Protein AF-A0A9D1DNB3-F1 (afdb_monomer)

Structure (mmCIF, N/CA/C/O backbone):
data_AF-A0A9D1DNB3-F1
#
_entry.id   AF-A0A9D1DNB3-F1
#
loop_
_atom_site.group_PDB
_atom_site.id
_atom_site.type_symbol
_atom_site.label_atom_id
_atom_site.label_alt_id
_atom_site.label_comp_id
_atom_site.label_asym_id
_atom_site.label_entity_id
_atom_site.label_seq_id
_atom_site.pdbx_PDB_ins_code
_atom_site.Cartn_x
_atom_site.Cartn_y
_atom_site.Cartn_z
_atom_site.occupancy
_atom_site.B_iso_or_equiv
_atom_site.auth_seq_id
_atom_site.auth_comp_id
_atom_site.auth_asym_id
_atom_site.auth_atom_id
_atom_site.pdbx_PDB_model_num
ATOM 1 N N . MET A 1 1 ? -9.468 10.942 19.385 1.00 95.00 1 MET A N 1
ATOM 2 C CA . MET A 1 1 ? -10.928 11.042 19.143 1.00 95.00 1 MET A CA 1
ATOM 3 C C . MET A 1 1 ? -11.545 12.063 20.089 1.00 95.00 1 MET A C 1
ATOM 5 O O . MET A 1 1 ? -11.086 12.152 21.225 1.00 95.00 1 MET A O 1
ATOM 9 N N . SER A 1 2 ? -12.564 12.808 19.653 1.00 96.44 2 SER A N 1
ATOM 10 C CA . SER A 1 2 ? -13.329 13.742 20.493 1.00 96.44 2 SER A CA 1
ATOM 11 C C . SER A 1 2 ? -14.356 12.998 21.351 1.00 96.44 2 SER A C 1
ATOM 13 O O . SER A 1 2 ? -15.262 12.356 20.823 1.00 96.44 2 SER A O 1
ATOM 15 N N . THR A 1 3 ? -14.264 13.128 22.674 1.00 94.75 3 THR A N 1
ATOM 16 C CA . THR A 1 3 ? -15.229 12.537 23.628 1.00 94.75 3 THR A CA 1
ATOM 17 C C . THR A 1 3 ? -16.590 13.227 23.615 1.00 94.75 3 THR A C 1
ATOM 19 O O . THR A 1 3 ? -17.588 12.658 24.048 1.00 94.75 3 THR A O 1
ATOM 22 N N . GLU A 1 4 ? -16.646 14.464 23.121 1.00 93.06 4 GLU A N 1
ATOM 23 C CA . GLU A 1 4 ? -17.883 15.236 23.023 1.00 93.06 4 GLU A CA 1
ATOM 24 C C . GLU A 1 4 ? -18.692 14.848 21.786 1.00 93.06 4 GLU A C 1
ATOM 26 O O . GLU A 1 4 ? -19.918 14.933 21.817 1.00 93.06 4 GLU A O 1
ATOM 31 N N . ARG A 1 5 ? -18.027 14.397 20.717 1.00 94.88 5 ARG A N 1
ATOM 32 C CA . ARG A 1 5 ? -18.646 14.151 19.405 1.00 94.88 5 ARG A CA 1
ATOM 33 C C . ARG A 1 5 ? -18.812 12.674 19.070 1.00 94.88 5 ARG A C 1
ATOM 35 O O . ARG A 1 5 ? -19.731 12.333 18.334 1.00 94.88 5 ARG A O 1
ATOM 42 N N . VAL A 1 6 ? -17.986 11.807 19.651 1.00 96.31 6 VAL A N 1
ATOM 43 C CA . VAL A 1 6 ? -18.074 10.350 19.505 1.00 96.31 6 VAL A CA 1
ATOM 44 C C . VAL A 1 6 ? -18.616 9.739 20.791 1.00 96.31 6 VAL A C 1
ATOM 46 O O . VAL A 1 6 ? -18.197 10.108 21.892 1.00 96.31 6 VAL A O 1
ATOM 49 N N . ASN A 1 7 ? -19.530 8.783 20.666 1.00 95.75 7 ASN A N 1
ATOM 50 C CA . ASN A 1 7 ? -19.933 7.953 21.789 1.00 95.75 7 ASN A CA 1
ATOM 51 C C . ASN A 1 7 ? -18.817 6.936 22.076 1.00 95.75 7 ASN A C 1
ATOM 53 O O . ASN A 1 7 ? -18.747 5.876 21.455 1.00 95.75 7 ASN A O 1
ATOM 57 N N . ILE A 1 8 ? -17.924 7.272 23.010 1.00 94.56 8 ILE A N 1
ATOM 58 C CA . ILE A 1 8 ? -16.730 6.468 23.320 1.00 94.56 8 ILE A CA 1
ATOM 59 C C . ILE A 1 8 ? -17.078 5.043 23.772 1.00 94.56 8 ILE A C 1
ATOM 61 O O . ILE A 1 8 ? -16.304 4.127 23.516 1.00 94.56 8 ILE A O 1
ATOM 65 N N . ASP A 1 9 ? -18.265 4.822 24.344 1.00 94.31 9 ASP A N 1
ATOM 66 C CA . ASP A 1 9 ? -18.729 3.486 24.748 1.00 94.31 9 ASP A CA 1
ATOM 67 C C . ASP A 1 9 ? -19.012 2.557 23.549 1.00 94.31 9 ASP A C 1
ATOM 69 O O . ASP A 1 9 ? -19.192 1.353 23.728 1.00 94.31 9 ASP A O 1
ATOM 73 N N . THR A 1 10 ? -19.070 3.110 22.332 1.00 95.25 10 THR A N 1
ATOM 74 C CA . THR A 1 10 ? -19.277 2.372 21.072 1.00 95.25 10 THR A CA 1
ATOM 75 C C . THR A 1 10 ? -18.012 2.242 20.229 1.00 95.25 10 THR A C 1
ATOM 77 O O . THR A 1 10 ? -18.044 1.609 19.178 1.00 95.25 10 THR A O 1
ATOM 80 N N . VAL A 1 11 ? -16.898 2.832 20.675 1.00 94.19 11 VAL A N 1
ATOM 81 C CA . VAL A 1 11 ? -15.600 2.667 20.015 1.00 94.19 11 VAL A CA 1
ATOM 82 C C . VAL A 1 11 ? -15.113 1.237 20.216 1.00 94.19 11 VAL A C 1
ATOM 84 O O . VAL A 1 11 ? -15.306 0.656 21.287 1.00 94.19 11 VAL A O 1
ATOM 87 N N . THR A 1 12 ? -14.451 0.690 19.194 1.00 92.69 12 THR A N 1
ATOM 88 C CA . THR A 1 12 ? -13.779 -0.606 19.254 1.00 92.69 12 THR A CA 1
ATOM 89 C C . THR A 1 12 ? -12.979 -0.755 20.555 1.00 92.69 12 THR A C 1
ATOM 91 O O . THR A 1 12 ? -12.064 0.034 20.810 1.00 92.69 12 THR A O 1
ATOM 94 N N . PRO A 1 13 ? -13.289 -1.746 21.405 1.00 90.50 13 PRO A N 1
ATOM 95 C CA . PRO A 1 13 ? -12.498 -2.027 22.596 1.00 90.50 13 PRO A CA 1
ATOM 96 C C . PRO A 1 13 ? -11.200 -2.754 22.229 1.00 90.50 13 PRO A C 1
ATOM 98 O O . PRO A 1 13 ? -11.158 -3.509 21.253 1.00 90.50 13 PRO A O 1
ATOM 101 N N . ASP A 1 14 ? -10.161 -2.567 23.049 1.00 91.00 14 ASP A N 1
ATOM 102 C CA . ASP A 1 14 ? -8.842 -3.192 22.875 1.00 91.00 14 ASP A CA 1
ATOM 103 C C . ASP A 1 14 ? -8.332 -3.076 21.428 1.00 91.00 14 ASP A C 1
ATOM 105 O O . ASP A 1 14 ? -8.103 -4.082 20.753 1.00 91.00 14 ASP A O 1
ATOM 109 N N . ILE A 1 15 ? -8.222 -1.835 20.944 1.00 92.06 15 ILE A N 1
ATOM 110 C CA . ILE A 1 15 ? -7.659 -1.519 19.628 1.00 92.06 15 ILE A CA 1
ATOM 111 C C . ILE A 1 15 ? -6.204 -2.003 19.562 1.00 92.06 15 ILE A C 1
ATOM 113 O O . ILE A 1 15 ? -5.415 -1.791 20.485 1.00 92.06 15 ILE A O 1
ATOM 117 N N . THR A 1 16 ? -5.858 -2.643 18.450 1.00 91.00 16 THR A N 1
ATOM 118 C CA . THR A 1 16 ? -4.528 -3.196 18.169 1.00 91.00 16 THR A CA 1
ATOM 119 C C . THR A 1 16 ? -4.090 -2.825 16.759 1.00 91.00 16 THR A C 1
ATOM 121 O O . THR A 1 16 ? -4.871 -2.311 15.966 1.00 91.00 16 THR A O 1
ATOM 124 N N . THR A 1 17 ? -2.851 -3.161 16.419 1.00 88.56 17 THR A N 1
ATOM 125 C CA . THR A 1 17 ? -2.303 -3.030 15.067 1.00 88.56 17 THR A CA 1
ATOM 126 C C . THR A 1 17 ? -3.080 -3.808 13.995 1.00 88.56 17 THR A C 1
ATOM 128 O O . THR A 1 17 ? -3.006 -3.457 12.825 1.00 88.56 17 THR A O 1
ATOM 131 N N . PHE A 1 18 ? -3.795 -4.873 14.374 1.00 89.94 18 PHE A N 1
ATOM 132 C CA . PHE A 1 18 ? -4.524 -5.756 13.449 1.00 89.94 18 PHE A CA 1
ATOM 133 C C . PHE A 1 18 ? -6.050 -5.618 13.548 1.00 89.94 18 PHE A C 1
ATOM 135 O O . PHE A 1 18 ? -6.781 -6.225 12.767 1.00 89.94 18 PHE A O 1
ATOM 142 N N . TRP A 1 19 ? -6.529 -4.861 14.537 1.00 92.44 19 TRP A N 1
ATOM 143 C CA . TRP A 1 19 ? -7.944 -4.627 14.798 1.00 92.44 19 TRP A CA 1
ATOM 144 C C . TRP A 1 19 ? -8.115 -3.211 15.342 1.00 92.44 19 TRP A C 1
ATOM 146 O O . TRP A 1 19 ? -8.001 -2.979 16.551 1.00 92.44 19 TRP A O 1
ATOM 156 N N . ASP A 1 20 ? -8.314 -2.265 14.439 1.00 91.81 20 ASP A N 1
ATOM 157 C CA . ASP A 1 20 ? -8.399 -0.848 14.737 1.00 91.81 20 ASP A CA 1
ATOM 158 C C . ASP A 1 20 ? -9.851 -0.375 14.935 1.00 91.81 20 ASP A C 1
ATOM 160 O O . ASP A 1 20 ? -10.789 -1.154 15.133 1.00 91.81 20 ASP A O 1
ATOM 164 N N . TRP A 1 21 ? -10.040 0.942 14.960 1.00 91.69 21 TRP A N 1
ATOM 165 C CA . TRP A 1 21 ? -11.352 1.551 15.157 1.00 91.69 21 TRP A CA 1
ATOM 166 C C . TRP A 1 21 ? -12.299 1.371 13.956 1.00 91.69 21 TRP A C 1
ATOM 168 O O . TRP A 1 21 ? -13.511 1.494 14.134 1.00 91.69 21 TRP A O 1
ATOM 178 N N . MET A 1 22 ? -11.786 1.074 12.758 1.00 94.12 22 MET A N 1
ATOM 179 C CA . MET A 1 22 ? -12.588 0.824 11.559 1.00 94.12 22 MET A CA 1
ATOM 180 C C . MET A 1 22 ? -13.151 -0.601 11.524 1.00 94.12 22 MET A C 1
ATOM 182 O O . MET A 1 22 ? -14.204 -0.818 10.924 1.00 94.12 22 MET A O 1
ATOM 186 N N . ASN A 1 23 ? -12.522 -1.567 12.203 1.00 94.31 23 ASN A N 1
ATOM 187 C CA . ASN A 1 23 ? -12.987 -2.962 12.215 1.00 94.31 23 ASN A CA 1
ATOM 188 C C . ASN A 1 23 ? -14.418 -3.158 12.753 1.00 94.31 23 ASN A C 1
ATOM 190 O O . ASN A 1 23 ? -15.080 -4.117 12.351 1.00 94.31 23 ASN A O 1
ATOM 194 N N . ASP A 1 24 ? -14.880 -2.266 13.635 1.00 94.69 24 ASP A N 1
ATOM 195 C CA . ASP A 1 24 ? -16.233 -2.269 14.212 1.00 94.69 24 ASP A CA 1
ATOM 196 C C . ASP A 1 24 ? -16.998 -0.965 13.873 1.00 94.69 24 ASP A C 1
ATOM 198 O O . ASP A 1 24 ? -17.875 -0.515 14.619 1.00 94.69 24 ASP A O 1
ATOM 202 N N . ILE A 1 25 ? -16.669 -0.327 12.741 1.00 96.38 25 ILE A N 1
ATOM 203 C CA . ILE A 1 25 ? -17.227 0.973 12.325 1.00 96.38 25 ILE A CA 1
ATOM 204 C C . ILE A 1 25 ? -18.754 0.970 12.173 1.00 96.38 25 ILE A C 1
ATOM 206 O O . ILE A 1 25 ? -19.397 2.020 12.263 1.00 96.38 25 ILE A O 1
ATOM 210 N N . GLU A 1 26 ? -19.369 -0.195 11.955 1.00 96.25 26 GLU A N 1
ATOM 211 C CA . GLU A 1 26 ? -20.823 -0.332 11.908 1.00 96.25 26 GLU A CA 1
ATOM 212 C C . GLU A 1 26 ? -21.492 -0.091 13.266 1.00 96.25 26 GLU A C 1
ATOM 214 O O . GLU A 1 26 ? -22.675 0.255 13.313 1.00 96.25 26 GLU A O 1
ATOM 219 N N . LEU A 1 27 ? -20.755 -0.274 14.364 1.00 96.56 27 LEU A N 1
ATOM 220 C CA . LEU A 1 27 ? -21.249 -0.112 15.731 1.00 96.56 27 LEU A CA 1
ATOM 221 C C . LEU A 1 27 ? -21.037 1.304 16.267 1.00 96.56 27 LEU A C 1
ATOM 223 O O . LEU A 1 27 ? -21.730 1.694 17.206 1.00 96.56 27 LEU A O 1
ATOM 227 N N . LEU A 1 28 ? -20.112 2.061 15.674 1.00 96.06 28 LEU A N 1
ATOM 228 C CA . LEU A 1 28 ? -19.709 3.373 16.158 1.00 96.06 28 LEU A CA 1
ATOM 229 C C . LEU A 1 28 ? -20.850 4.393 16.047 1.00 96.06 28 LEU A C 1
ATOM 231 O O . LEU A 1 28 ? -21.438 4.587 14.978 1.00 96.06 28 LEU A O 1
ATOM 235 N N . GLU A 1 29 ? -21.128 5.082 17.152 1.00 95.81 29 GLU A N 1
ATOM 236 C CA . GLU A 1 29 ? -22.139 6.132 17.262 1.00 95.81 29 GLU A CA 1
ATOM 237 C C . GLU A 1 29 ? -21.505 7.508 17.510 1.00 95.81 29 GLU A C 1
ATOM 239 O O . GLU A 1 29 ? -20.518 7.666 18.235 1.00 95.81 29 GLU A O 1
ATOM 244 N N . THR A 1 30 ? -22.133 8.539 16.958 1.00 95.06 30 THR A N 1
ATOM 245 C CA . THR A 1 30 ? -21.818 9.950 17.199 1.00 95.06 30 THR A CA 1
ATOM 246 C C . THR A 1 30 ? -22.799 10.573 18.192 1.00 95.06 30 THR A C 1
ATOM 248 O O . THR A 1 30 ? -23.987 10.250 18.244 1.00 95.06 30 THR A O 1
ATOM 251 N N . ASN A 1 31 ? -22.324 11.527 18.989 1.00 90.19 31 ASN A N 1
ATOM 252 C CA . ASN A 1 31 ? -23.130 12.229 19.983 1.00 90.19 31 ASN A CA 1
ATOM 253 C C . ASN A 1 31 ? -23.975 13.325 19.314 1.00 90.19 31 ASN A C 1
ATOM 255 O O . ASN A 1 31 ? -23.594 14.493 19.261 1.00 90.19 31 ASN A O 1
ATOM 259 N N . GLY A 1 32 ? -25.160 12.959 18.823 1.00 76.75 32 GLY A N 1
ATOM 260 C CA . GLY A 1 32 ? -26.180 13.919 18.380 1.00 76.75 32 GLY A CA 1
ATOM 261 C C . GLY A 1 32 ? -26.047 14.443 16.945 1.00 76.75 32 GLY A C 1
ATOM 262 O O . GLY A 1 32 ? -26.831 15.315 16.569 1.00 76.75 32 GLY A O 1
ATOM 263 N N . ASN A 1 33 ? -25.123 13.896 16.152 1.00 78.25 33 ASN A N 1
ATOM 264 C CA . ASN A 1 33 ? -25.033 14.091 14.702 1.00 78.25 33 ASN A CA 1
ATOM 265 C C . ASN A 1 33 ? -25.254 12.756 13.986 1.00 78.25 33 ASN A C 1
ATOM 267 O O . ASN A 1 33 ? -24.924 11.720 14.544 1.00 78.25 33 ASN A O 1
ATOM 271 N N . ASP A 1 34 ? -25.729 12.786 12.740 1.00 89.50 34 ASP A N 1
ATOM 272 C CA . ASP A 1 34 ? -25.833 11.588 11.885 1.00 89.50 34 ASP A CA 1
ATOM 273 C C . ASP A 1 34 ? -24.551 11.346 11.059 1.00 89.50 34 ASP A C 1
ATOM 275 O O . ASP A 1 34 ? -24.550 10.548 10.120 1.00 89.50 34 ASP A O 1
ATOM 279 N N . GLN A 1 35 ? -23.483 12.095 11.351 1.00 95.44 35 GLN A N 1
ATOM 280 C CA . GLN A 1 35 ? -22.247 12.115 10.577 1.00 95.44 35 GLN A CA 1
ATOM 281 C C . GLN A 1 35 ? -21.032 11.985 11.490 1.00 95.44 35 GLN A C 1
ATOM 283 O O . GLN A 1 35 ? -20.950 12.721 12.475 1.00 95.44 35 GLN A O 1
ATOM 288 N N . LEU A 1 36 ? -20.098 11.115 11.107 1.00 97.75 36 LEU A N 1
ATOM 289 C CA . LEU A 1 36 ? -18.753 11.006 11.668 1.00 97.75 36 LEU A CA 1
ATOM 290 C C . LEU A 1 36 ? -17.745 11.619 10.692 1.00 97.75 36 LEU A C 1
ATOM 292 O O . LEU A 1 36 ? -17.689 11.211 9.532 1.00 97.75 36 LEU A O 1
ATOM 296 N N . VAL A 1 37 ? -16.936 12.569 11.148 1.00 97.81 37 VAL A N 1
ATOM 297 C CA . VAL A 1 37 ? -15.903 13.237 10.348 1.00 97.81 37 VAL A CA 1
ATOM 298 C C . VAL A 1 37 ? -14.518 12.800 10.812 1.00 97.81 37 VAL A C 1
ATOM 300 O O . VAL A 1 37 ? -14.155 12.973 11.975 1.00 97.81 37 VAL A O 1
ATOM 303 N N . VAL A 1 38 ? -13.717 12.270 9.894 1.00 98.25 38 VAL A N 1
ATOM 304 C CA . VAL A 1 38 ? -12.362 11.783 10.158 1.00 98.25 38 VAL A CA 1
ATOM 305 C C . VAL A 1 38 ? -11.360 12.630 9.385 1.00 98.25 38 VAL A C 1
ATOM 307 O O . VAL A 1 38 ? -11.465 12.757 8.168 1.00 98.25 38 VAL A O 1
ATOM 310 N N . GLY A 1 39 ? -10.412 13.241 10.093 1.00 97.69 39 GLY A N 1
ATOM 311 C CA . GLY A 1 39 ? -9.347 14.048 9.501 1.00 97.69 39 GLY A CA 1
ATOM 312 C C . GLY A 1 39 ? -8.197 13.169 9.013 1.00 97.69 39 GLY A C 1
ATOM 313 O O . GLY A 1 39 ? -7.520 12.567 9.844 1.00 97.69 39 GLY A O 1
ATOM 314 N N . TYR A 1 40 ? -7.978 13.151 7.701 1.00 96.88 40 TYR A N 1
ATOM 315 C CA . TYR A 1 40 ? -6.989 12.357 6.962 1.00 96.88 40 TYR A CA 1
ATOM 316 C C . TYR A 1 40 ? -5.958 13.270 6.276 1.00 96.88 40 TYR A C 1
ATOM 318 O O . TYR A 1 40 ? -6.244 14.447 6.062 1.00 96.88 40 TYR A O 1
ATOM 326 N N . ASP A 1 41 ? -4.775 12.771 5.897 1.00 95.19 41 ASP A N 1
ATOM 327 C CA . ASP A 1 41 ? -3.953 13.520 4.924 1.00 95.19 41 ASP A CA 1
ATOM 328 C C . ASP A 1 41 ? -4.532 13.383 3.499 1.00 95.19 41 ASP A C 1
ATOM 330 O O . ASP A 1 41 ? -5.581 12.777 3.282 1.00 95.19 41 ASP A O 1
ATOM 334 N N . TYR A 1 42 ? -3.859 13.986 2.518 1.00 94.50 42 TYR A N 1
ATOM 335 C CA . TYR A 1 42 ? -4.314 14.057 1.130 1.00 94.50 42 TYR A CA 1
ATOM 336 C C . TYR A 1 42 ? -4.433 12.683 0.453 1.00 94.50 42 TYR A C 1
ATOM 338 O O . TYR A 1 42 ? -3.523 11.855 0.537 1.00 94.50 42 TYR A O 1
ATOM 346 N N . PHE A 1 43 ? -5.527 12.478 -0.284 1.00 95.50 43 PHE A N 1
ATOM 347 C CA . PHE A 1 43 ? -5.774 11.266 -1.062 1.00 95.50 43 PHE A CA 1
ATOM 348 C C . PHE A 1 43 ? -5.107 11.332 -2.439 1.00 95.50 43 PHE A C 1
ATOM 350 O O . PHE A 1 43 ? -5.036 12.389 -3.069 1.00 95.50 43 PHE A O 1
ATOM 357 N N . SER A 1 44 ? -4.721 10.176 -2.986 1.00 92.69 44 SER A N 1
ATOM 358 C CA . SER A 1 44 ? -4.311 10.080 -4.398 1.00 92.69 44 SER A CA 1
ATOM 359 C C . SER A 1 44 ? -5.499 9.858 -5.346 1.00 92.69 44 SER A C 1
ATOM 361 O O . SER A 1 44 ? -5.332 9.797 -6.569 1.00 92.69 44 SER A O 1
ATOM 363 N N . SER A 1 45 ? -6.714 9.750 -4.788 1.00 93.50 45 SER A N 1
ATOM 364 C CA . SER A 1 45 ? -7.957 9.391 -5.487 1.00 93.50 45 SER A CA 1
ATOM 365 C C . SER A 1 45 ? -7.953 7.974 -6.067 1.00 93.50 45 SER A C 1
ATOM 367 O O . SER A 1 45 ? -8.703 7.686 -7.006 1.00 93.50 45 SER A O 1
ATOM 369 N N . LYS A 1 46 ? -7.102 7.081 -5.549 1.00 94.31 46 LYS A N 1
ATOM 370 C CA . LYS A 1 46 ? -6.978 5.700 -6.028 1.00 94.31 46 LYS A CA 1
ATOM 371 C C . LYS A 1 46 ? -7.658 4.724 -5.074 1.00 94.31 46 LYS A C 1
ATOM 373 O O . LYS A 1 46 ? -7.017 3.922 -4.428 1.00 94.31 46 LYS A O 1
ATOM 378 N N . PHE A 1 47 ? -8.978 4.782 -5.012 1.00 96.50 47 PHE A N 1
ATOM 379 C CA . PHE A 1 47 ? -9.811 4.088 -4.027 1.00 96.50 47 PHE A CA 1
ATOM 380 C C . PHE A 1 47 ? -10.199 2.640 -4.376 1.00 96.50 47 PHE A C 1
ATOM 382 O O . PHE A 1 47 ? -10.928 2.007 -3.619 1.00 96.50 47 PHE A O 1
ATOM 389 N N . SER A 1 48 ? -9.788 2.105 -5.531 1.00 93.56 48 SER A N 1
ATOM 390 C CA . SER A 1 48 ? -10.055 0.696 -5.862 1.00 93.56 48 SER A CA 1
ATOM 391 C C . SER A 1 48 ? -9.314 -0.240 -4.905 1.00 93.56 48 SER A C 1
ATOM 393 O O . SER A 1 48 ? -8.136 0.006 -4.633 1.00 93.56 48 SER A O 1
ATOM 395 N N . PRO A 1 49 ? -9.933 -1.369 -4.504 1.00 93.81 49 PRO A N 1
ATOM 396 C CA . PRO A 1 49 ? -9.281 -2.364 -3.650 1.00 93.81 49 PRO A CA 1
ATOM 397 C C . PRO A 1 49 ? -8.023 -2.989 -4.271 1.00 93.81 49 PRO A C 1
ATOM 399 O O . PRO A 1 49 ? -7.250 -3.643 -3.584 1.00 93.81 49 PRO A O 1
ATOM 402 N N . PHE A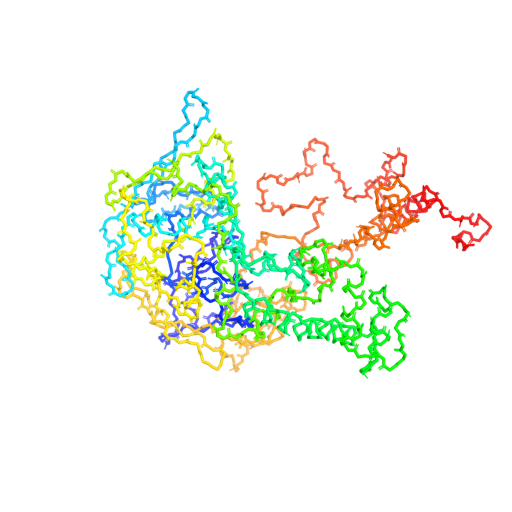 1 50 ? -7.805 -2.802 -5.574 1.00 96.19 50 PHE A N 1
ATOM 403 C CA . PHE A 1 50 ? -6.657 -3.359 -6.284 1.00 96.19 50 PHE A CA 1
ATOM 404 C C . PHE A 1 50 ? -5.476 -2.390 -6.410 1.00 96.19 50 PHE A C 1
ATOM 406 O O . PHE A 1 50 ? -4.352 -2.850 -6.609 1.00 96.19 50 PHE A O 1
ATOM 413 N N . PHE A 1 51 ? -5.718 -1.075 -6.340 1.00 94.88 51 PHE A N 1
ATOM 414 C CA . PHE A 1 51 ? -4.768 -0.047 -6.797 1.00 94.88 51 PHE A CA 1
ATOM 415 C C . PHE A 1 51 ? -4.602 1.138 -5.827 1.00 94.88 51 PHE A C 1
ATOM 417 O O . PHE A 1 51 ? -4.141 2.202 -6.248 1.00 94.88 51 PHE A O 1
ATOM 424 N N . GLY A 1 52 ? -4.968 0.970 -4.551 1.00 93.62 52 GLY A N 1
ATOM 425 C CA . GLY A 1 52 ? -4.649 1.926 -3.484 1.00 93.62 52 GLY A CA 1
ATOM 426 C C . GLY A 1 52 ? -3.166 2.295 -3.473 1.00 93.62 52 GLY A C 1
ATOM 427 O O . GLY A 1 52 ? -2.318 1.404 -3.465 1.00 93.62 52 GLY A O 1
ATOM 428 N N . LYS A 1 53 ? -2.848 3.600 -3.505 1.00 90.12 53 LYS A N 1
ATOM 429 C CA . LYS A 1 53 ? -1.455 4.095 -3.478 1.00 90.12 53 LYS A CA 1
ATOM 430 C C . LYS A 1 53 ? -1.008 4.522 -2.080 1.00 90.12 53 LYS A C 1
ATOM 432 O O . LYS A 1 53 ? 0.145 4.307 -1.721 1.00 90.12 53 LYS A O 1
ATOM 437 N N . THR A 1 54 ? -1.900 5.134 -1.304 1.00 91.62 54 THR A N 1
ATOM 438 C CA . THR A 1 54 ? -1.649 5.527 0.091 1.00 91.62 54 THR A CA 1
ATOM 439 C C . THR A 1 54 ? -2.477 4.669 1.040 1.00 91.62 54 THR A C 1
ATOM 441 O O . THR A 1 54 ? -3.512 4.141 0.635 1.00 91.62 54 THR A O 1
ATOM 444 N N . GLN A 1 55 ? -2.072 4.573 2.311 1.00 90.81 55 GLN A N 1
ATOM 445 C CA . GLN A 1 55 ? -2.898 3.919 3.334 1.00 90.81 55 GLN A CA 1
ATOM 446 C C . GLN A 1 55 ? -4.300 4.543 3.397 1.00 90.81 55 GLN A C 1
ATOM 448 O O . GLN A 1 55 ? -5.295 3.842 3.470 1.00 90.81 55 GLN A O 1
ATOM 453 N N . TYR A 1 56 ? -4.394 5.860 3.246 1.00 95.06 56 TYR A N 1
ATOM 454 C CA . TYR A 1 56 ? -5.657 6.588 3.273 1.00 95.06 56 TYR A CA 1
ATOM 455 C C . TYR A 1 56 ? -6.574 6.264 2.083 1.00 95.06 56 TYR A C 1
ATOM 457 O O . TYR A 1 56 ? -7.795 6.259 2.225 1.00 95.06 56 TYR A O 1
ATOM 465 N N . ASP A 1 57 ? -6.013 5.954 0.908 1.00 96.81 57 ASP A N 1
ATOM 466 C CA . ASP A 1 57 ? -6.806 5.433 -0.211 1.00 96.81 57 ASP A CA 1
ATOM 467 C C . ASP A 1 57 ? -7.306 4.004 0.062 1.00 96.81 57 ASP A C 1
ATOM 469 O O . ASP A 1 57 ? -8.417 3.659 -0.349 1.00 96.81 57 ASP A O 1
ATOM 473 N N . VAL A 1 58 ? -6.492 3.184 0.739 1.00 95.50 58 VAL A N 1
ATOM 474 C CA . VAL A 1 58 ? -6.860 1.818 1.145 1.00 95.50 58 VAL A CA 1
ATOM 475 C C . VAL A 1 58 ? -8.004 1.861 2.154 1.00 95.50 58 VAL A C 1
ATOM 477 O O . VAL A 1 58 ? -9.009 1.195 1.927 1.00 95.50 58 VAL A O 1
ATOM 480 N N . ASP A 1 59 ? -7.935 2.731 3.164 1.00 96.62 59 ASP A N 1
ATOM 481 C CA . ASP A 1 59 ? -9.007 2.923 4.149 1.00 96.62 59 ASP A CA 1
ATOM 482 C C . ASP A 1 59 ? -10.344 3.282 3.469 1.00 96.62 59 ASP A C 1
ATOM 484 O O . ASP A 1 59 ? -11.410 2.796 3.857 1.00 96.62 59 ASP A O 1
ATOM 488 N N . VAL A 1 60 ? -10.319 4.094 2.401 1.00 97.75 60 VAL A N 1
ATOM 489 C CA . VAL A 1 60 ? -11.524 4.390 1.602 1.00 97.75 60 VAL A CA 1
ATOM 490 C C . VAL A 1 60 ? -12.077 3.130 0.928 1.00 97.75 60 VAL A C 1
ATOM 492 O O . VAL A 1 60 ? -13.296 2.935 0.892 1.00 97.75 60 VAL A O 1
ATOM 495 N N . GLY A 1 61 ? -11.204 2.278 0.389 1.00 96.44 61 GLY A N 1
ATOM 496 C CA . GLY A 1 61 ? -11.579 0.980 -0.170 1.00 96.44 61 GLY A CA 1
ATOM 497 C C . GLY A 1 61 ? -12.170 0.043 0.889 1.00 96.44 61 GLY A C 1
ATOM 498 O O . GLY A 1 61 ? -13.232 -0.549 0.662 1.00 96.44 61 GLY A O 1
ATOM 499 N N . ASP A 1 62 ? -11.552 -0.035 2.064 1.00 96.25 62 ASP A N 1
ATOM 500 C CA . ASP A 1 62 ? -11.943 -0.912 3.176 1.00 96.25 62 ASP A CA 1
ATOM 501 C C . ASP A 1 62 ? -13.336 -0.591 3.716 1.00 96.25 62 ASP A C 1
ATOM 503 O O . ASP A 1 62 ? -14.125 -1.498 3.988 1.00 96.25 62 ASP A O 1
ATOM 507 N N . MET A 1 63 ? -13.713 0.689 3.737 1.00 97.94 63 MET A N 1
ATOM 508 C CA . MET A 1 63 ? -15.073 1.115 4.094 1.00 97.94 63 MET A CA 1
ATOM 509 C C . MET A 1 63 ? -16.158 0.508 3.194 1.00 97.94 63 MET A C 1
ATOM 511 O O . MET A 1 63 ? -17.312 0.382 3.612 1.00 97.94 63 MET A O 1
ATOM 515 N N . THR A 1 64 ? -15.806 0.140 1.960 1.00 97.75 64 THR A N 1
ATOM 516 C CA . THR A 1 64 ? -16.759 -0.311 0.936 1.00 97.75 64 THR A CA 1
ATOM 517 C C . THR A 1 64 ? -16.662 -1.782 0.588 1.00 97.75 64 THR A C 1
ATOM 519 O O . THR A 1 64 ? -17.545 -2.303 -0.097 1.00 97.75 64 THR A O 1
ATOM 522 N N . THR A 1 65 ? -15.635 -2.482 1.056 1.00 95.81 65 THR A N 1
ATOM 523 C CA . THR A 1 65 ? -15.324 -3.838 0.606 1.00 95.81 65 THR A CA 1
ATOM 524 C C . THR A 1 65 ? -15.382 -4.858 1.737 1.00 95.81 65 THR A C 1
ATOM 526 O O . THR A 1 65 ? -15.652 -4.534 2.892 1.00 95.81 65 THR A O 1
ATOM 529 N N . GLN A 1 66 ? -15.235 -6.135 1.384 1.00 96.06 66 GLN A N 1
ATOM 530 C CA . GLN A 1 66 ? -15.075 -7.229 2.334 1.00 96.06 66 GLN A CA 1
ATOM 531 C C . GLN A 1 66 ? -13.846 -8.036 1.950 1.00 96.06 66 GLN A C 1
ATOM 533 O O . GLN A 1 66 ? -13.619 -8.314 0.770 1.00 96.06 66 GLN A O 1
ATOM 538 N N . TYR A 1 67 ? -13.093 -8.445 2.959 1.00 96.06 67 TYR A N 1
ATOM 539 C CA . TYR A 1 67 ? -12.012 -9.403 2.809 1.00 96.06 67 TYR A CA 1
ATOM 540 C C . TYR A 1 67 ? -12.564 -10.819 2.889 1.00 96.06 67 TYR A C 1
ATOM 542 O O . TYR A 1 67 ? -13.455 -11.096 3.695 1.00 96.06 67 TYR A O 1
ATOM 550 N N . LEU A 1 68 ? -12.025 -11.722 2.068 1.00 96.94 68 LEU A N 1
ATOM 551 C CA . LEU A 1 68 ? -12.392 -13.136 2.095 1.00 96.94 68 LEU A CA 1
ATOM 552 C C . LEU A 1 68 ? -12.215 -13.715 3.503 1.00 96.94 68 LEU A C 1
ATOM 554 O O . LEU A 1 68 ? -13.061 -14.465 3.981 1.00 96.94 68 LEU A O 1
ATOM 558 N N . MET A 1 69 ? -11.136 -13.316 4.173 1.00 94.69 69 MET A N 1
ATOM 559 C CA . MET A 1 69 ? -10.753 -13.766 5.501 1.00 94.69 69 MET A CA 1
ATOM 560 C C . MET A 1 69 ? -10.165 -12.588 6.284 1.00 94.69 69 MET A C 1
ATOM 562 O O . MET A 1 69 ? -9.365 -11.829 5.743 1.00 94.69 69 MET A O 1
ATOM 566 N N . GLY A 1 70 ? -10.563 -12.447 7.549 1.00 92.81 70 GLY A N 1
ATOM 567 C CA . GLY A 1 70 ? -10.043 -11.425 8.460 1.00 92.81 70 GLY A CA 1
ATOM 568 C C . GLY A 1 70 ? -8.961 -11.956 9.402 1.00 92.81 70 GLY A C 1
ATOM 569 O O . GLY A 1 70 ? -8.694 -13.160 9.465 1.00 92.81 70 GLY A O 1
ATOM 570 N N . LEU A 1 71 ? -8.370 -11.044 10.170 1.00 93.81 71 LEU A N 1
ATOM 571 C CA . LEU A 1 71 ? -7.432 -11.344 11.251 1.00 93.81 71 LEU A CA 1
ATOM 572 C C . LEU A 1 71 ? -8.079 -11.058 12.611 1.00 93.81 71 LEU A C 1
ATOM 574 O O . LEU A 1 71 ? -9.027 -10.279 12.702 1.00 93.81 71 LEU A O 1
ATOM 578 N N . ASP A 1 72 ? -7.571 -11.689 13.667 1.00 94.44 72 ASP A N 1
ATOM 579 C CA . ASP A 1 72 ? -7.899 -11.310 15.042 1.00 94.44 72 ASP A CA 1
ATOM 580 C C . ASP A 1 72 ? -6.991 -10.179 15.571 1.00 94.44 72 ASP A C 1
ATOM 582 O O . ASP A 1 72 ? -6.128 -9.658 14.866 1.00 94.44 72 ASP A O 1
ATOM 586 N N . ARG A 1 73 ? -7.168 -9.816 16.850 1.00 92.75 73 ARG A N 1
ATOM 587 C CA . ARG A 1 73 ? -6.390 -8.761 17.536 1.00 92.75 73 ARG A CA 1
ATOM 588 C C . ARG A 1 73 ? -4.891 -9.066 17.659 1.00 92.75 73 ARG A C 1
ATOM 590 O O . ARG A 1 73 ? -4.104 -8.167 17.933 1.00 92.75 73 ARG A O 1
ATOM 597 N N . GLU A 1 74 ? -4.484 -10.317 17.473 1.00 89.69 74 GLU A N 1
ATOM 598 C CA . GLU A 1 74 ? -3.082 -10.741 17.497 1.00 89.69 74 GLU A CA 1
ATOM 599 C C . GLU A 1 74 ? -2.520 -10.953 16.081 1.00 89.69 74 GLU A C 1
ATOM 601 O O . GLU A 1 74 ? -1.370 -11.366 15.929 1.00 89.69 74 GLU A O 1
ATOM 606 N N . GLY A 1 75 ? -3.310 -10.670 15.039 1.00 90.25 75 GLY A N 1
ATOM 607 C CA . GLY A 1 75 ? -2.911 -10.874 13.651 1.00 90.25 75 GLY A CA 1
ATOM 608 C C . GLY A 1 75 ? -2.985 -12.337 13.210 1.00 90.25 75 GLY A C 1
ATOM 609 O O . GLY A 1 75 ? -2.333 -12.718 12.239 1.00 90.25 75 GLY A O 1
ATOM 610 N N . ASN A 1 76 ? -3.746 -13.190 13.898 1.00 91.81 76 ASN A N 1
ATOM 611 C CA . ASN A 1 76 ? -3.954 -14.574 13.477 1.00 91.81 76 ASN A CA 1
ATOM 612 C C . ASN A 1 76 ? -5.158 -14.671 12.524 1.00 91.81 76 ASN A C 1
ATOM 614 O O . ASN A 1 76 ? -6.229 -14.154 12.855 1.00 91.81 76 ASN A O 1
ATOM 618 N N . PRO A 1 77 ? -5.051 -15.403 11.400 1.00 94.25 77 PRO A N 1
ATOM 619 C CA . PRO A 1 77 ? -6.172 -15.651 10.495 1.00 94.25 77 PRO A CA 1
ATOM 620 C C . PRO A 1 77 ? -7.393 -16.243 11.203 1.00 94.25 77 PRO A C 1
ATOM 622 O O . PRO A 1 77 ? -7.254 -17.167 12.010 1.00 94.25 77 PRO A O 1
ATOM 625 N N . VAL A 1 78 ? -8.584 -15.730 10.902 1.00 96.12 78 VAL A N 1
ATOM 626 C CA . VAL A 1 78 ? -9.868 -16.271 11.375 1.00 96.12 78 VAL A CA 1
ATOM 627 C C . VAL A 1 78 ? -10.362 -17.284 10.345 1.00 96.12 78 VAL A C 1
ATOM 629 O O . VAL A 1 78 ? -10.774 -16.899 9.256 1.00 96.12 78 VAL A O 1
ATOM 632 N N . LEU A 1 79 ? -10.290 -18.575 10.671 1.00 97.00 79 LEU A N 1
ATOM 633 C CA . LEU A 1 79 ? -10.529 -19.669 9.723 1.00 97.00 79 LEU A CA 1
ATOM 634 C C . LEU A 1 79 ? -11.986 -20.141 9.700 1.00 97.00 79 LEU A C 1
ATOM 636 O O . LEU A 1 79 ? -12.401 -20.741 8.722 1.00 97.00 79 LEU A O 1
ATOM 640 N N . ASN A 1 80 ? -12.760 -19.897 10.753 1.00 97.38 80 ASN A N 1
ATOM 641 C CA . ASN A 1 80 ? -14.173 -20.268 10.859 1.00 97.38 80 ASN A CA 1
ATOM 642 C C . ASN A 1 80 ? -15.017 -18.993 10.991 1.00 97.38 80 ASN A C 1
ATOM 644 O O . ASN A 1 80 ? -15.638 -18.737 12.024 1.00 97.38 80 ASN A O 1
ATOM 648 N N . GLY A 1 81 ? -14.952 -18.125 9.981 1.00 96.75 81 GLY A N 1
ATOM 649 C CA . GLY A 1 81 ? -15.572 -16.806 10.018 1.00 96.75 81 GLY A CA 1
ATOM 650 C C . GLY A 1 81 ? -17.100 -16.836 9.981 1.00 96.75 81 GLY A C 1
ATOM 651 O O . GLY A 1 81 ? -17.715 -15.924 10.537 1.00 96.75 81 GLY A O 1
ATOM 652 N N . ILE A 1 82 ? -17.723 -17.849 9.372 1.00 97.31 82 ILE A N 1
ATOM 653 C CA . ILE A 1 82 ? -19.181 -17.880 9.166 1.00 97.31 82 ILE A CA 1
ATOM 654 C C . ILE A 1 82 ? -19.920 -18.048 10.497 1.00 97.31 82 ILE A C 1
ATOM 656 O O . ILE A 1 82 ? -20.783 -17.235 10.834 1.00 97.31 82 ILE A O 1
ATOM 660 N N . GLU A 1 83 ? -19.588 -19.090 11.265 1.00 95.62 83 GLU A N 1
ATOM 661 C CA . GLU A 1 83 ? -20.121 -19.267 12.628 1.00 95.62 83 GLU A CA 1
ATOM 662 C C . GLU A 1 83 ? -19.423 -18.339 13.635 1.00 95.62 83 GLU A C 1
ATOM 664 O O . GLU A 1 83 ? -20.017 -17.943 14.642 1.00 95.62 83 GLU A O 1
ATOM 669 N N . GLY A 1 84 ? -18.184 -17.959 13.322 1.00 96.75 84 GLY A N 1
ATOM 670 C CA . GLY A 1 84 ? -17.318 -17.121 14.126 1.00 96.75 84 GLY A CA 1
ATOM 671 C C . GLY A 1 84 ? -16.398 -17.913 15.052 1.00 96.75 84 GLY A C 1
ATOM 672 O O . GLY A 1 84 ? -16.694 -19.027 15.487 1.00 96.75 84 GLY A O 1
ATOM 673 N N . GLU A 1 85 ? -15.279 -17.294 15.413 1.00 97.06 85 GLU A N 1
ATOM 674 C CA . GLU A 1 85 ? -14.321 -17.835 16.371 1.00 97.06 85 GLU A CA 1
ATOM 675 C C . GLU A 1 85 ? -14.234 -16.957 17.611 1.00 97.06 85 GLU A C 1
ATOM 677 O O . GLU A 1 85 ? -13.988 -15.756 17.516 1.00 97.06 85 GLU A O 1
ATOM 682 N N . THR A 1 86 ? -14.385 -17.553 18.793 1.00 97.31 86 THR A N 1
ATOM 683 C CA . THR A 1 86 ? -14.150 -16.841 20.051 1.00 97.31 86 THR A CA 1
ATOM 684 C C . THR A 1 86 ? -12.708 -17.031 20.503 1.00 97.31 86 THR A C 1
ATOM 686 O O . THR A 1 86 ? -12.272 -18.160 20.741 1.00 97.31 86 THR A O 1
ATOM 689 N N . ARG A 1 87 ? -11.978 -15.925 20.657 1.00 95.50 87 ARG A N 1
ATOM 690 C CA . ARG A 1 87 ? -10.596 -15.902 21.151 1.00 95.50 87 ARG A CA 1
ATOM 691 C C . ARG A 1 87 ? -10.468 -14.853 22.256 1.00 95.50 87 ARG A C 1
ATOM 693 O O . ARG A 1 87 ? -11.100 -13.799 22.195 1.00 95.50 87 ARG A O 1
ATOM 700 N N . SER A 1 88 ? -9.677 -15.155 23.281 1.00 94.69 88 SER A N 1
ATOM 701 C CA . SER A 1 88 ? -9.450 -14.237 24.399 1.00 94.69 88 SER A CA 1
ATOM 702 C C . SER A 1 88 ? -8.291 -13.293 24.088 1.00 94.69 88 SER A C 1
ATOM 704 O O . SER A 1 88 ? -7.207 -13.754 23.747 1.00 94.69 88 SER A O 1
ATOM 706 N N . TYR A 1 89 ? -8.482 -11.994 24.299 1.00 92.62 89 TYR A N 1
ATOM 707 C CA . TYR A 1 89 ? -7.432 -10.978 24.238 1.00 92.62 89 TYR A CA 1
ATOM 708 C C . TYR A 1 89 ? -7.535 -10.072 25.468 1.00 92.62 89 TYR A C 1
ATOM 710 O O . TYR A 1 89 ? -8.632 -9.679 25.857 1.00 92.62 89 TYR A O 1
ATOM 718 N N . ASN A 1 90 ? -6.414 -9.797 26.143 1.00 90.12 90 ASN A N 1
ATOM 719 C CA . ASN A 1 90 ? -6.366 -9.000 27.383 1.00 90.12 90 ASN A CA 1
ATOM 720 C C . ASN A 1 90 ? -7.386 -9.404 28.475 1.00 90.12 90 ASN A C 1
ATOM 722 O O . ASN A 1 90 ? -7.814 -8.589 29.290 1.00 90.12 90 ASN A O 1
ATOM 726 N N . GLY A 1 91 ? -7.744 -10.692 28.539 1.00 92.31 91 GLY A N 1
ATOM 727 C CA . GLY A 1 91 ? -8.714 -11.214 29.509 1.00 92.31 91 GLY A CA 1
ATOM 728 C C . GLY A 1 91 ? -10.185 -10.986 29.136 1.00 92.31 91 GLY A C 1
ATOM 729 O O . GLY A 1 91 ? -11.056 -11.325 29.938 1.00 92.31 91 GLY A O 1
ATOM 730 N N . THR A 1 92 ? -10.452 -10.467 27.937 1.00 95.25 92 THR A N 1
ATOM 731 C CA . THR A 1 92 ? -11.782 -10.314 27.341 1.00 95.25 92 THR A CA 1
ATOM 732 C C . THR A 1 92 ? -11.945 -11.306 26.192 1.00 95.25 92 THR A C 1
ATOM 734 O O . THR A 1 92 ? -11.051 -11.461 25.365 1.00 95.25 92 THR A O 1
ATOM 737 N N . ASP A 1 93 ? -13.089 -11.983 26.130 1.00 96.50 93 ASP A N 1
ATOM 738 C CA . ASP A 1 93 ? -13.417 -12.864 25.010 1.00 96.50 93 ASP A CA 1
ATOM 739 C C . ASP A 1 93 ? -14.031 -12.052 23.867 1.00 96.50 93 ASP A C 1
ATOM 741 O O . ASP A 1 93 ? -15.058 -11.392 24.044 1.00 96.50 93 ASP A O 1
ATOM 745 N N . TYR A 1 94 ? -13.427 -12.144 22.685 1.00 96.31 94 TYR A N 1
ATOM 746 C CA . TYR A 1 94 ? -13.906 -11.526 21.454 1.00 96.31 94 TYR A CA 1
ATOM 747 C C . TYR A 1 94 ? -14.355 -12.601 20.476 1.00 96.31 94 TYR A C 1
ATOM 749 O O . TYR A 1 94 ? -13.698 -13.629 20.337 1.00 96.31 94 TYR A O 1
ATOM 757 N N . THR A 1 95 ? -15.481 -12.371 19.799 1.00 96.06 95 THR A N 1
ATOM 758 C CA . THR A 1 95 ? -15.958 -13.258 18.732 1.00 96.06 95 THR A CA 1
ATOM 759 C C . THR A 1 95 ? -15.709 -12.605 17.385 1.00 96.06 95 THR A C 1
ATOM 761 O O . THR A 1 95 ? -16.267 -11.551 17.088 1.00 96.06 95 THR A O 1
ATOM 764 N N . TYR A 1 96 ? -14.874 -13.249 16.582 1.00 96.44 96 TYR A N 1
ATOM 765 C CA . TYR A 1 96 ? -14.475 -12.803 15.259 1.00 96.44 96 TYR A CA 1
ATOM 766 C C . TYR A 1 96 ? -15.347 -13.492 14.222 1.00 96.44 96 TYR A C 1
ATOM 768 O O . TYR A 1 96 ? -15.390 -14.716 14.170 1.00 96.44 96 TYR A O 1
ATOM 776 N N . THR A 1 97 ? -16.052 -12.709 13.413 1.00 96.56 97 THR A N 1
ATOM 777 C CA . THR A 1 97 ? -16.935 -13.206 12.351 1.00 96.56 97 THR A CA 1
ATOM 778 C C . THR A 1 97 ? -16.494 -12.637 11.008 1.00 96.56 97 THR A C 1
ATOM 780 O O . THR A 1 97 ? -15.922 -11.547 10.944 1.00 96.56 97 THR A O 1
ATOM 783 N N . GLY A 1 98 ? -16.762 -13.371 9.936 1.00 96.38 98 GLY A N 1
ATOM 784 C CA . GLY A 1 98 ? -16.367 -13.044 8.573 1.00 96.38 98 GLY A CA 1
ATOM 785 C C . GLY A 1 98 ? -17.314 -13.658 7.546 1.00 96.38 98 GLY A C 1
ATOM 786 O O . GLY A 1 98 ? -18.383 -14.175 7.879 1.00 96.38 98 GLY A O 1
ATOM 787 N N . ILE A 1 99 ? -16.925 -13.578 6.274 1.00 97.69 99 ILE A N 1
ATOM 788 C CA . ILE A 1 99 ? -17.761 -14.044 5.160 1.00 97.69 99 ILE A CA 1
ATOM 789 C C . ILE A 1 99 ? -17.428 -15.463 4.686 1.00 97.69 99 ILE A C 1
ATOM 791 O O . ILE A 1 99 ? -18.190 -16.023 3.899 1.00 97.69 99 ILE A O 1
ATOM 795 N N . SER A 1 100 ? -16.325 -16.052 5.150 1.00 98.31 100 SER A N 1
ATOM 796 C CA . SER A 1 100 ? -15.906 -17.387 4.733 1.00 98.31 100 SER A CA 1
ATOM 797 C C . SER A 1 100 ? -15.321 -18.226 5.867 1.00 98.31 100 SER A C 1
ATOM 799 O O . SER A 1 100 ? -14.897 -17.698 6.898 1.00 98.31 100 SER A O 1
ATOM 801 N N . ASP A 1 101 ? -15.301 -19.534 5.627 1.00 98.50 101 ASP A N 1
ATOM 802 C CA . ASP A 1 101 ? -14.510 -20.514 6.357 1.00 98.50 101 ASP A CA 1
ATOM 803 C C . ASP A 1 101 ? -13.382 -21.034 5.454 1.00 98.50 101 ASP A C 1
ATOM 805 O O . ASP A 1 101 ? -13.569 -21.205 4.245 1.00 98.50 101 ASP A O 1
ATOM 809 N N . VAL A 1 102 ? -12.223 -21.322 6.043 1.00 98.06 102 VAL A N 1
ATOM 810 C CA . VAL A 1 102 ? -11.027 -21.831 5.369 1.00 98.06 102 VAL A CA 1
ATOM 811 C C . VAL A 1 102 ? -10.505 -23.060 6.110 1.00 98.06 102 VAL A C 1
ATOM 813 O O . VAL A 1 102 ? -9.954 -22.969 7.206 1.00 98.06 102 VAL A O 1
ATOM 816 N N . GLU A 1 103 ? -10.620 -24.226 5.484 1.00 97.94 103 GLU A N 1
ATOM 817 C CA . GLU A 1 103 ? -9.984 -25.458 5.951 1.00 97.94 103 GLU A CA 1
ATOM 818 C C . GLU A 1 103 ? -8.633 -25.642 5.246 1.00 97.94 103 GLU A C 1
ATOM 820 O O . GLU A 1 103 ? -8.549 -25.609 4.019 1.00 97.94 103 GLU A O 1
ATOM 825 N N . ILE A 1 104 ? -7.571 -25.860 6.027 1.00 97.50 104 ILE A N 1
ATOM 826 C CA . ILE A 1 104 ? -6.209 -26.055 5.516 1.00 97.50 104 ILE A CA 1
ATOM 827 C C . ILE A 1 104 ? -5.840 -27.536 5.610 1.00 97.50 104 ILE A C 1
ATOM 829 O O . ILE A 1 104 ? -5.790 -28.103 6.705 1.00 97.50 104 ILE A O 1
ATOM 833 N N . VAL A 1 105 ? -5.527 -28.155 4.473 1.00 98.06 105 VAL A N 1
ATOM 834 C CA . VAL A 1 105 ? -5.148 -29.570 4.376 1.00 98.06 105 VAL A CA 1
ATOM 835 C C . VAL A 1 105 ? -3.759 -29.688 3.760 1.00 98.06 105 VAL A C 1
ATOM 837 O O . VAL A 1 105 ? -3.558 -29.385 2.590 1.00 98.06 105 VAL A O 1
ATOM 840 N N . GLN A 1 106 ? -2.787 -30.161 4.541 1.00 97.12 106 GLN A N 1
ATOM 841 C CA . GLN A 1 106 ? -1.474 -30.528 4.013 1.00 97.12 106 GLN A CA 1
ATOM 842 C C . GLN A 1 106 ? -1.515 -31.960 3.467 1.00 97.12 106 GLN A C 1
ATOM 844 O O . GLN A 1 106 ? -1.804 -32.902 4.209 1.00 97.12 106 GLN A O 1
ATOM 849 N N . ASN A 1 107 ? -1.213 -32.120 2.181 1.00 97.12 107 ASN A N 1
ATOM 850 C CA . ASN A 1 107 ? -1.265 -33.399 1.480 1.00 97.12 107 ASN A CA 1
ATOM 851 C C . ASN A 1 107 ? 0.047 -34.193 1.630 1.00 97.12 107 ASN A C 1
ATOM 853 O O . ASN A 1 107 ? 1.115 -33.638 1.897 1.00 97.12 107 ASN A O 1
ATOM 857 N N . ASP A 1 108 ? -0.020 -35.508 1.394 1.00 97.00 108 ASP A N 1
ATOM 858 C CA . ASP A 1 108 ? 1.133 -36.423 1.489 1.00 97.00 108 ASP A CA 1
ATOM 859 C C . ASP A 1 108 ? 2.266 -36.097 0.492 1.00 97.00 108 ASP A C 1
ATOM 861 O O . ASP A 1 108 ? 3.418 -36.479 0.713 1.00 97.00 108 ASP A O 1
ATOM 865 N N . ASP A 1 109 ? 1.957 -35.412 -0.612 1.00 95.75 109 ASP A N 1
ATOM 866 C CA . ASP A 1 109 ? 2.926 -34.986 -1.631 1.00 95.75 109 ASP A CA 1
ATOM 867 C C . ASP A 1 109 ? 3.595 -33.634 -1.322 1.00 95.75 109 ASP A C 1
ATOM 869 O O . ASP A 1 109 ? 4.477 -33.199 -2.064 1.00 95.75 109 ASP A O 1
ATOM 873 N N . GLY A 1 110 ? 3.227 -33.003 -0.203 1.00 95.50 110 GLY A N 1
ATOM 874 C CA . GLY A 1 110 ? 3.760 -31.722 0.251 1.00 95.50 110 GLY A CA 1
ATOM 875 C C . GLY A 1 110 ? 2.976 -30.498 -0.222 1.00 95.50 110 GLY A C 1
ATOM 876 O O . GLY A 1 110 ? 3.263 -29.404 0.273 1.00 95.50 110 GLY A O 1
ATOM 877 N N . THR A 1 111 ? 1.993 -30.663 -1.112 1.00 98.12 111 THR A N 1
ATOM 878 C CA . THR A 1 111 ? 1.057 -29.589 -1.480 1.00 98.12 111 THR A CA 1
ATOM 879 C C . THR A 1 111 ? 0.142 -29.229 -0.307 1.00 98.12 111 THR A C 1
ATOM 881 O O . THR A 1 111 ? -0.005 -30.000 0.649 1.00 98.12 111 THR A O 1
ATOM 884 N N . VAL A 1 112 ? -0.458 -28.039 -0.353 1.00 98.56 112 VAL A N 1
ATOM 885 C CA . VAL A 1 112 ? -1.424 -27.590 0.659 1.00 98.56 112 VAL A CA 1
ATOM 886 C C . VAL A 1 112 ? -2.684 -27.086 -0.026 1.00 98.56 112 VAL A C 1
ATOM 888 O O . VAL A 1 112 ? -2.617 -26.223 -0.900 1.00 98.56 112 VAL A O 1
ATOM 891 N N . ASP A 1 113 ? -3.825 -27.616 0.398 1.00 98.56 113 ASP A N 1
ATOM 892 C CA . ASP A 1 113 ? -5.147 -27.197 -0.047 1.00 98.56 113 ASP A CA 1
ATOM 893 C C . ASP A 1 113 ? -5.745 -26.233 0.976 1.00 98.56 113 ASP A C 1
ATOM 895 O O . ASP A 1 113 ? -5.820 -26.538 2.166 1.00 98.56 113 ASP A O 1
ATOM 899 N N . TYR A 1 114 ? -6.202 -25.085 0.493 1.00 98.44 114 TYR A N 1
ATOM 900 C CA . TYR A 1 114 ? -7.000 -24.117 1.232 1.00 98.44 114 TYR A CA 1
ATOM 901 C C . TYR A 1 114 ? -8.429 -24.205 0.698 1.00 98.44 114 TYR A C 1
ATOM 903 O O . TYR A 1 114 ? -8.749 -23.636 -0.350 1.00 98.44 114 TYR A O 1
ATOM 911 N N . ASN A 1 115 ? -9.268 -24.984 1.375 1.00 98.62 115 ASN A N 1
ATOM 912 C CA . ASN A 1 115 ? -10.667 -25.187 1.016 1.00 98.62 115 ASN A CA 1
ATOM 913 C C . ASN A 1 115 ? -11.500 -24.053 1.602 1.00 98.62 115 ASN A C 1
ATOM 915 O O . ASN A 1 115 ? -11.640 -23.940 2.817 1.00 98.62 115 ASN A O 1
ATOM 919 N N . ILE A 1 116 ? -12.050 -23.224 0.729 1.00 98.69 116 ILE A N 1
ATOM 920 C CA . ILE A 1 116 ? -12.786 -22.017 1.083 1.00 98.69 116 ILE A CA 1
ATOM 921 C C . ILE A 1 116 ? -14.276 -22.282 0.892 1.00 98.69 116 ILE A C 1
ATOM 923 O O . ILE A 1 116 ? -14.705 -22.719 -0.181 1.00 98.69 116 ILE A O 1
ATOM 927 N N . THR A 1 117 ? -15.060 -21.974 1.920 1.00 98.69 117 THR A N 1
ATOM 928 C CA . THR A 1 117 ? -16.525 -21.939 1.867 1.00 98.69 117 THR A CA 1
ATOM 929 C C . THR A 1 117 ? -16.984 -20.520 2.141 1.00 98.69 117 THR A C 1
ATOM 931 O O . THR A 1 117 ? -16.702 -19.976 3.200 1.00 98.69 117 THR A O 1
ATOM 934 N N . LEU A 1 118 ? -17.686 -19.917 1.191 1.00 98.50 118 LEU A N 1
ATOM 935 C CA . LEU A 1 118 ? -18.307 -18.606 1.317 1.00 98.50 118 LEU A CA 1
ATOM 936 C C . LEU A 1 118 ? -19.751 -18.779 1.807 1.00 98.50 118 LEU A C 1
ATOM 938 O O . LEU A 1 118 ? -20.445 -19.715 1.412 1.00 98.50 118 LEU A O 1
ATOM 942 N N . ARG A 1 119 ? -20.230 -17.871 2.651 1.00 97.25 119 ARG A N 1
ATOM 943 C CA . ARG A 1 119 ? -21.659 -17.797 2.991 1.00 97.25 119 ARG A CA 1
ATOM 944 C C . ARG A 1 119 ? -22.495 -17.301 1.798 1.00 97.25 119 ARG A C 1
ATOM 946 O O . ARG A 1 119 ? -21.992 -16.571 0.947 1.00 97.25 119 ARG A O 1
ATOM 953 N N . ASP A 1 120 ? -23.773 -17.670 1.747 1.00 97.00 120 ASP A N 1
ATOM 954 C CA . ASP A 1 120 ? -24.635 -17.484 0.568 1.00 97.00 120 ASP A CA 1
ATOM 955 C C . ASP A 1 120 ? -25.639 -16.321 0.652 1.00 97.00 120 ASP A C 1
ATOM 957 O O . ASP A 1 120 ? -26.443 -16.114 -0.258 1.00 97.00 120 ASP A O 1
ATOM 961 N N . ASP A 1 121 ? -25.583 -15.532 1.722 1.00 97.12 121 ASP A N 1
ATOM 962 C CA . ASP A 1 121 ? -26.510 -14.435 2.017 1.00 97.12 121 ASP A CA 1
ATOM 963 C C . ASP A 1 121 ? -25.879 -13.036 1.890 1.00 97.12 121 ASP A C 1
ATOM 965 O O . ASP A 1 121 ? -26.538 -12.038 2.192 1.00 97.12 121 ASP A O 1
ATOM 969 N N . ILE A 1 122 ? -24.629 -12.937 1.421 1.00 98.19 122 ILE A N 1
ATOM 970 C CA . ILE A 1 122 ? -23.984 -11.645 1.156 1.00 98.19 122 ILE A CA 1
ATOM 971 C C . ILE A 1 122 ? -24.461 -11.083 -0.177 1.00 98.19 122 ILE A C 1
ATOM 973 O O . ILE A 1 122 ? -24.456 -11.751 -1.213 1.00 98.19 122 ILE A O 1
ATOM 977 N N . VAL A 1 123 ? -24.794 -9.800 -0.156 1.00 98.38 123 VAL A N 1
ATOM 978 C CA . VAL A 1 123 ? -25.019 -8.988 -1.347 1.00 98.38 123 VAL A CA 1
ATOM 979 C C . VAL A 1 123 ? -24.059 -7.804 -1.338 1.00 98.38 123 VAL A C 1
ATOM 981 O O . VAL A 1 123 ? -23.713 -7.258 -0.288 1.00 98.38 123 VAL A O 1
ATOM 984 N N . PHE A 1 124 ? -23.633 -7.383 -2.521 1.00 98.75 124 PHE A N 1
ATOM 985 C CA . PHE A 1 124 ? -22.967 -6.104 -2.702 1.00 98.75 124 PHE A CA 1
ATOM 986 C C . PHE A 1 124 ? -23.931 -4.950 -2.404 1.00 98.75 124 PHE A C 1
ATOM 988 O O . PHE A 1 124 ? -25.153 -5.110 -2.367 1.00 98.75 124 PHE A O 1
ATOM 995 N N . SER A 1 125 ? -23.381 -3.756 -2.207 1.00 98.25 125 SER A N 1
ATOM 996 C CA . SER A 1 125 ? -24.150 -2.535 -1.933 1.00 98.25 125 SER A CA 1
ATOM 997 C C . SER A 1 125 ? -25.207 -2.203 -2.996 1.00 98.25 125 SER A C 1
ATOM 999 O O . SER A 1 125 ? -26.202 -1.560 -2.672 1.00 98.25 125 SER A O 1
ATOM 1001 N N . ASP A 1 126 ? -25.050 -2.681 -4.233 1.00 98.06 126 ASP A N 1
ATOM 1002 C CA . ASP A 1 126 ? -26.046 -2.544 -5.305 1.00 98.06 126 ASP A CA 1
ATOM 1003 C C . ASP A 1 126 ? -27.125 -3.648 -5.327 1.00 98.06 126 ASP A C 1
ATOM 1005 O O . ASP A 1 126 ? -28.022 -3.632 -6.174 1.00 98.06 126 ASP A O 1
ATOM 1009 N N . GLY A 1 127 ? -27.064 -4.587 -4.380 1.00 98.06 127 GLY A N 1
ATOM 1010 C CA . GLY A 1 127 ? -27.996 -5.699 -4.215 1.00 98.06 127 GLY A CA 1
ATOM 1011 C C . GLY A 1 127 ? -27.642 -6.958 -5.009 1.00 98.06 127 GLY A C 1
ATOM 1012 O O . GLY A 1 127 ? -28.369 -7.948 -4.908 1.00 98.06 127 GLY A O 1
ATOM 1013 N N . THR A 1 128 ? -26.559 -6.958 -5.791 1.00 98.44 128 THR A N 1
ATOM 1014 C CA . THR A 1 128 ? -26.106 -8.158 -6.511 1.00 98.44 128 THR A CA 1
ATOM 1015 C C . THR A 1 128 ? -25.552 -9.186 -5.517 1.00 98.44 128 THR A C 1
ATOM 1017 O O . THR A 1 128 ? -24.745 -8.807 -4.668 1.00 98.44 128 THR A O 1
ATOM 1020 N N . PRO A 1 129 ? -25.950 -10.471 -5.575 1.00 98.44 129 PRO A N 1
ATOM 1021 C CA . PRO A 1 129 ? -25.375 -11.504 -4.715 1.00 98.44 129 PRO A CA 1
ATOM 1022 C C . PRO A 1 129 ? -23.872 -11.660 -4.935 1.00 98.44 129 PRO A C 1
ATOM 1024 O O . PRO A 1 129 ? -23.423 -11.724 -6.078 1.00 98.44 129 PRO A O 1
ATOM 1027 N N . MET A 1 130 ? -23.123 -11.759 -3.841 1.00 98.69 130 MET A N 1
ATOM 1028 C CA . MET A 1 130 ? -21.721 -12.166 -3.869 1.00 98.69 130 MET A CA 1
ATOM 1029 C C . MET A 1 130 ? -21.647 -13.686 -4.015 1.00 98.69 130 MET A C 1
ATOM 1031 O O . MET A 1 130 ? -22.419 -14.405 -3.384 1.00 98.69 130 MET A O 1
ATOM 1035 N N . THR A 1 131 ? -20.721 -14.181 -4.829 1.00 98.69 131 THR A N 1
ATOM 1036 C CA . THR A 1 131 ? -20.488 -15.618 -5.043 1.00 98.69 131 THR A CA 1
ATOM 1037 C C . THR A 1 131 ? -18.996 -15.932 -5.042 1.00 98.69 131 THR A C 1
ATOM 1039 O O . THR A 1 131 ? -18.154 -15.033 -4.980 1.00 98.69 131 THR A O 1
ATOM 1042 N N . ILE A 1 132 ? -18.636 -17.213 -5.156 1.00 98.75 132 ILE A N 1
ATOM 1043 C CA . ILE A 1 132 ? -17.222 -17.581 -5.284 1.00 98.75 132 ILE A CA 1
ATOM 1044 C C . ILE A 1 132 ? -16.585 -17.063 -6.583 1.00 98.75 132 ILE A C 1
ATOM 1046 O O . ILE A 1 132 ? -15.364 -16.943 -6.671 1.00 98.75 132 ILE A O 1
ATOM 1050 N N . ASP A 1 133 ? -17.397 -16.712 -7.580 1.00 98.81 133 ASP A N 1
ATOM 1051 C CA . ASP A 1 133 ? -16.913 -16.200 -8.860 1.00 98.81 133 ASP A CA 1
ATOM 1052 C C . ASP A 1 133 ? -16.274 -14.814 -8.710 1.00 98.81 133 ASP A C 1
ATOM 1054 O O . ASP A 1 133 ? -15.296 -14.524 -9.398 1.00 98.81 133 ASP A O 1
ATOM 1058 N N . ASP A 1 134 ? -16.749 -14.013 -7.751 1.00 98.88 134 ASP A N 1
ATOM 1059 C CA . ASP A 1 134 ? -16.161 -12.722 -7.375 1.00 98.88 134 ASP A CA 1
ATOM 1060 C C . ASP A 1 134 ? -14.796 -12.900 -6.688 1.00 98.88 134 ASP A C 1
ATOM 1062 O O . ASP A 1 134 ? -13.856 -12.148 -6.944 1.00 98.88 134 ASP A O 1
ATOM 1066 N N . VAL A 1 135 ? -14.649 -13.945 -5.864 1.00 98.75 135 VAL A N 1
ATOM 1067 C CA . VAL A 1 135 ? -13.368 -14.297 -5.224 1.00 98.75 135 VAL A CA 1
ATOM 1068 C C . VAL A 1 135 ? -12.349 -14.727 -6.278 1.00 98.75 135 VAL A C 1
ATOM 1070 O O . VAL A 1 135 ? -11.217 -14.243 -6.294 1.00 98.75 135 VAL A O 1
ATOM 1073 N N . ILE A 1 136 ? -12.763 -15.608 -7.194 1.00 98.88 136 ILE A N 1
ATOM 1074 C CA . ILE A 1 136 ? -11.930 -16.066 -8.309 1.00 98.88 136 ILE A CA 1
ATOM 1075 C C . ILE A 1 136 ? -11.545 -14.877 -9.193 1.00 98.88 136 ILE A C 1
ATOM 1077 O O . ILE A 1 136 ? -10.367 -14.723 -9.505 1.00 98.88 136 ILE A O 1
ATOM 1081 N N . PHE A 1 137 ? -12.496 -14.012 -9.554 1.00 98.88 137 PHE A N 1
ATOM 1082 C CA . PHE A 1 137 ? -12.226 -12.784 -10.304 1.00 98.88 137 PHE A CA 1
ATOM 1083 C C . PHE A 1 137 ? -11.137 -11.940 -9.627 1.00 98.88 137 PHE A C 1
ATOM 1085 O O . PHE A 1 137 ? -10.124 -11.651 -10.266 1.00 98.88 137 PHE A O 1
ATOM 1092 N N . SER A 1 138 ? -11.282 -11.623 -8.333 1.00 98.62 138 SER A N 1
ATOM 1093 C CA . SER A 1 138 ? -10.268 -10.882 -7.571 1.00 98.62 138 SER A CA 1
ATOM 1094 C C . SER A 1 138 ? -8.893 -11.548 -7.617 1.00 98.62 138 SER A C 1
ATOM 1096 O O . SER A 1 138 ? -7.898 -10.882 -7.898 1.00 98.62 138 SER A O 1
ATOM 1098 N N . MET A 1 139 ? -8.818 -12.864 -7.386 1.00 98.75 139 MET A N 1
ATOM 1099 C CA . MET A 1 139 ? -7.548 -13.597 -7.447 1.00 98.75 139 MET A CA 1
ATOM 1100 C C . MET A 1 139 ? -6.914 -13.520 -8.838 1.00 98.75 139 MET A C 1
ATOM 1102 O O . MET A 1 139 ? -5.702 -13.341 -8.940 1.00 98.75 139 MET A O 1
ATOM 1106 N N . TYR A 1 140 ? -7.704 -13.610 -9.912 1.00 98.62 140 TYR A N 1
ATOM 1107 C CA . TYR A 1 140 ? -7.192 -13.487 -11.278 1.00 98.62 140 TYR A CA 1
ATOM 1108 C C . TYR A 1 140 ? -6.735 -12.066 -11.611 1.00 98.62 140 TYR A C 1
ATOM 1110 O O . TYR A 1 140 ? -5.705 -11.931 -12.268 1.00 98.62 140 TYR A O 1
ATOM 1118 N N . VAL A 1 141 ? -7.418 -11.023 -11.125 1.00 98.44 141 VAL A N 1
ATOM 1119 C CA . VAL A 1 141 ? -6.951 -9.628 -11.249 1.00 98.44 141 VAL A CA 1
ATOM 1120 C C . VAL A 1 141 ? -5.579 -9.468 -10.593 1.00 98.44 141 VAL A C 1
ATOM 1122 O O . VAL A 1 141 ? -4.646 -8.997 -11.238 1.00 98.44 141 VAL A O 1
ATOM 1125 N N . LEU A 1 142 ? -5.428 -9.927 -9.347 1.00 98.25 142 LEU A N 1
ATOM 1126 C CA . LEU A 1 142 ? -4.164 -9.862 -8.600 1.00 98.25 142 LEU A CA 1
ATOM 1127 C C . LEU A 1 142 ? -3.057 -10.750 -9.197 1.00 98.25 142 LEU A C 1
ATOM 1129 O O . LEU A 1 142 ? -1.870 -10.526 -8.965 1.00 98.25 142 LEU A O 1
ATOM 1133 N N . SER A 1 143 ? -3.443 -11.768 -9.966 1.00 98.00 143 SER A N 1
ATOM 1134 C CA . SER A 1 143 ? -2.521 -12.688 -10.636 1.00 98.00 143 SER A CA 1
ATOM 1135 C C . SER A 1 143 ? -2.172 -12.269 -12.061 1.00 98.00 143 SER A C 1
ATOM 1137 O O . SER A 1 143 ? -1.262 -12.860 -12.644 1.00 98.00 143 SER A O 1
ATOM 1139 N N . ASP A 1 144 ? -2.850 -11.279 -12.644 1.00 97.56 144 ASP A N 1
ATOM 1140 C CA . ASP A 1 144 ? -2.658 -10.900 -14.044 1.00 97.56 144 ASP A CA 1
ATOM 1141 C C . ASP A 1 144 ? -1.238 -10.361 -14.304 1.00 97.56 144 ASP A C 1
ATOM 1143 O O . ASP A 1 144 ? -0.760 -9.543 -13.512 1.00 97.56 144 ASP A O 1
ATOM 1147 N N . PRO A 1 145 ? -0.550 -10.768 -15.395 1.00 94.31 145 PRO A N 1
ATOM 1148 C CA . PRO A 1 145 ? 0.798 -10.292 -15.722 1.00 94.31 145 PRO A CA 1
ATOM 1149 C C . PRO A 1 145 ? 0.962 -8.766 -15.701 1.00 94.31 145 PRO A C 1
ATOM 1151 O O . PRO A 1 145 ? 2.068 -8.287 -15.471 1.00 94.31 145 PRO A O 1
ATOM 1154 N N . THR A 1 146 ? -0.124 -8.020 -15.927 1.00 94.62 146 THR A N 1
ATOM 1155 C CA . THR A 1 146 ? -0.143 -6.550 -16.005 1.00 94.62 146 THR A CA 1
ATOM 1156 C C . THR A 1 146 ? -0.589 -5.860 -14.716 1.00 94.62 146 THR A C 1
ATOM 1158 O O . THR A 1 146 ? -0.718 -4.635 -14.683 1.00 94.62 146 THR A O 1
ATOM 1161 N N . TYR A 1 147 ? -0.834 -6.627 -13.650 1.00 95.12 147 TYR A N 1
ATOM 1162 C CA . TYR A 1 147 ? -1.087 -6.084 -12.321 1.00 95.12 147 TYR A CA 1
ATOM 1163 C C . TYR A 1 147 ? 0.164 -5.377 -11.780 1.00 95.12 147 TYR A C 1
ATOM 1165 O O . TYR A 1 147 ? 1.238 -5.974 -11.712 1.00 95.12 147 TYR A O 1
ATOM 1173 N N . ASP A 1 148 ? -0.008 -4.116 -11.388 1.00 90.56 148 ASP A N 1
ATOM 1174 C CA . ASP A 1 148 ? 1.021 -3.193 -10.884 1.00 90.56 148 ASP A CA 1
ATOM 1175 C C . ASP A 1 148 ? 0.603 -2.523 -9.557 1.00 90.56 148 ASP A C 1
ATOM 1177 O O . ASP A 1 148 ? 1.151 -1.493 -9.170 1.00 90.56 148 ASP A O 1
ATOM 1181 N N . GLY A 1 149 ? -0.409 -3.075 -8.879 1.00 92.44 149 GLY A N 1
ATOM 1182 C CA . GLY A 1 149 ? -0.809 -2.619 -7.551 1.00 92.44 149 GLY A CA 1
ATOM 1183 C C . GLY A 1 149 ? 0.101 -3.169 -6.448 1.00 92.44 149 GLY A C 1
ATOM 1184 O O . GLY A 1 149 ? 1.049 -3.909 -6.699 1.00 92.44 149 GLY A O 1
ATOM 1185 N N . SER A 1 150 ? -0.199 -2.814 -5.200 1.0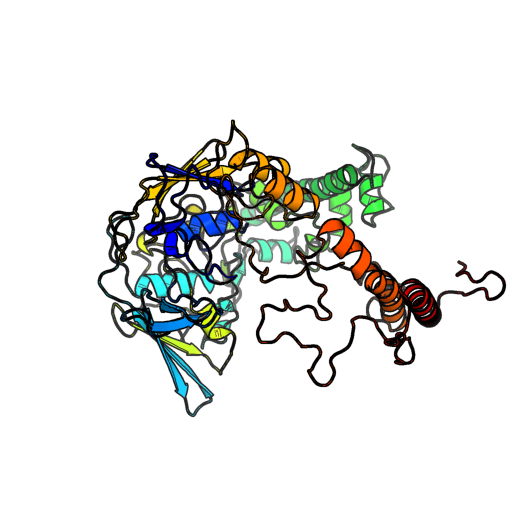0 90.94 150 SER A N 1
ATOM 1186 C CA . SER A 1 150 ? 0.646 -3.121 -4.036 1.00 90.94 150 SER A CA 1
ATOM 1187 C C . SER A 1 150 ? 0.582 -4.577 -3.556 1.00 90.94 150 SER A C 1
ATOM 1189 O O . SER A 1 150 ? 1.439 -5.003 -2.779 1.00 90.94 150 SER A O 1
ATOM 1191 N N . SER A 1 151 ? -0.418 -5.354 -3.985 1.00 93.50 151 SER A N 1
ATOM 1192 C CA . SER A 1 151 ? -0.550 -6.753 -3.575 1.00 93.50 151 SER A CA 1
ATOM 1193 C C . SER A 1 151 ? 0.566 -7.618 -4.159 1.00 93.50 151 SER A C 1
ATOM 1195 O O . SER A 1 151 ? 0.981 -7.452 -5.301 1.00 93.50 151 SER A O 1
ATOM 1197 N N . THR A 1 152 ? 1.000 -8.618 -3.395 1.00 93.81 152 THR A N 1
ATOM 1198 C CA . THR A 1 152 ? 1.994 -9.609 -3.835 1.00 93.81 152 THR A CA 1
ATOM 1199 C C . THR A 1 152 ? 1.393 -11.006 -3.979 1.00 93.81 152 THR A C 1
ATOM 1201 O O . THR A 1 152 ? 2.121 -11.997 -3.995 1.00 93.81 152 THR A O 1
ATOM 1204 N N . PHE A 1 153 ? 0.067 -11.111 -4.129 1.00 96.75 153 PHE A N 1
ATOM 1205 C CA . PHE A 1 153 ? -0.647 -12.386 -4.275 1.00 96.75 153 PHE A CA 1
ATOM 1206 C C . PHE A 1 153 ? -0.048 -13.300 -5.357 1.00 96.75 153 PHE A C 1
ATOM 1208 O O . PHE A 1 153 ? 0.041 -14.514 -5.181 1.00 96.75 153 PHE A O 1
ATOM 1215 N N . TYR A 1 154 ? 0.438 -12.718 -6.454 1.00 95.00 154 TYR A N 1
ATOM 1216 C CA . TYR A 1 154 ? 1.098 -13.447 -7.537 1.00 95.00 154 TYR A CA 1
ATOM 1217 C C . TYR A 1 154 ? 2.376 -14.202 -7.123 1.00 95.00 154 TYR A C 1
ATOM 1219 O O . TYR A 1 154 ? 2.851 -15.050 -7.877 1.00 95.00 154 TYR A O 1
ATOM 1227 N N . ALA A 1 155 ? 2.960 -13.893 -5.962 1.00 95.31 155 ALA A N 1
ATOM 1228 C CA . ALA A 1 155 ? 4.133 -14.575 -5.420 1.00 95.31 155 ALA A CA 1
ATOM 1229 C C . ALA A 1 155 ? 3.773 -15.811 -4.576 1.00 95.31 155 ALA A C 1
ATOM 1231 O O . ALA A 1 155 ? 4.661 -16.598 -4.233 1.00 95.31 155 ALA A O 1
ATOM 1232 N N . VAL A 1 156 ? 2.491 -16.005 -4.241 1.00 97.12 156 VAL A N 1
ATOM 1233 C CA . VAL A 1 156 ? 2.027 -17.201 -3.528 1.00 97.12 156 VAL A CA 1
ATOM 1234 C C . VAL A 1 156 ? 2.299 -18.424 -4.412 1.00 97.12 156 VAL A C 1
ATOM 1236 O O . VAL A 1 156 ? 1.989 -18.393 -5.605 1.00 97.12 156 VAL A O 1
ATOM 1239 N N . PRO A 1 157 ? 2.852 -19.527 -3.870 1.00 97.19 157 PRO A N 1
ATOM 1240 C CA . PRO A 1 157 ? 3.273 -20.679 -4.666 1.00 97.19 157 PRO A CA 1
ATOM 1241 C C . PRO A 1 157 ? 2.095 -21.573 -5.104 1.00 97.19 157 PRO A C 1
ATOM 1243 O O . PRO A 1 157 ? 2.144 -22.791 -4.920 1.00 97.19 157 PRO A O 1
ATOM 1246 N N . ILE A 1 158 ? 1.037 -20.976 -5.659 1.00 98.56 158 ILE A N 1
ATOM 1247 C CA . ILE A 1 158 ? -0.153 -21.641 -6.206 1.00 98.56 158 ILE A CA 1
ATOM 1248 C C . ILE A 1 158 ? 0.240 -22.408 -7.472 1.00 98.56 158 ILE A C 1
ATOM 1250 O O . ILE A 1 158 ? 0.980 -21.900 -8.315 1.00 98.56 158 ILE A O 1
ATOM 1254 N N . GLU A 1 159 ? -0.254 -23.637 -7.620 1.00 98.50 159 GLU A N 1
ATOM 1255 C CA . GLU A 1 159 ? -0.012 -24.428 -8.830 1.00 98.50 159 GLU A CA 1
ATOM 1256 C C . GLU A 1 159 ? -0.467 -23.671 -10.091 1.00 98.50 159 GLU A C 1
ATOM 1258 O O . GLU A 1 159 ? -1.608 -23.216 -10.175 1.00 98.50 159 GLU A O 1
ATOM 1263 N N . GLY A 1 160 ? 0.415 -23.538 -11.086 1.00 97.50 160 GLY A N 1
ATOM 1264 C CA . GLY A 1 160 ? 0.114 -22.857 -12.348 1.00 97.50 160 GLY A CA 1
ATOM 1265 C C . GLY A 1 160 ? 0.250 -21.329 -12.324 1.00 97.50 160 GLY A C 1
ATOM 1266 O O . GLY A 1 160 ? 0.044 -20.703 -13.362 1.00 97.50 160 GLY A O 1
ATOM 1267 N N . MET A 1 161 ? 0.573 -20.708 -11.180 1.00 97.56 161 MET A N 1
ATOM 1268 C CA . MET A 1 161 ? 0.708 -19.245 -11.067 1.00 97.56 161 MET A CA 1
ATOM 1269 C C . MET A 1 161 ? 1.862 -18.705 -11.919 1.00 97.56 161 MET A C 1
ATOM 1271 O O . MET A 1 161 ? 1.688 -17.757 -12.686 1.00 97.56 161 MET A O 1
ATOM 1275 N N . GLU A 1 162 ? 3.040 -19.322 -11.805 1.00 95.19 162 GLU A N 1
ATOM 1276 C CA . GLU A 1 162 ? 4.234 -18.911 -12.548 1.00 95.19 162 GLU A CA 1
ATOM 1277 C C . GLU A 1 162 ? 4.002 -19.048 -14.057 1.00 95.19 162 GLU A C 1
ATOM 1279 O O . GLU A 1 162 ? 4.241 -18.110 -14.822 1.00 95.19 162 GLU A O 1
ATOM 1284 N N . GLU A 1 163 ? 3.442 -20.178 -14.493 1.00 95.25 163 GLU A N 1
ATOM 1285 C CA . GLU A 1 163 ? 3.107 -20.419 -15.892 1.00 95.25 163 GLU A CA 1
ATOM 1286 C C . GLU A 1 163 ? 2.061 -19.424 -16.402 1.00 95.25 163 GLU A C 1
ATOM 1288 O O . GLU A 1 163 ? 2.185 -18.931 -17.529 1.00 95.25 163 GLU A O 1
ATOM 1293 N N . TYR A 1 164 ? 1.045 -19.103 -15.590 1.00 96.06 164 TYR A N 1
ATOM 1294 C CA . TYR A 1 164 ? 0.023 -18.118 -15.942 1.00 96.06 164 TYR A CA 1
ATOM 1295 C C . TYR A 1 164 ? 0.639 -16.739 -16.151 1.00 96.06 164 TYR A C 1
ATOM 1297 O O . TYR A 1 164 ? 0.271 -16.054 -17.105 1.00 96.06 164 TYR A O 1
ATOM 1305 N N . ARG A 1 165 ? 1.611 -16.338 -15.335 1.00 93.69 165 ARG A N 1
ATOM 1306 C CA . ARG A 1 165 ? 2.256 -15.029 -15.487 1.00 93.69 165 ARG A CA 1
ATOM 1307 C C . ARG A 1 165 ? 3.314 -14.972 -16.582 1.00 93.69 165 ARG A C 1
ATOM 1309 O O . ARG A 1 165 ? 3.591 -13.897 -17.105 1.00 93.69 165 ARG A O 1
ATOM 1316 N N . SER A 1 166 ? 3.888 -16.113 -16.944 1.00 92.31 166 SER A N 1
ATOM 1317 C CA . SER A 1 166 ? 4.931 -16.196 -17.964 1.00 92.31 166 SER A CA 1
ATOM 1318 C C . SER A 1 166 ? 4.427 -15.899 -19.387 1.00 92.31 166 SER A C 1
ATOM 1320 O O . SER A 1 166 ? 3.245 -16.041 -19.708 1.00 92.31 166 SER A O 1
ATOM 1322 N N . GLY A 1 167 ? 5.357 -15.526 -20.273 1.00 89.69 167 GLY A N 1
ATOM 1323 C CA . GLY A 1 167 ? 5.102 -15.414 -21.714 1.00 89.69 167 GLY A CA 1
ATOM 1324 C C . GLY A 1 167 ? 4.295 -14.185 -22.143 1.00 89.69 167 GLY A C 1
ATOM 1325 O O . GLY A 1 167 ? 3.747 -14.183 -23.248 1.00 89.69 167 GLY A O 1
ATOM 1326 N N . MET A 1 168 ? 4.215 -13.158 -21.296 1.00 93.19 168 MET A N 1
ATOM 1327 C CA . MET A 1 168 ? 3.564 -11.879 -21.575 1.00 93.19 168 MET A CA 1
ATOM 1328 C C . MET A 1 168 ? 4.369 -10.737 -20.948 1.00 93.19 168 MET A C 1
ATOM 1330 O O . MET A 1 168 ? 4.986 -10.929 -19.904 1.00 93.19 168 MET A O 1
ATOM 1334 N N . ASP A 1 169 ? 4.362 -9.573 -21.590 1.00 92.75 169 ASP A N 1
ATOM 1335 C CA . ASP A 1 169 ? 4.947 -8.338 -21.058 1.00 92.75 169 ASP A CA 1
ATOM 1336 C C . ASP A 1 169 ? 4.111 -7.136 -21.519 1.00 92.75 169 ASP A C 1
ATOM 1338 O O . ASP A 1 169 ? 3.341 -7.254 -22.476 1.00 92.75 169 ASP A O 1
ATOM 1342 N N . LEU A 1 170 ? 4.232 -5.991 -20.853 1.00 95.06 170 LEU A N 1
ATOM 1343 C CA . LEU A 1 170 ? 3.517 -4.772 -21.230 1.00 95.06 170 LEU A CA 1
ATOM 1344 C C . LEU A 1 170 ? 3.968 -4.286 -22.609 1.00 95.06 170 LEU A C 1
ATOM 1346 O O . LEU A 1 170 ? 5.160 -4.299 -22.926 1.00 95.06 170 LEU A O 1
ATOM 1350 N N . LEU A 1 171 ? 3.031 -3.773 -23.408 1.00 96.94 171 LEU A N 1
ATOM 1351 C CA . LEU A 1 171 ? 3.348 -3.131 -24.684 1.00 96.94 171 LEU A CA 1
ATOM 1352 C C . LEU A 1 171 ? 4.395 -2.019 -24.506 1.00 96.94 171 LEU A C 1
ATOM 1354 O O . LEU A 1 171 ? 5.327 -1.917 -25.306 1.00 96.94 171 LEU A O 1
ATOM 1358 N N . LEU A 1 172 ? 4.266 -1.225 -23.437 1.00 97.06 172 LEU A N 1
ATOM 1359 C CA . LEU A 1 172 ? 5.242 -0.207 -23.050 1.00 97.06 172 LEU A CA 1
ATOM 1360 C C . LEU A 1 172 ? 6.652 -0.797 -22.919 1.00 97.06 172 LEU A C 1
ATOM 1362 O O . LEU A 1 172 ? 7.575 -0.329 -23.587 1.00 97.06 172 LEU A O 1
ATOM 1366 N N . ASN A 1 173 ? 6.804 -1.850 -22.111 1.00 95.06 173 ASN A N 1
ATOM 1367 C CA . ASN A 1 173 ? 8.094 -2.487 -21.842 1.00 95.06 173 ASN A CA 1
ATOM 1368 C C . ASN A 1 173 ? 8.722 -3.045 -23.120 1.00 95.06 173 ASN A C 1
ATOM 1370 O O . ASN A 1 173 ? 9.915 -2.864 -23.355 1.00 95.06 173 ASN A O 1
ATOM 1374 N N . LEU A 1 174 ? 7.917 -3.672 -23.980 1.00 96.12 174 LEU A N 1
ATOM 1375 C CA . LEU A 1 174 ? 8.402 -4.254 -25.229 1.00 96.12 174 LEU A CA 1
ATOM 1376 C C . LEU A 1 174 ? 8.926 -3.205 -26.209 1.00 96.12 174 LEU A C 1
ATOM 1378 O O . LEU A 1 174 ? 9.989 -3.403 -26.800 1.00 96.12 174 LEU A O 1
ATOM 1382 N N . ILE A 1 175 ? 8.207 -2.093 -26.376 1.00 98.00 175 ILE A N 1
ATOM 1383 C CA . ILE A 1 175 ? 8.644 -1.013 -27.267 1.00 98.00 175 ILE A CA 1
ATOM 1384 C C . ILE A 1 175 ? 9.909 -0.350 -26.711 1.00 98.00 175 ILE A C 1
ATOM 1386 O O . ILE A 1 175 ? 10.852 -0.104 -27.466 1.00 98.00 175 ILE A O 1
ATOM 1390 N N . VAL A 1 176 ? 9.948 -0.083 -25.403 1.00 97.06 176 VAL A N 1
ATOM 1391 C CA . VAL A 1 176 ? 11.108 0.525 -24.739 1.00 97.06 176 VAL A CA 1
ATOM 1392 C C . VAL A 1 176 ? 1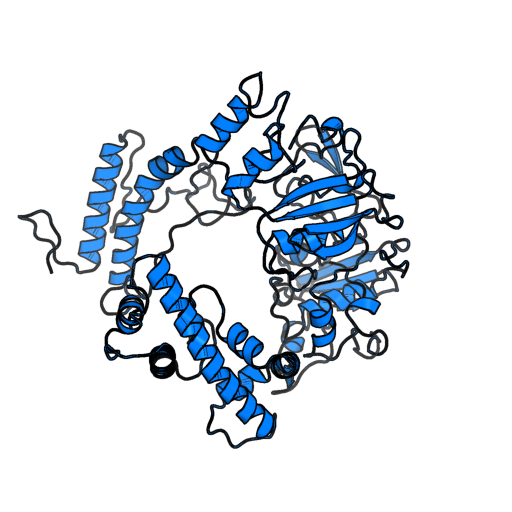2.344 -0.370 -24.868 1.00 97.06 176 VAL A C 1
ATOM 1394 O O . VAL A 1 176 ? 13.396 0.100 -25.302 1.00 97.06 176 VAL A O 1
ATOM 1397 N N . ALA A 1 177 ? 12.209 -1.673 -24.602 1.00 95.25 177 ALA A N 1
ATOM 1398 C CA . ALA A 1 177 ? 13.295 -2.643 -24.732 1.00 95.25 177 ALA A CA 1
ATOM 1399 C C . ALA A 1 177 ? 13.796 -2.801 -26.179 1.00 95.25 177 ALA A C 1
ATOM 1401 O O . ALA A 1 177 ? 14.980 -3.061 -26.400 1.00 95.25 177 ALA A O 1
ATOM 1402 N N . ALA A 1 178 ? 12.918 -2.639 -27.175 1.00 96.50 178 ALA A N 1
ATOM 1403 C CA . ALA A 1 178 ? 13.293 -2.696 -28.587 1.00 96.50 178 ALA A CA 1
ATOM 1404 C C . ALA A 1 178 ? 14.039 -1.435 -29.070 1.00 96.50 178 ALA A C 1
ATOM 1406 O O . ALA A 1 178 ? 14.784 -1.500 -30.051 1.00 96.50 178 ALA A O 1
ATOM 1407 N N . GLY A 1 179 ? 13.868 -0.306 -28.377 1.00 96.81 179 GLY A N 1
ATOM 1408 C CA . GLY A 1 179 ? 14.490 0.972 -28.713 1.00 96.81 179 GLY A CA 1
ATOM 1409 C C . GLY A 1 179 ? 13.785 1.737 -29.850 1.00 96.81 179 GLY A C 1
ATOM 1410 O O . GLY A 1 179 ? 12.950 1.188 -30.575 1.00 96.81 179 GLY A O 1
ATOM 1411 N N . PRO A 1 180 ? 14.124 3.027 -30.043 1.00 95.69 180 PRO A N 1
ATOM 1412 C CA . PRO A 1 180 ? 13.449 3.906 -31.003 1.00 95.69 180 PRO A CA 1
ATOM 1413 C C . PRO A 1 180 ? 13.683 3.527 -32.462 1.00 95.69 180 PRO A C 1
ATOM 1415 O O . PRO A 1 180 ? 12.806 3.746 -33.298 1.00 95.69 180 PRO A O 1
ATOM 1418 N N . ASP A 1 181 ? 14.822 2.901 -32.758 1.00 95.88 181 ASP A N 1
ATOM 1419 C CA . ASP A 1 181 ? 15.213 2.491 -34.108 1.00 95.88 181 ASP A CA 1
ATOM 1420 C C . ASP A 1 181 ? 14.646 1.117 -34.517 1.00 95.88 181 ASP A C 1
ATOM 1422 O O . ASP A 1 181 ? 14.983 0.596 -35.587 1.00 95.88 181 ASP A O 1
ATOM 1426 N N . ASN A 1 182 ? 13.805 0.497 -33.679 1.00 96.94 182 ASN A N 1
ATOM 1427 C CA . ASN A 1 182 ? 13.206 -0.794 -33.988 1.00 96.94 182 ASN A CA 1
ATOM 1428 C C . ASN A 1 182 ? 12.370 -0.743 -35.280 1.00 96.94 182 ASN A C 1
ATOM 1430 O O . ASN A 1 182 ? 11.623 0.202 -35.527 1.00 96.94 182 ASN A O 1
ATOM 1434 N N . THR A 1 183 ? 12.469 -1.807 -36.080 1.00 96.31 183 THR A N 1
ATOM 1435 C CA . THR A 1 183 ? 11.706 -1.988 -37.329 1.00 96.31 183 THR A CA 1
ATOM 1436 C C . THR A 1 183 ? 10.923 -3.304 -37.369 1.00 96.31 183 THR A C 1
ATOM 1438 O O . THR A 1 183 ? 10.294 -3.614 -38.384 1.00 96.31 183 THR A O 1
ATOM 1441 N N . ASP A 1 184 ? 10.952 -4.087 -36.283 1.00 96.06 184 ASP A N 1
ATOM 1442 C CA . ASP A 1 184 ? 10.127 -5.283 -36.124 1.00 96.06 184 ASP A CA 1
ATOM 1443 C C . ASP A 1 184 ? 8.782 -4.912 -35.487 1.00 96.06 184 ASP A C 1
ATOM 1445 O O . ASP A 1 184 ? 8.696 -4.603 -34.301 1.00 96.06 184 ASP A O 1
ATOM 1449 N N . PHE A 1 185 ? 7.728 -4.947 -36.299 1.00 95.88 185 PHE A N 1
ATOM 1450 C CA . PHE A 1 185 ? 6.354 -4.607 -35.919 1.00 95.88 185 PHE A CA 1
ATOM 1451 C C . PHE A 1 185 ? 5.480 -5.855 -35.748 1.00 95.88 185 PHE A C 1
ATOM 1453 O O . PHE A 1 185 ? 4.275 -5.832 -36.000 1.00 95.88 185 PHE A O 1
ATOM 1460 N N . THR A 1 186 ? 6.087 -6.986 -35.377 1.00 93.81 186 THR A N 1
ATOM 1461 C CA . THR A 1 186 ? 5.352 -8.240 -35.149 1.00 93.81 186 THR A CA 1
ATOM 1462 C C . THR A 1 186 ? 4.334 -8.102 -34.013 1.00 93.81 186 THR A C 1
ATOM 1464 O O . THR A 1 186 ? 3.234 -8.642 -34.109 1.00 93.81 186 THR A O 1
ATOM 1467 N N . ASN A 1 187 ? 4.692 -7.356 -32.965 1.00 93.38 187 ASN A N 1
ATOM 1468 C CA . ASN A 1 187 ? 3.940 -7.275 -31.710 1.00 93.38 187 ASN A CA 1
ATOM 1469 C C . ASN A 1 187 ? 3.241 -5.922 -31.487 1.00 93.38 187 ASN A C 1
ATOM 1471 O O . ASN A 1 187 ? 2.386 -5.815 -30.613 1.00 93.38 187 ASN A O 1
ATOM 1475 N N . TRP A 1 188 ? 3.587 -4.899 -32.270 1.00 96.81 188 TRP A N 1
ATOM 1476 C CA . TRP A 1 188 ? 3.018 -3.553 -32.195 1.00 96.81 188 TRP A CA 1
ATOM 1477 C C . TRP A 1 188 ? 3.154 -2.832 -33.531 1.00 96.81 188 TRP A C 1
ATOM 1479 O O . TRP A 1 188 ? 3.859 -3.274 -34.431 1.00 96.81 188 TRP A O 1
ATOM 1489 N N . THR A 1 189 ? 2.478 -1.702 -33.668 1.00 97.44 189 THR A N 1
ATOM 1490 C CA . THR A 1 189 ? 2.463 -0.873 -34.872 1.00 97.44 189 THR A CA 1
ATOM 1491 C C . THR A 1 189 ? 3.511 0.239 -34.817 1.00 97.44 189 THR A C 1
ATOM 1493 O O . THR A 1 189 ? 3.896 0.713 -33.749 1.00 97.44 189 THR A O 1
ATOM 1496 N N . GLU A 1 190 ? 3.929 0.727 -35.985 1.00 97.56 190 GLU A N 1
ATOM 1497 C CA . GLU A 1 190 ? 4.822 1.891 -36.098 1.00 97.56 190 GLU A CA 1
ATOM 1498 C C . GLU A 1 190 ? 4.226 3.154 -35.443 1.00 97.56 190 GLU A C 1
ATOM 1500 O O . GLU A 1 190 ? 4.948 3.953 -34.844 1.00 97.56 190 GLU A O 1
ATOM 1505 N N . GLU A 1 191 ? 2.897 3.310 -35.492 1.00 97.50 191 GLU A N 1
ATOM 1506 C CA . GLU A 1 191 ? 2.184 4.398 -34.813 1.00 97.50 191 GLU A CA 1
ATOM 1507 C C . GLU A 1 191 ? 2.297 4.285 -33.287 1.00 97.50 191 GLU A C 1
ATOM 1509 O O . GLU A 1 191 ? 2.579 5.286 -32.623 1.00 97.50 191 GLU A O 1
ATOM 1514 N N . GLN A 1 192 ? 2.120 3.078 -32.736 1.00 98.06 192 GLN A N 1
ATOM 1515 C CA . GLN A 1 192 ? 2.274 2.827 -31.302 1.00 98.06 192 GLN A CA 1
ATOM 1516 C C . GLN A 1 192 ? 3.703 3.127 -30.840 1.00 98.06 192 GLN A C 1
ATOM 1518 O O . GLN A 1 192 ? 3.884 3.801 -29.826 1.00 98.06 192 GLN A O 1
ATOM 1523 N N . GLN A 1 193 ? 4.711 2.692 -31.602 1.00 98.31 193 GLN A N 1
ATOM 1524 C CA . GLN A 1 193 ? 6.114 2.981 -31.296 1.00 98.31 193 GLN A CA 1
ATOM 1525 C C . GLN A 1 193 ? 6.388 4.489 -31.322 1.00 98.31 193 GLN A C 1
ATOM 1527 O O . GLN A 1 193 ? 6.924 5.032 -30.361 1.00 98.31 193 GLN A O 1
ATOM 1532 N N . THR A 1 194 ? 5.966 5.186 -32.380 1.00 97.81 194 THR A N 1
ATOM 1533 C CA . THR A 1 194 ? 6.165 6.641 -32.513 1.00 97.81 194 THR A CA 1
ATOM 1534 C C . THR A 1 194 ? 5.494 7.414 -31.377 1.00 97.81 194 THR A C 1
ATOM 1536 O O . THR A 1 194 ? 6.094 8.320 -30.802 1.00 97.81 194 THR A O 1
ATOM 1539 N N . THR A 1 195 ? 4.258 7.043 -31.038 1.00 98.38 195 THR A N 1
ATOM 1540 C CA . THR A 1 195 ? 3.494 7.671 -29.954 1.00 98.38 195 THR A CA 1
ATOM 1541 C C . THR A 1 195 ? 4.171 7.446 -28.600 1.00 98.38 195 THR A C 1
ATOM 1543 O O . THR A 1 195 ? 4.267 8.388 -27.816 1.00 98.38 195 THR A O 1
ATOM 1546 N N . LEU A 1 196 ? 4.692 6.239 -28.335 1.00 98.50 196 LEU A N 1
ATOM 1547 C CA . LEU A 1 196 ? 5.389 5.972 -27.079 1.00 98.50 196 LEU A CA 1
ATOM 1548 C C . LEU A 1 196 ? 6.681 6.771 -26.967 1.00 98.50 196 LEU A C 1
ATOM 1550 O O . LEU A 1 196 ? 6.938 7.318 -25.908 1.00 98.50 196 LEU A O 1
ATOM 1554 N N . TRP A 1 197 ? 7.484 6.870 -28.029 1.00 98.44 197 TRP A N 1
ATOM 1555 C CA . TRP A 1 197 ? 8.742 7.619 -27.964 1.00 98.44 197 TRP A CA 1
ATOM 1556 C C . TRP A 1 197 ? 8.531 9.128 -27.801 1.00 98.44 197 TRP A C 1
ATOM 1558 O O . TRP A 1 197 ? 9.311 9.772 -27.106 1.00 98.44 197 TRP A O 1
ATOM 1568 N N . ASP A 1 198 ? 7.462 9.695 -28.366 1.00 98.38 198 ASP A N 1
ATOM 1569 C CA . ASP A 1 198 ? 7.067 11.083 -28.081 1.00 98.38 198 ASP A CA 1
ATOM 1570 C C . ASP A 1 198 ? 6.689 11.271 -26.600 1.00 98.38 198 ASP A C 1
ATOM 1572 O O . ASP A 1 198 ? 7.151 12.215 -25.957 1.00 98.38 198 ASP A O 1
ATOM 1576 N N . ALA A 1 199 ? 5.913 10.340 -26.036 1.00 98.56 199 ALA A N 1
ATOM 1577 C CA . ALA A 1 199 ? 5.569 10.336 -24.615 1.00 98.56 199 ALA A CA 1
ATOM 1578 C C . ALA A 1 199 ? 6.785 10.077 -23.705 1.00 98.56 199 ALA A C 1
ATOM 1580 O O . ALA A 1 199 ? 6.901 10.708 -22.660 1.00 98.56 199 ALA A O 1
ATOM 1581 N N . PHE A 1 200 ? 7.714 9.208 -24.114 1.00 98.62 200 PHE A N 1
ATOM 1582 C CA . PHE A 1 200 ? 8.944 8.876 -23.393 1.00 98.62 200 PHE A CA 1
ATOM 1583 C C . PHE A 1 200 ? 9.787 10.119 -23.135 1.00 98.62 200 PHE A C 1
ATOM 1585 O O . PHE A 1 200 ? 10.142 10.399 -21.995 1.00 98.62 200 PHE A O 1
ATOM 1592 N N . TRP A 1 201 ? 10.058 10.904 -24.178 1.00 98.44 201 TRP A N 1
ATOM 1593 C CA . TRP A 1 201 ? 10.898 12.093 -24.046 1.00 98.44 201 TRP A CA 1
ATOM 1594 C C . TRP A 1 201 ? 10.217 13.220 -23.263 1.00 98.44 201 TRP A C 1
ATOM 1596 O O . TRP A 1 201 ? 10.862 13.858 -22.434 1.00 98.44 201 TRP A O 1
ATOM 1606 N N . LYS A 1 202 ? 8.911 13.440 -23.464 1.00 98.56 202 LYS A N 1
ATOM 1607 C CA . LYS A 1 202 ? 8.145 14.443 -22.700 1.00 98.56 202 LYS A CA 1
ATOM 1608 C C . LYS A 1 202 ? 7.988 14.061 -21.230 1.00 98.56 202 LYS A C 1
ATOM 1610 O O . LYS A 1 202 ? 8.128 14.909 -20.351 1.00 98.56 202 LYS A O 1
ATOM 1615 N N . GLY A 1 203 ? 7.700 12.789 -20.965 1.00 98.50 203 GLY A N 1
ATOM 1616 C CA . GLY A 1 203 ? 7.606 12.245 -19.616 1.00 98.50 203 GLY A CA 1
ATOM 1617 C C . GLY A 1 203 ? 8.960 12.289 -18.913 1.00 98.50 203 GLY A C 1
ATOM 1618 O O . GLY A 1 203 ? 9.038 12.698 -17.761 1.00 98.50 203 GLY A O 1
ATOM 1619 N N . GLY A 1 204 ? 10.032 11.976 -19.637 1.00 98.50 204 GLY A N 1
ATOM 1620 C CA . GLY A 1 204 ? 11.404 12.075 -19.159 1.00 98.50 204 GLY A CA 1
ATOM 1621 C C . GLY A 1 204 ? 11.838 13.479 -18.755 1.00 98.50 204 GLY A C 1
ATOM 1622 O O . GLY A 1 204 ? 12.437 13.656 -17.698 1.00 98.50 204 GLY A O 1
ATOM 1623 N N . GLU A 1 205 ? 11.479 14.501 -19.535 1.00 98.50 205 GLU A N 1
ATOM 1624 C CA . GLU A 1 205 ? 11.719 15.899 -19.150 1.00 98.50 205 GLU A CA 1
ATOM 1625 C C . GLU A 1 205 ? 11.020 16.247 -17.823 1.00 98.50 205 GLU A C 1
ATOM 1627 O O . GLU A 1 205 ? 11.619 16.890 -16.963 1.00 98.50 205 GLU A O 1
ATOM 1632 N N . LYS A 1 206 ? 9.781 15.779 -17.614 1.00 98.56 206 LYS A N 1
ATOM 1633 C CA . LYS A 1 206 ? 9.051 15.976 -16.348 1.00 98.56 206 LYS A CA 1
ATOM 1634 C C . LYS A 1 206 ? 9.655 15.191 -15.185 1.00 98.56 206 LYS A C 1
ATOM 1636 O O . LYS A 1 206 ? 9.723 15.723 -14.084 1.00 98.56 206 LYS A O 1
ATOM 1641 N N . PHE A 1 207 ? 10.118 13.972 -15.437 1.00 98.56 207 PHE A N 1
ATOM 1642 C CA . PHE A 1 207 ? 10.834 13.154 -14.460 1.00 98.56 207 PHE A CA 1
ATOM 1643 C C . PHE A 1 207 ? 12.123 13.845 -13.991 1.00 98.56 207 PHE A C 1
ATOM 1645 O O . PHE A 1 207 ? 12.347 14.004 -12.795 1.00 98.56 207 PHE A O 1
ATOM 1652 N N . ALA A 1 208 ? 12.930 14.360 -14.922 1.00 98.44 208 ALA A N 1
ATOM 1653 C CA . ALA A 1 208 ? 14.113 15.149 -14.584 1.00 98.44 208 ALA A CA 1
ATOM 1654 C C . ALA A 1 208 ? 13.755 16.459 -13.863 1.00 98.44 208 ALA A C 1
ATOM 1656 O O . ALA A 1 208 ? 14.480 16.881 -12.963 1.00 98.44 208 ALA A O 1
ATOM 1657 N N . GLN A 1 209 ? 12.631 17.091 -14.213 1.00 98.31 209 GLN A N 1
ATOM 1658 C CA . GLN A 1 209 ? 12.149 18.279 -13.510 1.00 98.31 209 GLN A CA 1
ATOM 1659 C C . GLN A 1 209 ? 11.731 17.973 -12.064 1.00 98.31 209 GLN A C 1
ATOM 1661 O O . GLN A 1 209 ? 12.047 18.770 -11.189 1.00 98.31 209 GLN A O 1
ATOM 1666 N N . GLU A 1 210 ? 11.100 16.827 -11.785 1.00 97.94 210 GLU A N 1
ATOM 1667 C CA . GLU A 1 210 ? 10.771 16.408 -10.410 1.00 97.94 210 GLU A CA 1
ATOM 1668 C C . GLU A 1 210 ? 12.037 16.297 -9.545 1.00 97.94 210 GLU A C 1
ATOM 1670 O O . GLU A 1 210 ? 12.058 16.748 -8.401 1.00 97.94 210 GLU A O 1
ATOM 1675 N N . ILE A 1 211 ? 13.130 15.783 -10.114 1.00 97.56 211 ILE A N 1
ATOM 1676 C CA . ILE A 1 211 ? 14.434 15.717 -9.439 1.00 97.56 211 ILE A CA 1
ATOM 1677 C C . ILE A 1 211 ? 15.004 17.122 -9.195 1.00 97.56 211 ILE A C 1
ATOM 1679 O O . ILE A 1 211 ? 15.523 17.405 -8.113 1.00 97.56 211 ILE A O 1
ATOM 1683 N N . VAL A 1 212 ? 14.891 18.029 -10.172 1.00 97.81 212 VAL A N 1
ATOM 1684 C CA . VAL A 1 212 ? 15.299 19.435 -10.002 1.00 97.81 212 VAL A CA 1
ATOM 1685 C C . VAL A 1 212 ? 14.507 20.095 -8.873 1.00 97.81 212 VAL A C 1
ATOM 1687 O O . VAL A 1 212 ? 15.108 20.736 -8.010 1.00 97.81 212 VAL A O 1
ATOM 1690 N N . ASP A 1 213 ? 13.190 19.906 -8.846 1.00 97.44 213 ASP A N 1
ATOM 1691 C CA . ASP A 1 213 ? 12.303 20.473 -7.829 1.00 97.44 213 ASP A CA 1
ATOM 1692 C C . ASP A 1 213 ? 12.644 19.918 -6.438 1.00 97.44 213 ASP A C 1
ATOM 1694 O O . ASP A 1 213 ? 12.830 20.690 -5.495 1.00 97.44 213 ASP A O 1
ATOM 1698 N N . TYR A 1 214 ? 12.875 18.606 -6.323 1.00 95.94 214 TYR A N 1
ATOM 1699 C CA . TYR A 1 214 ? 13.345 17.977 -5.087 1.00 95.94 214 TYR A CA 1
ATOM 1700 C C . TYR A 1 214 ? 14.675 18.572 -4.598 1.00 95.94 214 TYR A C 1
ATOM 1702 O O . TYR A 1 214 ? 14.835 18.867 -3.408 1.00 95.94 214 TYR A O 1
ATOM 1710 N N . CYS A 1 215 ? 15.640 18.777 -5.499 1.00 95.88 215 CYS A N 1
ATOM 1711 C CA . CYS A 1 215 ? 16.917 19.407 -5.168 1.00 95.88 215 CYS A CA 1
ATOM 1712 C C . CYS A 1 215 ? 16.744 20.848 -4.676 1.00 95.88 215 CYS A C 1
ATOM 1714 O O . CYS A 1 215 ? 17.450 21.264 -3.757 1.00 95.88 215 CYS A O 1
ATOM 1716 N N . VAL A 1 216 ? 15.811 21.610 -5.244 1.00 96.38 216 VAL A N 1
ATOM 1717 C CA . VAL A 1 216 ? 15.514 22.978 -4.800 1.00 96.38 216 VAL A CA 1
ATOM 1718 C C . VAL A 1 216 ? 14.856 22.975 -3.420 1.00 96.38 216 VAL A C 1
ATOM 1720 O O . VAL A 1 216 ? 15.312 23.696 -2.529 1.00 96.38 216 VAL A O 1
ATOM 1723 N N . ASP A 1 217 ? 13.850 22.129 -3.208 1.00 94.06 217 ASP A N 1
ATOM 1724 C CA . ASP A 1 217 ? 13.103 22.046 -1.947 1.00 94.06 217 ASP A CA 1
ATOM 1725 C C . ASP A 1 217 ? 13.986 21.613 -0.767 1.00 94.06 217 ASP A C 1
ATOM 1727 O O . ASP A 1 217 ? 13.799 22.069 0.364 1.00 94.06 217 ASP A O 1
ATOM 1731 N N . ASN A 1 218 ? 15.010 20.798 -1.036 1.00 91.88 218 ASN A N 1
ATOM 1732 C CA . ASN A 1 218 ? 15.994 20.364 -0.043 1.00 91.88 218 ASN A CA 1
ATOM 1733 C C . ASN A 1 218 ? 17.242 21.266 0.034 1.00 91.88 218 ASN A C 1
ATOM 1735 O O . ASN A 1 218 ? 18.154 20.999 0.822 1.00 91.88 218 ASN A O 1
ATOM 1739 N N . GLY A 1 219 ? 17.300 22.346 -0.752 1.00 93.12 219 GLY A N 1
ATOM 1740 C CA . GLY A 1 219 ? 18.405 23.309 -0.742 1.00 93.12 219 GLY A CA 1
ATOM 1741 C C . GLY A 1 219 ? 19.716 22.790 -1.345 1.00 93.12 219 GLY A C 1
ATOM 1742 O O . GLY A 1 219 ? 20.783 23.320 -1.030 1.00 93.12 219 GLY A O 1
ATOM 1743 N N . TYR A 1 220 ? 19.654 21.763 -2.192 1.00 91.31 220 TYR A N 1
ATOM 1744 C CA . TYR A 1 220 ? 20.787 21.236 -2.958 1.00 91.31 220 TYR A CA 1
ATOM 1745 C C . TYR A 1 220 ? 21.096 22.064 -4.213 1.00 91.31 220 TYR A C 1
ATOM 1747 O O . TYR A 1 220 ? 22.239 22.057 -4.668 1.00 91.31 220 TYR A O 1
ATOM 1755 N N . ALA A 1 221 ? 20.115 22.802 -4.744 1.00 94.44 221 ALA A N 1
ATOM 1756 C CA . ALA A 1 221 ? 20.271 23.680 -5.904 1.00 94.44 221 ALA A CA 1
ATOM 1757 C C . ALA A 1 221 ? 19.439 24.968 -5.778 1.00 94.44 221 ALA A C 1
ATOM 1759 O O . ALA A 1 221 ? 18.476 25.034 -5.012 1.00 94.44 221 ALA A O 1
ATOM 1760 N N . GLU A 1 222 ? 19.807 26.006 -6.534 1.00 94.81 222 GLU A N 1
ATOM 1761 C CA . GLU A 1 222 ? 18.996 27.222 -6.655 1.00 94.81 222 GLU A CA 1
ATOM 1762 C C . GLU A 1 222 ? 17.857 27.023 -7.669 1.00 94.81 222 GLU A C 1
ATOM 1764 O O . GLU A 1 222 ? 17.982 26.280 -8.642 1.00 94.81 222 GLU A O 1
ATOM 1769 N N . ALA A 1 223 ? 16.733 27.718 -7.475 1.00 94.31 223 ALA A N 1
ATOM 1770 C CA . ALA A 1 223 ? 15.607 27.644 -8.402 1.00 94.31 223 ALA A CA 1
ATOM 1771 C C . ALA A 1 223 ? 16.025 28.053 -9.829 1.00 94.31 223 ALA A C 1
ATOM 1773 O O . ALA A 1 223 ? 16.487 29.174 -10.055 1.00 94.31 223 ALA A O 1
ATOM 1774 N N . GLY A 1 224 ? 15.816 27.153 -10.793 1.00 90.88 224 GLY A N 1
ATOM 1775 C CA . GLY A 1 224 ? 16.212 27.334 -12.193 1.00 90.88 224 GLY A CA 1
ATOM 1776 C C . GLY A 1 224 ? 17.648 26.907 -12.524 1.00 90.88 224 GLY A C 1
ATOM 1777 O O . GLY A 1 224 ? 18.033 27.003 -13.687 1.00 90.88 224 GLY A O 1
ATOM 1778 N N . ASP A 1 225 ? 18.425 26.422 -11.551 1.00 95.88 225 ASP A N 1
ATOM 1779 C CA . ASP A 1 225 ? 19.769 25.874 -11.761 1.00 95.88 225 ASP A CA 1
ATOM 1780 C C . ASP A 1 225 ? 19.723 24.353 -11.983 1.00 95.88 225 ASP A C 1
ATOM 1782 O O . ASP A 1 225 ? 20.017 23.553 -11.091 1.00 95.88 225 ASP A O 1
ATOM 1786 N N . VAL A 1 226 ? 19.334 23.942 -13.194 1.00 97.88 226 VAL A N 1
ATOM 1787 C CA . VAL A 1 226 ? 19.270 22.516 -13.563 1.00 97.88 226 VAL A CA 1
ATOM 1788 C C . VAL A 1 226 ? 20.651 21.865 -13.506 1.00 97.88 226 VAL A C 1
ATOM 1790 O O . VAL A 1 226 ? 20.766 20.735 -13.047 1.00 97.88 226 VAL A O 1
ATOM 1793 N N . ALA A 1 227 ? 21.708 22.563 -13.931 1.00 97.31 227 ALA A N 1
ATOM 1794 C CA . ALA A 1 227 ? 23.068 22.032 -13.886 1.00 97.31 227 ALA A CA 1
ATOM 1795 C C . ALA A 1 227 ? 23.533 21.791 -12.441 1.00 97.31 227 ALA A C 1
ATOM 1797 O O . ALA A 1 227 ? 24.142 20.761 -12.153 1.00 97.31 227 ALA A O 1
ATOM 1798 N N . GLY A 1 228 ? 23.205 22.706 -11.523 1.00 96.12 228 GLY A N 1
ATOM 1799 C CA . GLY A 1 228 ? 23.443 22.538 -10.092 1.00 96.12 228 GLY A CA 1
ATOM 1800 C C . GLY A 1 228 ? 22.677 21.353 -9.504 1.00 96.12 228 GLY A C 1
ATOM 1801 O O . GLY A 1 228 ? 23.272 20.529 -8.808 1.00 96.12 228 GLY A O 1
ATOM 1802 N N . ALA A 1 229 ? 21.389 21.215 -9.833 1.00 96.88 229 ALA A N 1
ATOM 1803 C CA . ALA A 1 229 ? 20.581 20.074 -9.399 1.00 96.88 229 ALA A CA 1
ATOM 1804 C C . ALA A 1 229 ? 21.113 18.742 -9.954 1.00 96.88 229 ALA A C 1
ATOM 1806 O O . ALA A 1 229 ? 21.279 17.787 -9.199 1.00 96.88 229 ALA A O 1
ATOM 1807 N N . ALA A 1 230 ? 21.457 18.694 -11.242 1.00 97.00 230 ALA A N 1
ATOM 1808 C CA . ALA A 1 230 ? 22.040 17.524 -11.888 1.00 97.00 230 ALA A CA 1
ATOM 1809 C C . ALA A 1 230 ? 23.386 17.139 -11.258 1.00 97.00 230 ALA A C 1
ATOM 1811 O O . ALA A 1 230 ? 23.617 15.970 -10.958 1.00 97.00 230 ALA A O 1
ATOM 1812 N N . ALA A 1 231 ? 24.251 18.113 -10.963 1.00 94.56 231 ALA A N 1
ATOM 1813 C CA . ALA A 1 231 ? 25.508 17.868 -10.263 1.00 94.56 231 ALA A CA 1
ATOM 1814 C C . ALA A 1 231 ? 25.288 17.297 -8.852 1.00 94.56 231 ALA A C 1
ATOM 1816 O O . ALA A 1 231 ? 26.004 16.377 -8.450 1.00 94.56 231 ALA A O 1
ATOM 1817 N N . ALA A 1 232 ? 24.285 17.796 -8.119 1.00 92.56 232 ALA A N 1
ATOM 1818 C CA . ALA A 1 232 ? 23.889 17.244 -6.821 1.00 92.56 232 ALA A CA 1
ATOM 1819 C C . ALA A 1 232 ? 23.362 15.802 -6.936 1.00 92.56 232 ALA A C 1
ATOM 1821 O O . ALA A 1 232 ? 23.518 15.013 -6.006 1.00 92.56 232 ALA A O 1
ATOM 1822 N N . TRP A 1 233 ? 22.813 15.454 -8.099 1.00 92.88 233 TRP A N 1
ATOM 1823 C CA . TRP A 1 233 ? 22.326 14.125 -8.458 1.00 92.88 233 TRP A CA 1
ATOM 1824 C C . TRP A 1 233 ? 23.365 13.249 -9.180 1.00 92.88 233 TRP A C 1
ATOM 1826 O O . TRP A 1 233 ? 23.011 12.260 -9.806 1.00 92.88 233 TRP A O 1
ATOM 1836 N N . ASN A 1 234 ? 24.659 13.587 -9.089 1.00 91.88 234 ASN A N 1
ATOM 1837 C CA . ASN A 1 234 ? 25.781 12.842 -9.685 1.00 91.88 234 ASN A CA 1
ATOM 1838 C C . ASN A 1 234 ? 25.918 12.931 -11.225 1.00 91.88 234 ASN A C 1
ATOM 1840 O O . ASN A 1 234 ? 26.551 12.080 -11.849 1.00 91.88 234 ASN A O 1
ATOM 1844 N N . TYR A 1 235 ? 25.431 14.020 -11.827 1.00 94.31 235 TYR A N 1
ATOM 1845 C CA . TYR A 1 235 ? 25.620 14.387 -13.239 1.00 94.31 235 TYR A CA 1
ATOM 1846 C C . TYR A 1 235 ? 26.330 15.755 -13.361 1.00 94.31 235 TYR A C 1
ATOM 1848 O O . TYR A 1 235 ? 25.718 16.750 -13.752 1.00 94.31 235 TYR A O 1
ATOM 1856 N N . PRO A 1 236 ? 27.628 15.855 -13.005 1.00 93.38 236 PRO A N 1
ATOM 1857 C CA . PRO A 1 236 ? 28.323 17.138 -12.833 1.00 93.38 236 PRO A CA 1
ATOM 1858 C C . PRO A 1 236 ? 28.684 17.863 -14.138 1.00 93.38 236 PRO A C 1
ATOM 1860 O O . PRO A 1 236 ? 29.079 19.027 -14.098 1.00 93.38 236 PRO A O 1
ATOM 1863 N N . ASP A 1 237 ? 28.588 17.184 -15.281 1.00 94.88 237 ASP A N 1
ATOM 1864 C CA . ASP A 1 237 ? 29.130 17.660 -16.558 1.00 94.88 237 ASP A CA 1
ATOM 1865 C C . ASP A 1 237 ? 28.099 18.394 -17.438 1.00 94.88 237 ASP A C 1
ATOM 1867 O O . ASP A 1 237 ? 28.389 18.726 -18.592 1.00 94.88 237 ASP A O 1
ATOM 1871 N N . LEU A 1 238 ? 26.899 18.673 -16.914 1.00 96.00 238 LEU A N 1
ATOM 1872 C CA . LEU A 1 238 ? 25.883 19.442 -17.632 1.00 96.00 238 LEU A CA 1
ATOM 1873 C C . LEU A 1 238 ? 26.317 20.901 -17.849 1.00 96.00 238 LEU A C 1
ATOM 1875 O O . LEU A 1 238 ? 26.951 21.534 -17.003 1.00 96.00 238 LEU A O 1
ATOM 1879 N N . ALA A 1 239 ? 25.954 21.455 -19.008 1.00 96.12 239 ALA A N 1
ATOM 1880 C CA . ALA A 1 239 ? 26.200 22.860 -19.315 1.00 96.12 239 ALA A CA 1
ATOM 1881 C C . ALA A 1 239 ? 25.388 23.777 -18.386 1.00 96.12 239 ALA A C 1
ATOM 1883 O O . ALA A 1 239 ? 24.291 23.433 -17.966 1.00 96.12 239 ALA A O 1
ATOM 1884 N N . ALA A 1 240 ? 25.898 24.978 -18.104 1.00 94.50 240 ALA A N 1
ATOM 1885 C CA . ALA A 1 240 ? 25.238 25.920 -17.193 1.00 94.50 240 ALA A CA 1
ATOM 1886 C C . ALA A 1 240 ? 23.843 26.383 -17.666 1.00 94.50 240 ALA A C 1
ATOM 1888 O O . ALA A 1 240 ? 23.066 26.890 -16.865 1.00 94.50 240 ALA A O 1
ATOM 1889 N N . ASP A 1 241 ? 23.542 26.256 -18.959 1.00 95.56 241 ASP A N 1
ATOM 1890 C CA . ASP A 1 241 ? 22.244 26.544 -19.572 1.00 95.56 241 ASP A CA 1
ATOM 1891 C C . ASP A 1 241 ? 21.421 25.280 -19.877 1.00 95.56 241 ASP A C 1
ATOM 1893 O O . ASP A 1 241 ? 20.455 25.358 -20.637 1.00 95.56 241 ASP A O 1
ATOM 1897 N N . ALA A 1 242 ? 21.791 24.134 -19.292 1.00 97.56 242 ALA A N 1
ATOM 1898 C CA . ALA A 1 242 ? 21.068 22.879 -19.445 1.00 97.56 242 ALA A CA 1
ATOM 1899 C C . ALA A 1 242 ? 19.610 22.995 -18.983 1.00 97.56 242 ALA A C 1
ATOM 1901 O O . ALA A 1 242 ? 19.274 23.681 -18.016 1.00 97.56 242 ALA A O 1
ATOM 1902 N N . THR A 1 243 ? 18.746 22.282 -19.688 1.00 98.25 243 THR A N 1
ATOM 1903 C CA . THR A 1 243 ? 17.323 22.122 -19.395 1.00 98.25 243 THR A CA 1
ATOM 1904 C C . THR A 1 243 ? 17.057 20.771 -18.734 1.00 98.25 243 THR A C 1
ATOM 1906 O O . THR A 1 243 ? 17.911 19.884 -18.745 1.00 98.25 243 THR A O 1
ATOM 1909 N N . ALA A 1 244 ? 15.852 20.572 -18.191 1.00 98.06 244 ALA A N 1
ATOM 1910 C CA . ALA A 1 244 ? 15.441 19.259 -17.690 1.00 98.06 244 ALA A CA 1
ATOM 1911 C C . ALA A 1 244 ? 15.494 18.177 -18.790 1.00 98.06 244 ALA A C 1
ATOM 1913 O O . ALA A 1 244 ? 15.823 17.031 -18.504 1.00 98.06 244 ALA A O 1
ATOM 1914 N N . ALA A 1 245 ? 15.269 18.539 -20.059 1.00 98.44 245 ALA A N 1
ATOM 1915 C CA . ALA A 1 245 ? 15.432 17.623 -21.187 1.00 98.44 245 ALA A CA 1
ATOM 1916 C C . ALA A 1 245 ? 16.902 17.217 -21.404 1.00 98.44 245 ALA A C 1
ATOM 1918 O O . ALA A 1 245 ? 17.177 16.046 -21.658 1.00 98.44 245 ALA A O 1
ATOM 1919 N N . ASP A 1 246 ? 17.851 18.150 -21.257 1.00 98.44 246 ASP A N 1
ATOM 1920 C CA . ASP A 1 246 ? 19.287 17.830 -21.312 1.00 98.44 246 ASP A CA 1
ATOM 1921 C C . ASP A 1 246 ? 19.697 16.929 -20.138 1.00 98.44 246 ASP A C 1
ATOM 1923 O O . ASP A 1 246 ? 20.508 16.017 -20.299 1.00 98.44 246 ASP A O 1
ATOM 1927 N N . PHE A 1 247 ? 19.106 17.152 -18.962 1.00 98.44 247 PHE A N 1
ATOM 1928 C CA . PHE A 1 247 ? 19.329 16.307 -17.793 1.00 98.44 247 PHE A CA 1
ATOM 1929 C C . PHE A 1 247 ? 18.770 14.895 -17.992 1.00 98.44 247 PHE A C 1
ATOM 1931 O O . PHE A 1 247 ? 19.482 13.917 -17.767 1.00 98.44 247 PHE A O 1
ATOM 1938 N N . PHE A 1 248 ? 17.553 14.768 -18.520 1.00 98.62 248 PHE A N 1
ATOM 1939 C CA . PHE A 1 248 ? 16.993 13.466 -18.868 1.00 98.62 248 PHE A CA 1
ATOM 1940 C C . PHE A 1 248 ? 17.808 12.751 -19.957 1.00 98.62 248 PHE A C 1
ATOM 1942 O O . PHE A 1 248 ? 18.034 11.547 -19.863 1.00 98.62 248 PHE A O 1
ATOM 1949 N N . GLN A 1 249 ? 18.322 13.474 -20.959 1.00 98.44 249 GLN A N 1
ATOM 1950 C CA . GLN A 1 249 ? 19.226 12.892 -21.957 1.00 98.44 249 GLN A CA 1
ATOM 1951 C C . GLN A 1 249 ? 20.487 12.307 -21.306 1.00 98.44 249 GLN A C 1
ATOM 1953 O O . GLN A 1 249 ? 20.911 11.222 -21.691 1.00 98.44 249 GLN A O 1
ATOM 1958 N N . ALA A 1 250 ? 21.057 12.970 -20.296 1.00 98.12 250 ALA A N 1
ATOM 1959 C CA . ALA A 1 250 ? 22.204 12.433 -19.567 1.00 98.12 250 ALA A CA 1
ATOM 1960 C C . ALA A 1 250 ? 21.869 11.129 -18.811 1.00 98.12 250 ALA A C 1
ATOM 1962 O O . ALA A 1 250 ? 22.703 10.226 -18.760 1.00 98.12 250 ALA A O 1
ATOM 1963 N N . MET A 1 251 ? 20.645 10.988 -18.287 1.00 98.12 251 MET A N 1
ATOM 1964 C CA . MET A 1 251 ? 20.171 9.724 -17.699 1.00 98.12 251 MET A CA 1
ATOM 1965 C C . MET A 1 251 ? 20.018 8.631 -18.762 1.00 98.12 251 MET A C 1
ATOM 1967 O O . MET A 1 251 ? 20.443 7.497 -18.546 1.00 98.12 251 MET A O 1
ATOM 1971 N N . VAL A 1 252 ? 19.474 8.965 -19.936 1.00 97.88 252 VAL A N 1
ATOM 1972 C CA . VAL A 1 252 ? 19.392 8.023 -21.066 1.00 97.88 252 VAL A CA 1
ATOM 1973 C C . VAL A 1 252 ? 20.787 7.609 -21.544 1.00 97.88 252 VAL A C 1
ATOM 1975 O O . VAL A 1 252 ? 21.001 6.450 -21.886 1.00 97.88 252 VAL A O 1
ATOM 1978 N N . ASP A 1 253 ? 21.770 8.506 -21.522 1.00 97.38 253 ASP A N 1
ATOM 1979 C CA . ASP A 1 253 ? 23.157 8.164 -21.853 1.00 97.38 253 ASP A CA 1
ATOM 1980 C C . ASP A 1 253 ? 23.782 7.208 -20.815 1.00 97.38 253 ASP A C 1
ATOM 1982 O O . ASP A 1 253 ? 24.627 6.380 -21.171 1.00 97.38 253 ASP A O 1
ATOM 1986 N N . ALA A 1 254 ? 23.358 7.291 -19.548 1.00 95.44 254 ALA A N 1
ATOM 1987 C CA . ALA A 1 254 ? 23.841 6.444 -18.458 1.00 95.44 254 ALA A CA 1
ATOM 1988 C C . ALA A 1 254 ? 23.192 5.046 -18.438 1.00 95.44 254 ALA A C 1
ATOM 1990 O O . ALA A 1 254 ? 23.898 4.049 -18.264 1.00 95.44 254 ALA A O 1
ATOM 1991 N N . TYR A 1 255 ? 21.875 4.960 -18.645 1.00 95.81 255 TYR A N 1
ATOM 1992 C CA . TYR A 1 255 ? 21.098 3.718 -18.486 1.00 95.81 255 TYR A CA 1
ATOM 1993 C C . TYR A 1 255 ? 20.528 3.158 -19.795 1.00 95.81 255 TYR A C 1
ATOM 1995 O O . TYR A 1 255 ? 19.924 2.083 -19.815 1.00 95.81 255 TYR A O 1
ATOM 2003 N N . GLY A 1 256 ? 20.706 3.860 -20.911 1.00 96.75 256 GLY A N 1
ATOM 2004 C CA . GLY A 1 256 ? 19.956 3.585 -22.129 1.00 96.75 256 GLY A CA 1
ATOM 2005 C C . GLY A 1 256 ? 18.473 3.888 -21.926 1.00 96.75 256 GLY A C 1
ATOM 2006 O O . GLY A 1 256 ? 18.100 4.828 -21.235 1.00 96.75 256 GLY A O 1
ATOM 2007 N N . TYR A 1 257 ? 17.617 3.067 -22.526 1.00 97.06 257 TYR A N 1
ATOM 2008 C CA . TYR A 1 257 ? 16.165 3.184 -22.381 1.00 97.06 257 TYR A CA 1
ATOM 2009 C C . TYR A 1 257 ? 15.598 2.269 -21.289 1.00 97.06 257 TYR A C 1
ATOM 2011 O O . TYR A 1 257 ? 14.394 2.071 -21.236 1.00 97.06 257 TYR A O 1
ATOM 2019 N N . ASP A 1 258 ? 16.434 1.664 -20.445 1.00 95.81 258 ASP A N 1
ATOM 2020 C CA . ASP A 1 258 ? 15.958 0.787 -19.376 1.00 95.81 258 ASP A CA 1
ATOM 2021 C C . ASP A 1 258 ? 15.164 1.600 -18.345 1.00 95.81 258 ASP A C 1
ATOM 2023 O O . ASP A 1 258 ? 15.721 2.444 -17.655 1.00 95.81 258 ASP A O 1
ATOM 2027 N N . ILE A 1 259 ? 13.857 1.362 -18.249 1.00 96.19 259 ILE A N 1
ATOM 2028 C CA . ILE A 1 259 ? 12.955 2.027 -17.296 1.00 96.19 259 ILE A CA 1
ATOM 2029 C C . ILE A 1 259 ? 12.708 1.195 -16.031 1.00 96.19 259 ILE A C 1
ATOM 2031 O O . ILE A 1 259 ? 11.800 1.508 -15.265 1.00 96.19 259 ILE A O 1
ATOM 2035 N N . SER A 1 260 ? 13.453 0.108 -15.827 1.00 93.12 260 SER A N 1
ATOM 2036 C CA . SER A 1 260 ? 13.368 -0.686 -14.602 1.00 93.12 260 SER A CA 1
ATOM 2037 C C . SER A 1 260 ? 13.953 0.065 -13.403 1.00 93.12 260 SER A C 1
ATOM 2039 O O . SER A 1 260 ? 14.656 1.064 -13.558 1.00 93.12 260 SER A O 1
ATOM 2041 N N . ASP A 1 261 ? 13.739 -0.470 -12.200 1.00 90.00 261 ASP A N 1
ATOM 2042 C CA . ASP A 1 261 ? 14.328 0.047 -10.954 1.00 90.00 261 ASP A CA 1
ATOM 2043 C C . ASP A 1 261 ? 15.867 0.024 -10.938 1.00 90.00 261 ASP A C 1
ATOM 2045 O O . ASP A 1 261 ? 16.487 0.668 -10.096 1.00 90.00 261 ASP A O 1
ATOM 2049 N N . ALA A 1 262 ? 16.496 -0.716 -11.857 1.00 90.00 262 ALA A N 1
ATOM 2050 C CA . ALA A 1 262 ? 17.945 -0.719 -12.052 1.00 90.00 262 ALA A CA 1
ATOM 2051 C C . ALA A 1 262 ? 18.415 0.223 -13.181 1.00 90.00 262 ALA A C 1
ATOM 2053 O O . ALA A 1 262 ? 19.623 0.406 -13.341 1.00 90.00 262 ALA A O 1
ATOM 2054 N N . GLY A 1 263 ? 17.484 0.780 -13.962 1.00 94.75 263 GLY A N 1
ATOM 2055 C CA . GLY A 1 263 ? 17.728 1.716 -15.058 1.00 94.75 263 GLY A CA 1
ATOM 2056 C C . GLY A 1 263 ? 17.383 3.157 -14.673 1.00 94.75 263 GLY A C 1
ATOM 2057 O O . GLY A 1 263 ? 17.645 3.585 -13.557 1.00 94.75 263 GLY A O 1
ATOM 2058 N N . ILE A 1 264 ? 16.747 3.905 -15.576 1.00 97.31 264 ILE A N 1
ATOM 2059 C CA . ILE A 1 264 ? 16.309 5.297 -15.375 1.00 97.31 264 ILE A CA 1
ATOM 2060 C C . ILE A 1 264 ? 15.483 5.457 -14.094 1.00 97.31 264 ILE A C 1
ATOM 2062 O O . ILE A 1 264 ? 15.615 6.466 -13.406 1.00 97.31 264 ILE A O 1
ATOM 2066 N N . ASN A 1 265 ? 14.647 4.472 -13.744 1.00 95.50 265 ASN A N 1
ATOM 2067 C CA . ASN A 1 265 ? 13.791 4.572 -12.562 1.00 95.50 265 ASN A CA 1
ATOM 2068 C C . ASN A 1 265 ? 14.590 4.605 -11.248 1.00 95.50 265 ASN A C 1
ATOM 2070 O O . ASN A 1 265 ? 14.068 5.065 -10.236 1.00 95.50 265 ASN A O 1
ATOM 2074 N N . LEU A 1 266 ? 15.866 4.200 -11.269 1.00 93.38 266 LEU A N 1
ATOM 2075 C CA . LEU A 1 266 ? 16.796 4.356 -10.148 1.00 93.38 266 LEU A CA 1
ATOM 2076 C C . LEU A 1 266 ? 16.977 5.825 -9.730 1.00 93.38 266 LEU A C 1
ATOM 2078 O O . LEU A 1 266 ? 17.293 6.093 -8.574 1.00 93.38 266 LEU A O 1
ATOM 2082 N N . GLU A 1 267 ? 16.775 6.766 -10.654 1.00 95.75 267 GLU A N 1
ATOM 2083 C CA . GLU A 1 267 ? 16.990 8.200 -10.433 1.00 95.75 267 GLU A CA 1
ATOM 2084 C C . GLU A 1 267 ? 15.771 8.919 -9.832 1.00 95.75 267 GLU A C 1
ATOM 2086 O O . GLU A 1 267 ? 15.846 10.119 -9.584 1.00 95.75 267 GLU A O 1
ATOM 2091 N N . THR A 1 268 ? 14.649 8.221 -9.610 1.00 94.75 268 THR A N 1
ATOM 2092 C CA . THR A 1 268 ? 13.370 8.840 -9.220 1.00 94.75 268 THR A CA 1
ATOM 2093 C C . THR A 1 268 ? 13.464 9.688 -7.946 1.00 94.75 268 THR A C 1
ATOM 2095 O O . THR A 1 268 ? 14.079 9.294 -6.953 1.00 94.75 268 THR A O 1
ATOM 2098 N N . ALA A 1 269 ? 12.785 10.838 -7.954 1.00 93.62 269 ALA A N 1
ATOM 2099 C CA . ALA A 1 269 ? 12.577 11.682 -6.777 1.00 93.62 269 ALA A CA 1
ATOM 2100 C C . ALA A 1 269 ? 11.195 11.474 -6.122 1.00 93.62 269 ALA A C 1
ATOM 2102 O O . ALA A 1 269 ? 10.834 12.197 -5.192 1.00 93.62 269 ALA A O 1
ATOM 2103 N N . GLY A 1 270 ? 10.431 10.472 -6.564 1.00 89.06 270 GLY A N 1
ATOM 2104 C CA . GLY A 1 270 ? 9.143 10.109 -5.973 1.00 89.06 270 GLY A CA 1
ATOM 2105 C C . GLY A 1 270 ? 8.191 9.438 -6.957 1.00 89.06 270 GLY A C 1
ATOM 2106 O O . GLY A 1 270 ? 7.470 8.516 -6.570 1.00 89.06 270 GLY A O 1
ATOM 2107 N N . THR A 1 271 ? 8.207 9.853 -8.224 1.00 92.38 271 THR A N 1
ATOM 2108 C CA . THR A 1 271 ? 7.335 9.304 -9.267 1.00 92.38 271 THR A CA 1
ATOM 2109 C C . THR A 1 271 ? 8.130 8.442 -10.245 1.00 92.38 271 THR A C 1
ATOM 2111 O O . THR A 1 271 ? 9.206 8.820 -10.715 1.00 92.38 271 THR A O 1
ATOM 2114 N N . ALA A 1 272 ? 7.602 7.262 -10.578 1.00 94.00 272 ALA A N 1
ATOM 2115 C CA . ALA A 1 272 ? 8.245 6.385 -11.548 1.00 94.00 272 ALA A CA 1
ATOM 2116 C C . ALA A 1 272 ? 8.242 7.006 -12.957 1.00 94.00 272 ALA A C 1
ATOM 2118 O O . ALA A 1 272 ? 7.269 7.648 -13.359 1.00 94.00 272 ALA A O 1
ATOM 2119 N N . ILE A 1 273 ? 9.286 6.767 -13.757 1.00 97.31 273 ILE A N 1
ATOM 2120 C CA . ILE A 1 273 ? 9.338 7.271 -15.144 1.00 97.31 273 ILE A CA 1
ATOM 2121 C C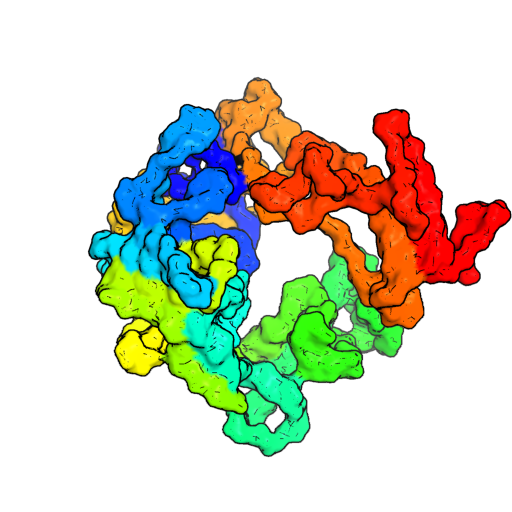 . ILE A 1 273 ? 8.145 6.769 -15.974 1.00 97.31 273 ILE A C 1
ATOM 2123 O O . ILE A 1 273 ? 7.571 7.521 -16.760 1.00 97.31 273 ILE A O 1
ATOM 2127 N N . SER A 1 274 ? 7.711 5.525 -15.759 1.00 95.75 274 SER A N 1
ATOM 2128 C CA . SER A 1 274 ? 6.535 4.950 -16.418 1.00 95.75 274 SER A CA 1
ATOM 2129 C C . SER A 1 274 ? 5.255 5.744 -16.134 1.00 95.75 274 SER A C 1
ATOM 2131 O O . SER A 1 274 ? 4.474 5.955 -17.059 1.00 95.75 274 SER A O 1
ATOM 2133 N N . ASP A 1 275 ? 5.064 6.255 -14.914 1.00 94.56 275 ASP A N 1
ATOM 2134 C CA . ASP A 1 275 ? 3.900 7.075 -14.553 1.00 94.56 275 ASP A CA 1
ATOM 2135 C C . ASP A 1 275 ? 3.882 8.394 -15.349 1.00 94.56 275 ASP A C 1
ATOM 2137 O O . ASP A 1 275 ? 2.827 8.800 -15.845 1.00 94.56 275 ASP A O 1
ATOM 2141 N N . PHE A 1 276 ? 5.042 9.028 -15.567 1.00 97.56 276 PHE A N 1
ATOM 2142 C CA . PHE A 1 276 ? 5.139 10.215 -16.427 1.00 97.56 276 PHE A CA 1
ATOM 2143 C C . PHE A 1 276 ? 4.851 9.899 -17.898 1.00 97.56 276 PHE A C 1
ATOM 2145 O O . PHE A 1 276 ? 4.138 10.656 -18.558 1.00 97.56 276 PHE A O 1
ATOM 2152 N N . ILE A 1 277 ? 5.355 8.776 -18.414 1.00 98.31 277 ILE A N 1
ATOM 2153 C CA . ILE A 1 277 ? 5.087 8.337 -19.793 1.00 98.31 277 ILE A CA 1
ATOM 2154 C C . ILE A 1 277 ? 3.588 8.093 -19.990 1.00 98.31 277 ILE A C 1
ATOM 2156 O O . ILE A 1 277 ? 2.996 8.575 -20.956 1.00 98.31 277 ILE A O 1
ATOM 2160 N N . LEU A 1 278 ? 2.955 7.373 -19.063 1.00 95.88 278 LEU A N 1
ATOM 2161 C CA . LEU A 1 278 ? 1.523 7.087 -19.103 1.00 95.88 278 LEU A CA 1
ATOM 2162 C C . LEU A 1 278 ? 0.688 8.369 -18.992 1.00 95.88 278 LEU A C 1
ATOM 2164 O O . LEU A 1 278 ? -0.309 8.507 -19.703 1.00 95.88 278 LEU A O 1
ATOM 2168 N N . ALA A 1 279 ? 1.115 9.338 -18.179 1.00 96.19 279 ALA A N 1
ATOM 2169 C CA . ALA A 1 279 ? 0.470 10.647 -18.109 1.00 96.19 279 ALA A CA 1
ATOM 2170 C C . ALA A 1 279 ? 0.521 11.398 -19.454 1.00 96.19 279 ALA A C 1
ATOM 2172 O O . ALA A 1 279 ? -0.478 12.003 -19.848 1.00 96.19 279 ALA A O 1
ATOM 2173 N N . GLU A 1 280 ? 1.637 11.323 -20.189 1.00 98.06 280 GLU A N 1
ATOM 2174 C CA . GLU A 1 280 ? 1.760 11.914 -21.532 1.00 98.06 280 GLU A CA 1
ATOM 2175 C C . GLU A 1 280 ? 0.931 11.184 -22.596 1.00 98.06 280 GLU A C 1
ATOM 2177 O O . GLU A 1 280 ? 0.439 11.807 -23.539 1.00 98.06 280 GLU A O 1
ATOM 2182 N N . LEU A 1 281 ? 0.736 9.873 -22.443 1.00 97.69 281 LEU A N 1
ATOM 2183 C CA . LEU A 1 281 ? -0.130 9.083 -23.322 1.00 97.69 281 LEU A CA 1
ATOM 2184 C C . LEU A 1 281 ? -1.622 9.408 -23.133 1.00 97.69 281 LEU A C 1
ATOM 2186 O O . LEU A 1 281 ? -2.410 9.218 -24.067 1.00 97.69 281 LEU A O 1
ATOM 2190 N N . GLY A 1 282 ? -2.017 9.903 -21.956 1.00 94.81 282 GLY A N 1
ATOM 2191 C CA . GLY A 1 282 ? -3.389 10.304 -21.643 1.00 94.81 282 GLY A CA 1
ATOM 2192 C C . GLY A 1 282 ? -4.388 9.170 -21.880 1.00 94.81 282 GLY A C 1
ATOM 2193 O O . GLY A 1 282 ? -4.216 8.064 -21.373 1.00 94.81 282 GLY A O 1
ATOM 2194 N N . ASP A 1 283 ? -5.407 9.415 -22.707 1.00 93.00 283 ASP A N 1
ATOM 2195 C CA . ASP A 1 283 ? -6.450 8.430 -23.038 1.00 93.00 283 ASP A CA 1
ATOM 2196 C C . ASP A 1 283 ? -5.902 7.133 -23.670 1.00 93.00 283 ASP A C 1
ATOM 2198 O O . ASP A 1 283 ? -6.591 6.114 -23.684 1.00 93.00 283 ASP A O 1
ATOM 2202 N N . LYS A 1 284 ? -4.669 7.148 -24.199 1.00 95.31 284 LYS A N 1
ATOM 2203 C CA . LYS A 1 284 ? -4.013 5.957 -24.757 1.00 95.31 284 LYS A CA 1
ATOM 2204 C C . LYS A 1 284 ? -3.262 5.125 -23.715 1.00 95.31 284 LYS A C 1
ATOM 2206 O O . LYS A 1 284 ? -2.832 4.030 -24.050 1.00 95.31 284 LYS A O 1
ATOM 2211 N N . ALA A 1 285 ? -3.090 5.589 -22.475 1.00 94.69 285 ALA A N 1
ATOM 2212 C CA . ALA A 1 285 ? -2.274 4.906 -21.463 1.00 94.69 285 ALA A CA 1
ATOM 2213 C C . ALA A 1 285 ? -2.647 3.422 -21.279 1.00 94.69 285 ALA A C 1
ATOM 2215 O O . ALA A 1 285 ? -1.766 2.563 -21.248 1.00 94.69 285 ALA A O 1
ATOM 2216 N N . ALA A 1 286 ? -3.948 3.108 -21.266 1.00 92.56 286 ALA A N 1
ATOM 2217 C CA . ALA A 1 286 ? -4.449 1.740 -21.122 1.00 92.56 286 ALA A CA 1
ATOM 2218 C C . ALA A 1 286 ? -3.952 0.785 -22.227 1.00 92.56 286 ALA A C 1
ATOM 2220 O O . ALA A 1 286 ? -3.713 -0.387 -21.958 1.00 92.56 286 ALA A O 1
ATOM 2221 N N . GLU A 1 287 ? -3.739 1.282 -23.450 1.00 95.12 287 GLU A N 1
ATOM 2222 C CA . GLU A 1 287 ? -3.195 0.497 -24.565 1.00 95.12 287 GLU A CA 1
ATOM 2223 C C . GLU A 1 287 ? -1.754 0.045 -24.289 1.00 95.12 287 GLU A C 1
ATOM 2225 O O . GLU A 1 287 ? -1.372 -1.074 -24.621 1.00 95.12 287 GLU A O 1
ATOM 2230 N N . TYR A 1 288 ? -0.961 0.900 -23.641 1.00 96.62 288 TYR A N 1
ATOM 2231 C CA . TYR A 1 288 ? 0.447 0.642 -23.332 1.00 96.62 288 TYR A CA 1
ATOM 2232 C C . TYR A 1 288 ? 0.645 -0.156 -22.042 1.00 96.62 288 TYR A C 1
ATOM 2234 O O . TYR A 1 288 ? 1.672 -0.817 -21.886 1.00 96.62 288 TYR A O 1
ATOM 2242 N N . GLN A 1 289 ? -0.355 -0.144 -21.158 1.00 94.44 289 GLN A N 1
ATOM 2243 C CA . GLN A 1 289 ? -0.443 -1.026 -19.992 1.00 94.44 289 GLN A CA 1
ATOM 2244 C C . GLN A 1 289 ? -1.057 -2.396 -20.321 1.00 94.44 289 GLN A C 1
ATOM 2246 O O . GLN A 1 289 ? -1.188 -3.232 -19.429 1.00 94.44 289 GLN A O 1
ATOM 2251 N N . ALA A 1 290 ? -1.431 -2.646 -21.578 1.00 95.50 290 ALA A N 1
ATOM 2252 C CA . ALA A 1 290 ? -1.903 -3.951 -22.006 1.00 95.50 290 ALA A CA 1
ATOM 2253 C C . ALA A 1 290 ? -0.734 -4.919 -22.242 1.00 95.50 290 ALA A C 1
ATOM 2255 O O . ALA A 1 290 ? 0.330 -4.558 -22.752 1.00 95.50 290 ALA A O 1
ATOM 2256 N N . GLY A 1 291 ? -0.961 -6.175 -21.887 1.00 94.75 291 GLY A N 1
ATOM 2257 C CA . GLY A 1 291 ? -0.035 -7.277 -22.036 1.00 94.75 291 GLY A CA 1
ATOM 2258 C C . GLY A 1 291 ? -0.042 -7.815 -23.459 1.00 94.75 291 GLY A C 1
ATOM 2259 O O . GLY A 1 291 ? -1.085 -8.095 -24.052 1.00 94.75 291 GLY A O 1
ATOM 2260 N N . VAL A 1 292 ? 1.150 -8.017 -24.000 1.00 94.56 292 VAL A N 1
ATOM 2261 C CA . VAL A 1 292 ? 1.384 -8.624 -25.303 1.00 94.56 292 VAL A CA 1
ATOM 2262 C C . VAL A 1 292 ? 2.055 -9.970 -25.085 1.00 94.56 292 VAL A C 1
ATOM 2264 O O . VAL A 1 292 ? 3.057 -10.084 -24.380 1.00 94.56 292 VAL A O 1
ATOM 2267 N N . ALA A 1 293 ? 1.493 -11.017 -25.687 1.00 92.19 293 ALA A N 1
ATOM 2268 C CA . ALA A 1 293 ? 2.070 -12.349 -25.601 1.00 92.19 293 ALA A CA 1
ATOM 2269 C C . ALA A 1 293 ? 3.428 -12.390 -26.321 1.00 92.19 293 ALA A C 1
ATOM 2271 O O . ALA A 1 293 ? 3.519 -12.152 -27.524 1.00 92.19 293 ALA A O 1
ATOM 2272 N N . THR A 1 294 ? 4.478 -12.736 -25.584 1.00 88.69 294 THR A N 1
ATOM 2273 C CA . THR A 1 294 ? 5.851 -12.899 -26.085 1.00 88.69 294 THR A CA 1
ATOM 2274 C C . THR A 1 294 ? 6.225 -14.368 -26.282 1.00 88.69 294 THR A C 1
ATOM 2276 O O . THR A 1 294 ? 7.242 -14.684 -26.900 1.00 88.69 294 THR A O 1
ATOM 2279 N N . GLY A 1 295 ? 5.395 -15.287 -25.782 1.00 85.19 295 GLY A N 1
ATOM 2280 C CA . GLY A 1 295 ? 5.627 -16.722 -25.848 1.00 85.19 295 GLY A CA 1
ATOM 2281 C C . GLY A 1 295 ? 4.369 -17.543 -25.580 1.00 85.19 295 GLY A C 1
ATOM 2282 O O . GLY A 1 295 ? 3.244 -17.089 -25.776 1.00 85.19 295 GLY A O 1
ATOM 2283 N N . SER A 1 296 ? 4.568 -18.793 -25.156 1.00 84.62 296 SER A N 1
ATOM 2284 C CA . SER A 1 296 ? 3.455 -19.639 -24.721 1.00 84.62 296 SER A CA 1
ATOM 2285 C C . SER A 1 296 ? 2.912 -19.124 -23.397 1.00 84.62 296 SER A C 1
ATOM 2287 O O . SER A 1 296 ? 3.680 -18.898 -22.469 1.00 84.62 296 SER A O 1
ATOM 2289 N N . THR A 1 297 ? 1.596 -18.982 -23.315 1.00 87.62 297 THR A N 1
ATOM 2290 C CA . THR A 1 297 ? 0.889 -18.619 -22.091 1.00 87.62 297 THR A CA 1
ATOM 2291 C C . THR A 1 297 ? -0.112 -19.722 -21.758 1.00 87.62 297 THR A C 1
ATOM 2293 O O . THR A 1 297 ? -0.627 -20.394 -22.659 1.00 87.62 297 THR A O 1
ATOM 2296 N N . VAL A 1 298 ? -0.389 -19.937 -20.471 1.00 93.56 298 VAL A N 1
ATOM 2297 C CA . VAL A 1 298 ? -1.500 -20.803 -20.044 1.00 93.56 298 VAL A CA 1
ATOM 2298 C C . VAL A 1 298 ? -2.742 -19.958 -19.748 1.00 93.56 298 VAL A C 1
ATOM 2300 O O . VAL A 1 298 ? -2.608 -18.808 -19.310 1.00 93.56 298 VAL A O 1
ATOM 2303 N N . PRO A 1 299 ? -3.952 -20.480 -20.009 1.00 94.38 299 PRO A N 1
ATOM 2304 C CA . PRO A 1 299 ? -5.174 -19.700 -19.865 1.00 94.38 299 PRO A CA 1
ATOM 2305 C C . PRO A 1 299 ? -5.662 -19.599 -18.416 1.00 94.38 299 PRO A C 1
ATOM 2307 O O . PRO A 1 299 ? -6.467 -18.724 -18.140 1.00 94.38 299 PRO A O 1
ATOM 2310 N N . ASN A 1 300 ? -5.200 -20.463 -17.506 1.00 97.31 300 ASN A N 1
ATOM 2311 C CA . ASN A 1 300 ? -5.666 -20.537 -16.120 1.00 97.31 300 ASN A CA 1
ATOM 2312 C C . ASN A 1 300 ? -4.521 -20.823 -15.137 1.00 97.31 300 ASN A C 1
ATOM 2314 O O . ASN A 1 300 ? -3.419 -21.192 -15.547 1.00 97.31 300 ASN A O 1
ATOM 2318 N N . ILE A 1 301 ? -4.832 -20.684 -13.852 1.00 98.62 301 ILE A N 1
ATOM 2319 C CA . ILE A 1 301 ? -4.013 -21.082 -12.708 1.00 98.62 301 ILE A CA 1
ATOM 2320 C C . ILE A 1 301 ? -4.612 -22.385 -12.168 1.00 98.62 301 ILE A C 1
ATOM 2322 O O . ILE A 1 301 ? -5.697 -22.374 -11.584 1.00 98.62 301 ILE A O 1
ATOM 2326 N N . SER A 1 302 ? -3.931 -23.515 -12.372 1.00 98.31 302 SER A N 1
ATOM 2327 C CA . SER A 1 302 ? -4.484 -24.849 -12.084 1.00 98.31 302 SER A CA 1
ATOM 2328 C C . SER A 1 302 ? -4.792 -25.094 -10.606 1.00 98.31 302 SER A C 1
ATOM 2330 O O . SER A 1 302 ? -5.620 -25.945 -10.286 1.00 98.31 302 SER A O 1
ATOM 2332 N N . GLY A 1 303 ? -4.137 -24.355 -9.711 1.00 98.56 303 GLY A N 1
ATOM 2333 C CA . GLY A 1 303 ? -4.370 -24.404 -8.275 1.00 98.56 303 GLY A CA 1
ATOM 2334 C C . GLY A 1 303 ? -5.599 -23.622 -7.814 1.00 98.56 303 GLY A C 1
ATOM 2335 O O . GLY A 1 303 ? -5.981 -23.792 -6.666 1.00 98.56 303 GLY A O 1
ATOM 2336 N N . ILE A 1 304 ? -6.239 -22.800 -8.655 1.00 98.69 304 ILE A N 1
ATOM 2337 C CA . ILE A 1 304 ? -7.485 -22.088 -8.315 1.00 98.69 304 ILE A CA 1
ATOM 2338 C C . ILE A 1 304 ? -8.672 -22.896 -8.845 1.00 98.69 304 ILE A C 1
ATOM 2340 O O . ILE A 1 304 ? -9.039 -22.808 -10.021 1.00 98.69 304 ILE A O 1
ATOM 2344 N N . VAL A 1 305 ? -9.280 -23.697 -7.970 1.00 98.69 305 VAL A N 1
ATOM 2345 C CA . VAL A 1 305 ? -10.287 -24.701 -8.334 1.00 98.69 305 VAL A CA 1
ATOM 2346 C C . VAL A 1 305 ? -11.667 -24.313 -7.809 1.00 98.69 305 VAL A C 1
ATOM 2348 O O . VAL A 1 305 ? -11.904 -24.383 -6.607 1.00 98.69 305 VAL A O 1
ATOM 2351 N N . LYS A 1 306 ? -12.611 -23.963 -8.689 1.00 98.69 306 LYS A N 1
ATOM 2352 C CA . LYS A 1 306 ? -14.023 -23.791 -8.306 1.00 98.69 306 LYS A CA 1
ATOM 2353 C C . LYS A 1 306 ? -14.622 -25.156 -7.962 1.00 98.69 306 LYS A C 1
ATOM 2355 O O . LYS A 1 306 ? -14.503 -26.097 -8.746 1.00 98.69 306 LYS A O 1
ATOM 2360 N N . THR A 1 307 ? -15.271 -25.277 -6.805 1.00 98.56 307 THR A N 1
ATOM 2361 C CA . THR A 1 307 ? -15.893 -26.538 -6.350 1.00 98.56 307 THR A CA 1
ATOM 2362 C C . THR A 1 307 ? -17.412 -26.441 -6.193 1.00 98.56 307 THR A C 1
ATOM 2364 O O . THR A 1 307 ? -18.084 -27.471 -6.126 1.00 98.56 307 THR A O 1
ATOM 2367 N N . GLY A 1 308 ? -17.967 -25.228 -6.201 1.00 98.38 308 GLY A N 1
ATOM 2368 C CA . GLY A 1 308 ? -19.401 -24.943 -6.155 1.00 98.38 308 GLY A CA 1
ATOM 2369 C C . GLY A 1 308 ? -19.675 -23.455 -6.380 1.00 98.38 308 GLY A C 1
ATOM 2370 O O . GLY A 1 308 ? -18.754 -22.702 -6.671 1.00 98.38 308 GLY A O 1
ATOM 2371 N N . ASP A 1 309 ? -20.926 -23.014 -6.234 1.00 98.38 309 ASP A N 1
ATOM 2372 C CA . ASP A 1 309 ? -21.293 -21.590 -6.390 1.00 98.38 309 ASP A CA 1
ATOM 2373 C C . ASP A 1 309 ? -20.742 -20.706 -5.251 1.00 98.38 309 ASP A C 1
ATOM 2375 O O . ASP A 1 309 ? -20.549 -19.503 -5.414 1.00 98.38 309 ASP A O 1
ATOM 2379 N N . TYR A 1 310 ? -20.443 -21.330 -4.109 1.00 98.62 310 TYR A N 1
ATOM 2380 C CA . TYR A 1 310 ? -19.964 -20.695 -2.879 1.00 98.62 310 TYR A CA 1
ATOM 2381 C C . TYR A 1 310 ? -18.750 -21.421 -2.286 1.00 98.62 310 TYR A C 1
ATOM 2383 O O . TYR A 1 310 ? -18.467 -21.301 -1.099 1.00 98.62 310 TYR A O 1
ATOM 2391 N N . SER A 1 311 ? -18.035 -22.220 -3.078 1.00 98.75 311 SER A N 1
ATOM 2392 C CA . SER A 1 311 ? -16.866 -22.944 -2.582 1.00 98.75 311 SER A CA 1
ATOM 2393 C C . SER A 1 311 ? -15.781 -23.092 -3.639 1.00 98.75 311 SER A C 1
ATOM 2395 O O . SER A 1 311 ? -16.056 -23.253 -4.833 1.00 98.75 311 SER A O 1
ATOM 2397 N N . MET A 1 312 ? -14.532 -23.063 -3.187 1.00 98.81 312 MET A N 1
ATOM 2398 C CA . MET A 1 312 ? -13.348 -23.282 -4.016 1.00 98.81 312 MET A CA 1
ATOM 2399 C C . MET A 1 312 ? -12.218 -23.915 -3.204 1.00 98.81 312 MET A C 1
ATOM 2401 O O . MET A 1 312 ? -12.257 -23.937 -1.977 1.00 98.81 312 MET A O 1
ATOM 2405 N N . THR A 1 313 ? -11.189 -24.388 -3.892 1.00 98.75 313 THR A N 1
ATOM 2406 C CA . THR A 1 313 ? -9.914 -24.790 -3.300 1.00 98.75 313 THR A CA 1
ATOM 2407 C C . THR A 1 313 ? -8.804 -23.976 -3.949 1.00 98.75 313 THR A C 1
ATOM 2409 O O . THR A 1 313 ? -8.736 -23.906 -5.178 1.00 98.75 313 THR A O 1
ATOM 2412 N N . VAL A 1 314 ? -7.916 -23.398 -3.141 1.00 98.75 314 VAL A N 1
ATOM 2413 C CA . VAL A 1 314 ? -6.610 -22.916 -3.609 1.00 98.75 314 VAL A CA 1
ATOM 2414 C C . VAL A 1 314 ? -5.550 -23.948 -3.237 1.00 98.75 314 VAL A C 1
ATOM 2416 O O . VAL A 1 314 ? -5.382 -24.246 -2.060 1.00 98.75 314 VAL A O 1
ATOM 2419 N N . ARG A 1 315 ? -4.837 -24.502 -4.220 1.00 98.62 315 ARG A N 1
ATOM 2420 C CA . ARG A 1 315 ? -3.755 -25.473 -4.013 1.00 98.62 315 ARG A CA 1
ATOM 2421 C C . ARG A 1 315 ? -2.390 -24.837 -4.221 1.00 98.62 315 ARG A C 1
ATOM 2423 O O . ARG A 1 315 ? -2.084 -24.351 -5.314 1.00 98.62 315 ARG A O 1
ATOM 2430 N N . THR A 1 316 ? -1.547 -24.892 -3.196 1.00 98.56 316 THR A N 1
ATOM 2431 C CA . THR A 1 316 ? -0.142 -24.488 -3.281 1.00 98.56 316 THR A CA 1
ATOM 2432 C C . THR A 1 316 ? 0.776 -25.690 -3.474 1.00 98.56 316 THR A C 1
ATOM 2434 O O . THR A 1 316 ? 0.536 -26.784 -2.970 1.00 98.56 316 THR A O 1
ATOM 2437 N N . THR A 1 317 ? 1.886 -25.468 -4.173 1.00 98.12 317 THR A N 1
ATOM 2438 C CA . THR A 1 317 ? 2.928 -26.473 -4.458 1.00 98.12 317 THR A CA 1
ATOM 2439 C C . THR A 1 317 ? 3.706 -26.921 -3.217 1.00 98.12 317 THR A C 1
ATOM 2441 O O . THR A 1 317 ? 4.419 -27.922 -3.259 1.00 98.12 317 THR A O 1
ATOM 2444 N N . ARG A 1 318 ? 3.624 -26.154 -2.123 1.00 95.75 318 ARG A N 1
ATOM 2445 C CA . ARG A 1 318 ? 4.303 -26.404 -0.847 1.00 95.75 318 ARG A CA 1
ATOM 2446 C C . ARG A 1 318 ? 3.640 -25.632 0.289 1.00 95.75 318 ARG A C 1
ATOM 2448 O O . ARG A 1 318 ? 2.950 -24.640 0.048 1.00 95.75 318 ARG A O 1
ATOM 2455 N N . TYR A 1 319 ? 3.950 -26.025 1.522 1.00 93.62 319 TYR A N 1
ATOM 2456 C CA . TYR A 1 319 ? 3.681 -25.191 2.690 1.00 93.62 319 TYR A CA 1
ATOM 2457 C C . TYR A 1 319 ? 4.476 -23.882 2.623 1.00 93.62 319 TYR A C 1
ATOM 2459 O O . TYR A 1 319 ? 5.693 -23.888 2.419 1.00 93.62 319 TYR A O 1
ATOM 2467 N N . ASP A 1 320 ? 3.775 -22.775 2.836 1.00 92.62 320 ASP A N 1
ATOM 2468 C CA . ASP A 1 320 ? 4.325 -21.432 2.949 1.00 92.62 320 ASP A CA 1
ATOM 2469 C C . ASP A 1 320 ? 3.551 -20.697 4.049 1.00 92.62 320 ASP A C 1
ATOM 2471 O O . ASP A 1 320 ? 2.331 -20.547 3.969 1.00 92.62 320 ASP A O 1
ATOM 2475 N N . ALA A 1 321 ? 4.254 -20.264 5.097 1.00 87.31 321 ALA A N 1
ATOM 2476 C CA . ALA A 1 321 ? 3.631 -19.613 6.246 1.00 87.31 321 ALA A CA 1
ATOM 2477 C C . ALA A 1 321 ? 2.973 -18.270 5.880 1.00 87.31 321 ALA A C 1
ATOM 2479 O O . ALA A 1 321 ? 2.026 -17.860 6.547 1.00 87.31 321 ALA A O 1
ATOM 2480 N N . ALA A 1 322 ? 3.442 -17.599 4.823 1.00 88.50 322 ALA A N 1
ATOM 2481 C CA . ALA A 1 322 ? 2.877 -16.332 4.370 1.00 88.50 322 ALA A CA 1
ATOM 2482 C C . ALA A 1 322 ? 1.629 -16.517 3.492 1.00 88.50 322 ALA A C 1
ATOM 2484 O O . ALA A 1 322 ? 0.827 -15.591 3.380 1.00 88.50 322 ALA A O 1
ATOM 2485 N N . ALA A 1 323 ? 1.430 -17.699 2.891 1.00 92.81 323 ALA A N 1
ATOM 2486 C CA . ALA A 1 323 ? 0.362 -17.920 1.915 1.00 92.81 323 ALA A CA 1
ATOM 2487 C C . ALA A 1 323 ? -1.032 -17.634 2.487 1.00 92.81 323 ALA A C 1
ATOM 2489 O O . ALA A 1 323 ? -1.827 -16.973 1.828 1.00 92.81 323 ALA A O 1
ATOM 2490 N N . ILE A 1 324 ? -1.315 -18.054 3.726 1.00 92.31 324 ILE A N 1
ATOM 2491 C CA . ILE A 1 324 ? -2.633 -17.838 4.343 1.00 92.31 324 ILE A CA 1
ATOM 2492 C C . ILE A 1 324 ? -2.986 -16.349 4.466 1.00 92.31 324 ILE A C 1
ATOM 2494 O O . ILE A 1 324 ? -4.124 -15.969 4.218 1.00 92.31 324 ILE A O 1
ATOM 2498 N N . TYR A 1 325 ? -2.005 -15.493 4.756 1.00 91.75 325 TYR A N 1
ATOM 2499 C CA . TYR A 1 325 ? -2.202 -14.046 4.855 1.00 91.75 325 TYR A CA 1
ATOM 2500 C C . TYR A 1 325 ? -2.495 -13.403 3.499 1.00 91.75 325 TYR A C 1
ATOM 2502 O O . TYR A 1 325 ? -3.286 -12.472 3.418 1.00 91.75 325 TYR A O 1
ATOM 2510 N N . GLN A 1 326 ? -1.910 -13.937 2.426 1.00 94.19 326 GLN A N 1
ATOM 2511 C CA . GLN A 1 326 ? -2.165 -13.467 1.063 1.00 94.19 326 GLN A CA 1
ATOM 2512 C C . GLN A 1 326 ? -3.515 -13.953 0.513 1.00 94.19 326 GLN A C 1
ATOM 2514 O O . GLN A 1 326 ? -4.040 -13.359 -0.423 1.00 94.19 326 GLN A O 1
ATOM 2519 N N . LEU A 1 327 ? -4.105 -15.012 1.083 1.00 93.69 327 LEU A N 1
ATOM 2520 C CA . LEU A 1 327 ? -5.417 -15.526 0.669 1.00 93.69 327 LEU A CA 1
ATOM 2521 C C . LEU A 1 327 ? -6.592 -14.687 1.183 1.00 93.69 327 LEU A C 1
ATOM 2523 O O . LEU A 1 327 ? -7.695 -14.824 0.656 1.00 93.69 327 LEU A O 1
ATOM 2527 N N . GLY A 1 328 ? -6.370 -13.794 2.153 1.00 92.69 328 GLY A N 1
ATOM 2528 C CA . GLY A 1 328 ? -7.345 -12.796 2.600 1.00 92.69 328 GLY A CA 1
ATOM 2529 C C . GLY A 1 328 ? -7.567 -11.687 1.569 1.00 92.69 328 GLY A C 1
ATOM 2530 O O . GLY A 1 328 ? -7.476 -10.517 1.905 1.00 92.69 328 GLY A O 1
ATOM 2531 N N . VAL A 1 329 ? -7.811 -12.038 0.304 1.00 95.94 329 VAL A N 1
ATOM 2532 C CA . VAL A 1 329 ? -8.036 -11.078 -0.783 1.00 95.94 329 VAL A CA 1
ATOM 2533 C C . VAL A 1 329 ? -9.371 -10.360 -0.605 1.00 95.94 329 VAL A C 1
ATOM 2535 O O . VAL A 1 329 ? -10.338 -10.928 -0.090 1.00 95.94 329 VAL A O 1
ATOM 2538 N N . THR A 1 330 ? -9.462 -9.122 -1.078 1.00 95.50 330 THR A N 1
ATOM 2539 C CA . THR A 1 330 ? -10.743 -8.422 -1.177 1.00 95.50 330 THR A CA 1
ATOM 2540 C C . THR A 1 330 ? -11.663 -9.128 -2.173 1.00 95.50 330 THR A C 1
ATOM 2542 O O . THR A 1 330 ? -11.240 -9.486 -3.274 1.00 95.50 330 THR A O 1
ATOM 2545 N N . VAL A 1 331 ? -12.939 -9.292 -1.829 1.00 98.19 331 VAL A N 1
ATOM 2546 C CA . VAL A 1 331 ? -13.954 -9.850 -2.732 1.00 98.19 331 VAL A CA 1
ATOM 2547 C C . VAL A 1 331 ? -14.597 -8.713 -3.520 1.00 98.19 331 VAL A C 1
ATOM 2549 O O . VAL A 1 331 ? -15.484 -8.014 -3.022 1.00 98.19 331 VAL A O 1
ATOM 2552 N N . ALA A 1 332 ? -14.105 -8.491 -4.738 1.00 97.81 332 ALA A N 1
ATOM 2553 C CA . ALA A 1 332 ? -14.545 -7.400 -5.591 1.00 97.81 332 ALA A CA 1
ATOM 2554 C C . ALA A 1 332 ? -15.644 -7.880 -6.556 1.00 97.81 332 ALA A C 1
ATOM 2556 O O . ALA A 1 332 ? -15.483 -8.929 -7.178 1.00 97.81 332 ALA A O 1
ATOM 2557 N N . PRO A 1 333 ? -16.732 -7.114 -6.730 1.00 98.19 333 PRO A N 1
ATOM 2558 C CA . PRO A 1 333 ? -17.828 -7.485 -7.614 1.00 98.19 333 PRO A CA 1
ATOM 2559 C C . PRO A 1 333 ? -17.392 -7.596 -9.076 1.00 98.19 333 PRO A C 1
ATOM 2561 O O . PRO A 1 333 ? -17.115 -6.588 -9.745 1.00 98.19 333 PRO A O 1
ATOM 2564 N N . LEU A 1 334 ? -17.399 -8.826 -9.591 1.00 98.44 334 LEU A N 1
ATOM 2565 C CA . LEU A 1 334 ? -17.084 -9.157 -10.979 1.00 98.44 334 LEU A CA 1
ATOM 2566 C C . LEU A 1 334 ? -17.947 -8.346 -11.952 1.00 98.44 334 LEU A C 1
ATOM 2568 O O . LEU A 1 334 ? -17.464 -7.888 -12.985 1.00 98.44 334 LEU A O 1
ATOM 2572 N N . HIS A 1 335 ? -19.224 -8.139 -11.629 1.00 98.25 335 HIS A N 1
ATOM 2573 C CA . HIS A 1 335 ? -20.156 -7.422 -12.500 1.00 98.25 335 HIS A CA 1
ATOM 2574 C C . HIS A 1 335 ? -19.888 -5.916 -12.601 1.00 98.25 335 HIS A C 1
ATOM 2576 O O . HIS A 1 335 ? -20.427 -5.276 -13.504 1.00 98.25 335 HIS A O 1
ATOM 2582 N N . TYR A 1 336 ? -19.094 -5.352 -11.686 1.00 98.12 336 TYR A N 1
ATOM 2583 C CA . TYR A 1 336 ? -18.775 -3.925 -11.645 1.00 98.12 336 TYR A CA 1
ATOM 2584 C C . TYR A 1 336 ? -17.353 -3.618 -12.131 1.00 98.12 336 TYR A C 1
ATOM 2586 O O . TYR A 1 336 ? -17.167 -2.682 -12.915 1.00 98.12 336 TYR A O 1
ATOM 2594 N N . TYR A 1 337 ? -16.363 -4.389 -11.670 1.00 97.94 337 TYR A N 1
ATOM 2595 C CA . TYR A 1 337 ? -14.949 -4.205 -12.028 1.00 97.94 337 TYR A CA 1
ATOM 2596 C C . TYR A 1 337 ? -14.541 -4.977 -13.289 1.00 97.94 337 TYR A C 1
ATOM 2598 O O . TYR A 1 337 ? -13.617 -4.573 -14.000 1.00 97.94 337 TYR A O 1
ATOM 2606 N N . GLY A 1 338 ? -15.211 -6.095 -13.559 1.00 97.38 338 GLY A N 1
ATOM 2607 C CA . GLY A 1 338 ? -14.982 -6.934 -14.727 1.00 97.38 338 GLY A CA 1
ATOM 2608 C C . GLY A 1 338 ? -16.106 -6.834 -15.756 1.00 97.38 338 GLY A C 1
ATOM 2609 O O . GLY A 1 338 ? -16.823 -5.839 -15.869 1.00 97.38 338 GLY A O 1
ATOM 2610 N N . ASP A 1 339 ? -16.245 -7.904 -16.527 1.00 97.75 339 ASP A N 1
ATOM 2611 C CA . ASP A 1 339 ? -17.248 -8.099 -17.561 1.00 97.75 339 ASP A CA 1
ATOM 2612 C C . ASP A 1 339 ? -17.803 -9.523 -17.447 1.00 97.75 339 ASP A C 1
ATOM 2614 O O . ASP A 1 339 ? -17.125 -10.506 -17.750 1.00 97.75 339 ASP A O 1
ATOM 2618 N N . VAL A 1 340 ? -19.069 -9.638 -17.041 1.00 97.88 340 VAL A N 1
ATOM 2619 C CA . VAL A 1 340 ? -19.759 -10.929 -16.880 1.00 97.88 340 VAL A CA 1
ATOM 2620 C C . VAL A 1 340 ? -19.804 -11.718 -18.195 1.00 97.88 340 VAL A C 1
ATOM 2622 O O . VAL A 1 340 ? -19.799 -12.945 -18.177 1.00 97.88 340 VAL A O 1
ATOM 2625 N N . SER A 1 341 ? -19.799 -11.052 -19.357 1.00 98.06 341 SER A N 1
ATOM 2626 C CA . SER A 1 341 ? -19.747 -11.742 -20.656 1.00 98.06 341 SER A CA 1
ATOM 2627 C C . SER A 1 341 ? -18.387 -12.385 -20.944 1.00 98.06 341 SER A C 1
ATOM 2629 O O . SER A 1 341 ? -18.287 -13.269 -21.798 1.00 98.06 341 SER A O 1
ATOM 2631 N N . LYS A 1 342 ? -17.352 -11.966 -20.209 1.00 98.19 342 LYS A N 1
ATOM 2632 C CA . LYS A 1 342 ? -16.012 -12.552 -20.198 1.00 98.19 342 LYS A CA 1
ATOM 2633 C C . LYS A 1 342 ? -15.792 -13.472 -18.997 1.00 98.19 342 LYS A C 1
ATOM 2635 O O . LYS A 1 342 ? -14.643 -13.770 -18.681 1.00 98.19 342 LYS A O 1
ATOM 2640 N N . TYR A 1 343 ? -16.854 -13.915 -18.326 1.00 98.50 343 TYR A N 1
ATOM 2641 C CA . TYR A 1 343 ? -16.761 -14.869 -17.231 1.00 98.50 343 TYR A CA 1
ATOM 2642 C C . TYR A 1 343 ? -17.412 -16.203 -17.597 1.00 98.50 343 TYR A C 1
ATOM 2644 O O . TYR A 1 343 ? -18.611 -16.286 -17.857 1.00 98.50 343 TYR A O 1
ATOM 2652 N N . ASP A 1 344 ? -16.594 -17.246 -17.606 1.00 98.25 344 ASP A N 1
ATOM 2653 C CA . ASP A 1 344 ? -16.979 -18.643 -17.757 1.00 98.25 344 ASP A CA 1
ATOM 2654 C C . ASP A 1 344 ? -15.810 -19.501 -17.257 1.00 98.25 344 ASP A C 1
ATOM 2656 O O . ASP A 1 344 ? -14.833 -19.743 -17.976 1.00 98.25 344 ASP A O 1
ATOM 2660 N N . TYR A 1 345 ? -15.901 -19.924 -15.996 1.00 97.88 345 TYR A N 1
ATOM 2661 C CA . TYR A 1 345 ? -14.849 -20.683 -15.325 1.00 97.88 345 TYR A CA 1
ATOM 2662 C C . TYR A 1 345 ? -14.453 -21.949 -16.108 1.00 97.88 345 TYR A C 1
ATOM 2664 O O . TYR A 1 345 ? -13.267 -22.206 -16.316 1.00 97.88 345 TYR A O 1
ATOM 2672 N N . GLU A 1 346 ? -15.434 -22.692 -16.632 1.00 97.62 346 GLU A N 1
ATOM 2673 C CA . GLU A 1 346 ? -15.212 -23.943 -17.374 1.00 97.62 346 GLU A CA 1
ATOM 2674 C C . GLU A 1 346 ? -14.470 -23.718 -18.700 1.00 97.62 346 GLU A C 1
ATOM 2676 O O . GLU A 1 346 ? -13.807 -24.620 -19.219 1.00 97.62 346 GLU A O 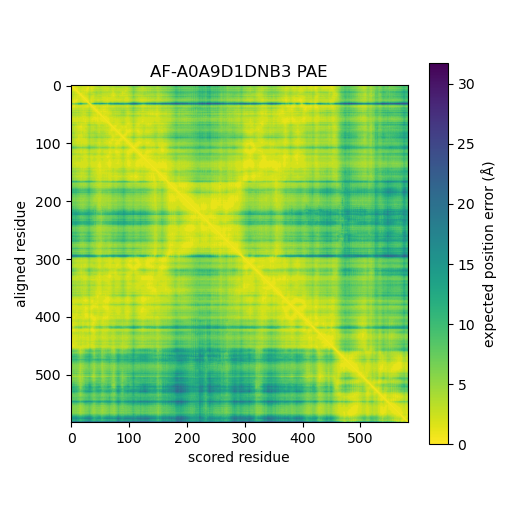1
ATOM 2681 N N . ASN A 1 347 ? -14.560 -22.504 -19.249 1.00 97.75 347 ASN A N 1
ATOM 2682 C CA . ASN A 1 347 ? -13.889 -22.102 -20.481 1.00 97.75 347 ASN A CA 1
ATOM 2683 C C . ASN A 1 347 ? -12.650 -21.217 -20.243 1.00 97.75 347 ASN A C 1
ATOM 2685 O O . ASN A 1 347 ? -12.097 -20.684 -21.206 1.00 97.75 347 ASN A O 1
ATOM 2689 N N . ASN A 1 348 ? -12.145 -21.138 -19.004 1.00 97.81 348 ASN A N 1
ATOM 2690 C CA . ASN A 1 348 ? -10.968 -20.346 -18.609 1.00 97.81 348 ASN A CA 1
ATOM 2691 C C . ASN A 1 348 ? -11.128 -18.842 -18.867 1.00 97.81 348 ASN A C 1
ATOM 2693 O O . ASN A 1 348 ? -10.220 -18.177 -19.370 1.00 97.81 348 ASN A O 1
ATOM 2697 N N . MET A 1 349 ? -12.311 -18.317 -18.570 1.00 98.19 349 MET A N 1
ATOM 2698 C CA . MET A 1 349 ? -12.643 -16.908 -18.720 1.00 98.19 349 MET A CA 1
ATOM 2699 C C . MET A 1 349 ? -12.993 -16.344 -17.341 1.00 98.19 349 MET A C 1
ATOM 2701 O O . MET A 1 349 ? -13.924 -16.821 -16.696 1.00 98.19 349 MET A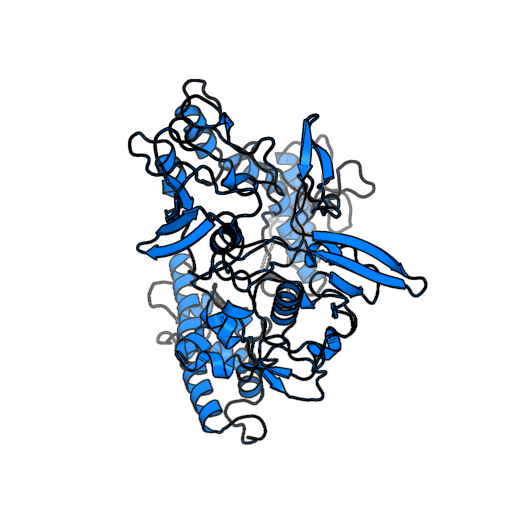 O 1
ATOM 2705 N N . PHE A 1 350 ? -12.242 -15.343 -16.880 1.00 98.44 350 PHE A N 1
ATOM 2706 C CA . PHE A 1 350 ? -12.267 -14.899 -15.478 1.00 98.44 350 PHE A CA 1
ATOM 2707 C C . PHE A 1 350 ? -12.715 -13.448 -15.312 1.00 98.44 350 PHE A C 1
ATOM 2709 O O . PHE A 1 350 ? -12.303 -12.787 -14.373 1.00 98.44 350 PHE A O 1
ATOM 2716 N N . GLY A 1 351 ? -13.552 -12.940 -16.217 1.00 98.00 351 GLY A N 1
ATOM 2717 C CA . GLY A 1 351 ? -14.169 -11.615 -16.106 1.00 98.00 351 GLY A CA 1
ATOM 2718 C C . GLY A 1 351 ? -13.432 -10.489 -16.820 1.00 98.00 351 GLY A C 1
ATOM 2719 O O . GLY A 1 351 ? -13.917 -9.365 -16.846 1.00 98.00 351 GLY A O 1
ATOM 2720 N N . PHE A 1 352 ? -12.282 -10.763 -17.427 1.00 97.75 352 PHE A N 1
ATOM 2721 C CA . PHE A 1 352 ? -11.516 -9.800 -18.213 1.00 97.75 352 PHE A CA 1
ATOM 2722 C C . PHE A 1 352 ? -10.648 -10.537 -19.241 1.00 97.75 352 PHE A C 1
ATOM 2724 O O . PHE A 1 352 ? -10.563 -11.768 -19.246 1.00 97.75 352 PHE A O 1
ATOM 2731 N N . THR A 1 353 ? -10.041 -9.792 -20.163 1.00 96.19 353 THR A N 1
ATOM 2732 C CA . THR A 1 353 ? -9.061 -10.373 -21.085 1.00 96.19 353 THR A CA 1
ATOM 2733 C C . THR A 1 353 ? -7.722 -10.426 -20.357 1.00 96.19 353 THR A C 1
ATOM 2735 O O . THR A 1 353 ? -7.237 -9.381 -19.949 1.00 96.19 353 THR A O 1
ATOM 2738 N N . LYS A 1 354 ? -7.107 -11.604 -20.202 1.00 95.75 354 LYS A N 1
ATOM 2739 C CA . LYS A 1 354 ? -5.763 -11.721 -19.611 1.00 95.75 354 LYS A CA 1
ATOM 2740 C C . LYS A 1 354 ? -4.790 -10.731 -20.261 1.00 95.75 354 LYS A C 1
ATOM 2742 O O . LYS A 1 354 ? -4.690 -10.692 -21.489 1.00 95.75 354 LYS A O 1
ATOM 2747 N N . GLY A 1 355 ? -4.066 -9.990 -19.434 1.00 95.75 355 GLY A N 1
ATOM 2748 C CA . GLY A 1 355 ? -3.191 -8.905 -19.848 1.00 95.75 355 GLY A CA 1
ATOM 2749 C C . GLY A 1 355 ? -3.893 -7.561 -20.041 1.00 95.75 355 GLY A C 1
ATOM 2750 O O . GLY A 1 355 ? -3.274 -6.624 -20.519 1.00 95.75 355 GLY A O 1
ATOM 2751 N N . ASP A 1 356 ? -5.178 -7.441 -19.734 1.00 95.88 356 ASP A N 1
ATOM 2752 C CA . ASP A 1 356 ? -5.933 -6.203 -19.907 1.00 95.88 356 ASP A CA 1
ATOM 2753 C C . ASP A 1 356 ? -6.848 -5.979 -18.699 1.00 95.88 356 ASP A C 1
ATOM 2755 O O . ASP A 1 356 ? -7.970 -6.487 -18.621 1.00 95.88 356 ASP A O 1
ATOM 2759 N N . LEU A 1 357 ? -6.335 -5.194 -17.751 1.00 96.19 357 LEU A N 1
ATOM 2760 C CA . LEU A 1 357 ? -7.051 -4.739 -16.559 1.00 96.19 357 LEU A CA 1
ATOM 2761 C C . LEU A 1 357 ? -7.693 -3.353 -16.743 1.00 96.19 357 LEU A C 1
ATOM 2763 O O . LEU A 1 357 ? -8.032 -2.710 -15.747 1.00 96.19 357 LEU A O 1
ATOM 2767 N N . SER A 1 358 ? -7.863 -2.862 -17.978 1.00 94.12 358 SER A N 1
ATOM 2768 C CA . SER A 1 358 ? -8.404 -1.515 -18.238 1.00 94.12 358 SER A CA 1
ATOM 2769 C C . SER A 1 358 ? -9.748 -1.272 -17.546 1.00 94.12 358 SER A C 1
ATOM 2771 O O . SER A 1 358 ? -9.906 -0.268 -16.856 1.00 94.12 358 SER A O 1
ATOM 2773 N N . THR A 1 359 ? -10.676 -2.232 -17.604 1.00 93.38 359 THR A N 1
ATOM 2774 C CA . THR A 1 359 ? -11.988 -2.115 -16.941 1.00 93.38 359 THR A CA 1
ATOM 2775 C C . THR A 1 359 ? -11.874 -2.001 -15.423 1.00 93.38 359 THR A C 1
ATOM 2777 O O . THR A 1 359 ? -12.634 -1.260 -14.802 1.00 93.38 359 THR A O 1
ATOM 2780 N N . VAL A 1 360 ? -10.906 -2.697 -14.822 1.00 95.62 360 VAL A N 1
ATOM 2781 C CA . VAL A 1 360 ? -10.652 -2.639 -13.378 1.00 95.62 360 VAL A CA 1
ATOM 2782 C C . VAL A 1 360 ? -10.068 -1.271 -13.017 1.00 95.62 360 VAL A C 1
ATOM 2784 O O . VAL A 1 360 ? -10.504 -0.641 -12.050 1.00 95.62 360 VAL A O 1
ATOM 2787 N N . ARG A 1 361 ? -9.122 -0.773 -13.826 1.00 93.12 361 ARG A N 1
ATOM 2788 C CA . ARG A 1 361 ? -8.481 0.540 -13.648 1.00 93.12 361 ARG A CA 1
ATOM 2789 C C . ARG A 1 361 ? -9.466 1.696 -13.818 1.00 93.12 361 ARG A C 1
ATOM 2791 O O . ARG A 1 361 ? -9.400 2.650 -13.041 1.00 93.12 361 ARG A O 1
ATOM 2798 N N . ASP A 1 362 ? -10.424 1.589 -14.732 1.00 92.94 362 ASP A N 1
ATOM 2799 C CA . ASP A 1 362 ? -11.470 2.599 -14.956 1.00 92.94 362 ASP A CA 1
ATOM 2800 C C . ASP A 1 362 ? -12.351 2.843 -13.719 1.00 92.94 362 ASP A C 1
ATOM 2802 O O . ASP A 1 362 ? -12.977 3.897 -13.587 1.00 92.94 362 ASP A O 1
ATOM 2806 N N . LYS A 1 363 ? -12.401 1.888 -12.782 1.00 94.81 363 LYS A N 1
ATOM 2807 C CA . LYS A 1 363 ? -13.169 1.988 -11.529 1.00 94.81 363 LYS A CA 1
ATOM 2808 C C . LYS A 1 363 ? -12.348 2.453 -10.334 1.00 94.81 363 LYS A C 1
ATOM 2810 O O . LYS A 1 363 ? -12.846 2.466 -9.210 1.00 94.81 363 LYS A O 1
ATOM 2815 N N . THR A 1 364 ? -11.109 2.883 -10.560 1.00 91.88 364 THR A N 1
ATOM 2816 C CA . THR A 1 364 ? -10.173 3.200 -9.476 1.00 91.88 364 THR A CA 1
ATOM 2817 C C . THR A 1 364 ? -10.623 4.351 -8.580 1.00 91.88 364 THR A C 1
ATOM 2819 O O . THR A 1 364 ? -10.238 4.390 -7.423 1.00 91.88 364 THR A O 1
ATOM 2822 N N . THR A 1 365 ? -11.481 5.254 -9.050 1.00 95.12 365 THR A N 1
ATOM 2823 C CA . THR A 1 365 ? -11.954 6.401 -8.254 1.00 95.12 365 THR A CA 1
ATOM 2824 C C . THR A 1 365 ? -13.337 6.194 -7.623 1.00 95.12 365 THR A C 1
ATOM 2826 O O . THR A 1 365 ? -13.853 7.114 -6.992 1.00 95.12 365 THR A O 1
ATOM 2829 N N . GLN A 1 366 ? -13.997 5.055 -7.863 1.00 95.94 366 GLN A N 1
ATOM 2830 C CA . GLN A 1 366 ? -15.380 4.794 -7.437 1.00 95.94 366 GLN A CA 1
ATOM 2831 C C . GLN A 1 366 ? -15.504 3.355 -6.929 1.00 95.94 366 GLN A C 1
ATOM 2833 O O . GLN A 1 366 ? -15.913 2.473 -7.696 1.00 95.94 366 GLN A O 1
ATOM 2838 N N . PRO A 1 367 ? -15.119 3.094 -5.672 1.00 97.31 367 PRO A N 1
ATOM 2839 C CA . PRO A 1 367 ? -15.152 1.749 -5.140 1.00 97.31 367 PRO A CA 1
ATOM 2840 C C . PRO A 1 367 ? -16.586 1.279 -4.884 1.00 97.31 367 PRO A C 1
ATOM 2842 O O . PRO A 1 367 ? -17.460 2.061 -4.503 1.00 97.31 367 PRO A O 1
ATOM 2845 N N . LEU A 1 368 ? -16.825 -0.011 -5.113 1.00 97.94 368 LEU A N 1
ATOM 2846 C CA . LEU A 1 368 ? -18.104 -0.672 -4.878 1.00 97.94 368 LEU A CA 1
ATOM 2847 C C . LEU A 1 368 ? -17.835 -2.058 -4.304 1.00 97.94 368 LEU A C 1
ATOM 2849 O O . LEU A 1 368 ? -17.073 -2.837 -4.865 1.00 97.94 368 LEU A O 1
ATOM 2853 N N . GLY A 1 369 ? -18.496 -2.392 -3.205 1.00 98.19 369 GLY A N 1
ATOM 2854 C CA . GLY A 1 369 ? -18.378 -3.711 -2.603 1.00 98.19 369 GLY A CA 1
ATOM 2855 C C . GLY A 1 369 ? -19.496 -3.983 -1.606 1.00 98.19 369 GLY A C 1
ATOM 2856 O O . GLY A 1 369 ? -20.579 -3.395 -1.695 1.00 98.19 369 GLY A O 1
ATOM 2857 N N . ALA A 1 370 ? -19.240 -4.917 -0.691 1.00 98.19 370 ALA A N 1
ATOM 2858 C CA . ALA A 1 370 ? -20.178 -5.382 0.332 1.00 98.19 370 ALA A CA 1
ATOM 2859 C C . ALA A 1 370 ? -19.804 -4.901 1.749 1.00 98.19 370 ALA A C 1
ATOM 2861 O O . ALA A 1 370 ? -20.189 -5.525 2.737 1.00 98.19 370 ALA A O 1
ATOM 2862 N N . GLY A 1 371 ? -19.011 -3.830 1.845 1.00 98.12 371 GLY A N 1
ATOM 2863 C CA . GLY A 1 371 ? -18.554 -3.258 3.110 1.00 98.12 371 GLY A CA 1
ATOM 2864 C C . GLY A 1 371 ? -19.651 -2.556 3.913 1.00 98.12 371 GLY A C 1
ATOM 2865 O O . GLY A 1 371 ? -20.795 -2.448 3.451 1.00 98.12 371 GLY A O 1
ATOM 2866 N N . PRO A 1 372 ? -19.312 -2.071 5.120 1.00 98.38 372 PRO A N 1
ATOM 2867 C CA . PRO A 1 372 ? -20.257 -1.398 6.007 1.00 98.38 372 PRO A CA 1
ATOM 2868 C C . PRO A 1 372 ? -20.830 -0.114 5.401 1.00 98.38 372 PRO A C 1
ATOM 2870 O O . PRO A 1 372 ? -21.969 0.242 5.700 1.00 98.38 372 PRO A O 1
ATOM 2873 N N . TYR A 1 373 ? -20.105 0.562 4.510 1.00 98.69 373 TYR A N 1
ATOM 2874 C CA . TYR A 1 373 ? -20.563 1.793 3.880 1.00 98.69 373 TYR A CA 1
ATOM 2875 C C . TYR A 1 373 ? -20.473 1.750 2.351 1.00 98.69 373 TYR A C 1
ATOM 2877 O O . TYR A 1 373 ? -19.741 0.973 1.746 1.00 98.69 373 TYR A O 1
ATOM 2885 N N . LYS A 1 374 ? -21.249 2.617 1.707 1.00 98.69 374 LYS A N 1
ATOM 2886 C CA . LYS A 1 374 ? -21.253 2.853 0.263 1.00 98.69 374 LYS A CA 1
ATOM 2887 C C . LYS A 1 374 ? -20.486 4.136 -0.018 1.00 98.69 374 LYS A C 1
ATOM 2889 O O . LYS A 1 374 ? -20.727 5.146 0.644 1.00 98.69 374 LYS A O 1
ATOM 2894 N N . PHE A 1 375 ? -19.619 4.128 -1.022 1.00 98.56 375 PHE A N 1
ATOM 2895 C CA . PHE A 1 375 ? -19.008 5.358 -1.518 1.00 98.56 375 PHE A CA 1
ATOM 2896 C C . PHE A 1 375 ? -20.060 6.237 -2.204 1.00 98.56 375 PHE A C 1
ATOM 2898 O O . PHE A 1 375 ? -20.815 5.762 -3.053 1.00 98.56 375 PHE A O 1
ATOM 2905 N N . VAL A 1 376 ? -20.100 7.525 -1.858 1.00 98.31 376 VAL A N 1
ATOM 2906 C CA . VAL A 1 376 ? -21.028 8.502 -2.452 1.00 98.31 376 VAL A CA 1
ATOM 2907 C C . VAL A 1 376 ? -20.294 9.448 -3.397 1.00 98.31 376 VAL A C 1
ATOM 2909 O O . VAL A 1 376 ? -20.705 9.624 -4.545 1.00 98.31 376 VAL A O 1
ATOM 2912 N N . SER A 1 377 ? -19.217 10.083 -2.930 1.00 98.00 377 SER A N 1
ATOM 2913 C CA . SER A 1 377 ? -18.462 11.060 -3.721 1.00 98.00 377 SER A CA 1
ATOM 2914 C C . SER A 1 377 ? -17.106 11.381 -3.109 1.00 98.00 377 SER A C 1
ATOM 2916 O O . SER A 1 377 ? -16.962 11.316 -1.893 1.00 98.00 377 SER A O 1
ATOM 2918 N N . TYR A 1 378 ? -16.180 11.868 -3.934 1.00 98.00 378 TYR A N 1
ATOM 2919 C CA . TYR A 1 378 ? -15.005 12.617 -3.494 1.00 98.00 378 TYR A CA 1
ATOM 2920 C C . TYR A 1 378 ? -15.040 14.015 -4.118 1.00 98.00 378 TYR A C 1
ATOM 2922 O O . TYR A 1 378 ? -15.041 14.155 -5.343 1.00 98.00 378 TYR A O 1
ATOM 2930 N N . ALA A 1 379 ? -15.152 15.050 -3.286 1.00 97.38 379 ALA A N 1
ATOM 2931 C CA . ALA A 1 379 ? -15.227 16.436 -3.740 1.00 97.38 379 ALA A CA 1
ATOM 2932 C C . ALA A 1 379 ? -14.640 17.389 -2.697 1.00 97.38 379 ALA A C 1
ATOM 2934 O O . ALA A 1 379 ? -14.958 17.290 -1.516 1.00 97.38 379 ALA A O 1
ATOM 2935 N N . ASN A 1 380 ? -13.833 18.355 -3.150 1.00 95.88 380 ASN A N 1
ATOM 2936 C CA . ASN A 1 380 ? -13.193 19.367 -2.297 1.00 95.88 380 ASN A CA 1
ATOM 2937 C C . ASN A 1 380 ? -12.425 18.762 -1.102 1.00 95.88 380 ASN A C 1
ATOM 2939 O O . ASN A 1 380 ? -12.549 19.262 0.013 1.00 95.88 380 ASN A O 1
ATOM 2943 N N . GLY A 1 381 ? -11.687 17.672 -1.331 1.00 96.38 381 GLY A N 1
ATOM 2944 C CA . GLY A 1 381 ? -10.916 16.995 -0.286 1.00 96.38 381 GLY A CA 1
ATOM 2945 C C . GLY A 1 381 ? -11.758 16.193 0.711 1.00 96.38 381 GLY A C 1
ATOM 2946 O O . GLY A 1 381 ? -11.271 15.856 1.780 1.00 96.38 381 GLY A O 1
ATOM 2947 N N . VAL A 1 382 ? -13.026 15.897 0.404 1.00 98.31 382 VAL A N 1
ATOM 2948 C CA . VAL A 1 382 ? -13.900 15.100 1.278 1.00 98.31 382 VAL A CA 1
ATOM 2949 C C . VAL A 1 382 ? -14.423 13.883 0.533 1.00 98.31 382 VAL A C 1
ATOM 2951 O O . VAL A 1 382 ? -15.140 14.025 -0.463 1.00 98.31 382 VAL A O 1
ATOM 2954 N N . VAL A 1 383 ? -14.104 12.693 1.036 1.00 98.62 383 VAL A N 1
ATOM 2955 C CA . VAL A 1 383 ? -14.773 11.443 0.669 1.00 98.62 383 VAL A CA 1
ATOM 2956 C C . VAL A 1 383 ? -16.011 11.293 1.542 1.00 98.62 383 VAL A C 1
ATOM 2958 O O . VAL A 1 383 ? -15.933 11.366 2.763 1.00 98.62 383 VAL A O 1
ATOM 2961 N N . THR A 1 384 ? -17.171 11.114 0.918 1.00 98.62 384 THR A N 1
ATOM 2962 C CA . THR A 1 384 ? -18.451 10.918 1.605 1.00 98.62 384 THR A CA 1
ATOM 2963 C C . THR A 1 384 ? -18.913 9.483 1.440 1.00 98.62 384 THR A C 1
ATOM 2965 O O . THR A 1 384 ? -18.967 8.971 0.319 1.00 98.62 384 THR A O 1
ATOM 2968 N N . PHE A 1 385 ? -19.319 8.883 2.551 1.00 98.75 385 PHE A N 1
ATOM 2969 C CA . PHE A 1 385 ? -19.901 7.556 2.617 1.00 98.75 385 PHE A CA 1
ATOM 2970 C C . PHE A 1 385 ? -21.315 7.597 3.192 1.00 98.75 385 PHE A C 1
ATOM 2972 O O . PHE A 1 385 ? -21.625 8.437 4.037 1.00 98.75 385 PHE A O 1
ATOM 2979 N N . GLU A 1 386 ? -22.157 6.657 2.772 1.00 98.62 386 GLU A N 1
ATOM 2980 C CA . GLU A 1 386 ? -23.488 6.419 3.337 1.00 98.62 386 GLU A CA 1
ATOM 2981 C C . GLU A 1 386 ? -23.577 4.983 3.859 1.00 98.62 386 GLU A C 1
ATOM 2983 O O . GLU A 1 386 ? -23.092 4.060 3.203 1.00 98.62 386 GLU A O 1
ATOM 2988 N N . ALA A 1 387 ? -24.199 4.788 5.021 1.00 98.62 387 ALA A N 1
ATOM 2989 C CA . ALA A 1 387 ? -24.420 3.478 5.622 1.00 98.62 387 ALA A CA 1
ATOM 2990 C C . ALA A 1 387 ? -25.013 2.489 4.605 1.00 98.62 387 ALA A C 1
ATOM 2992 O O . ALA A 1 387 ? -26.021 2.780 3.953 1.00 98.62 387 ALA A O 1
ATOM 2993 N N . ASN A 1 388 ? -24.392 1.316 4.475 1.00 98.62 388 ASN A N 1
ATOM 2994 C CA . ASN A 1 388 ? -24.875 0.259 3.600 1.00 98.62 388 ASN A CA 1
ATOM 2995 C C . ASN A 1 388 ? -25.997 -0.513 4.301 1.00 98.62 388 ASN A C 1
ATOM 2997 O O . ASN A 1 388 ? -25.763 -1.312 5.208 1.00 98.62 388 ASN A O 1
ATOM 3001 N N . GLU A 1 389 ? -27.231 -0.303 3.857 1.00 98.12 389 GLU A N 1
ATOM 3002 C CA . GLU A 1 389 ? -28.408 -1.023 4.342 1.00 98.12 389 GLU A CA 1
ATOM 3003 C C . GLU A 1 389 ? -28.337 -2.539 4.099 1.00 98.12 389 GLU A C 1
ATOM 3005 O O . GLU A 1 389 ? -29.022 -3.301 4.781 1.00 98.12 389 GLU A O 1
ATOM 3010 N N . ASN A 1 390 ? -27.494 -2.969 3.155 1.00 97.81 390 ASN A N 1
ATOM 3011 C CA . ASN A 1 390 ? -27.293 -4.363 2.784 1.00 97.81 390 ASN A CA 1
ATOM 3012 C C . ASN A 1 390 ? -26.106 -5.021 3.513 1.00 97.81 390 ASN A C 1
ATOM 3014 O O . ASN A 1 390 ? -25.789 -6.175 3.227 1.00 97.81 390 ASN A O 1
ATOM 3018 N N . TYR A 1 391 ? -25.429 -4.317 4.429 1.00 98.25 391 TYR A N 1
ATOM 3019 C CA . TYR A 1 391 ? -24.298 -4.891 5.157 1.00 98.25 391 TYR A CA 1
ATOM 3020 C C . TYR A 1 391 ? -24.743 -6.086 6.006 1.00 98.25 391 TYR A C 1
ATOM 3022 O O . TYR A 1 391 ? -25.741 -6.034 6.727 1.00 98.25 391 TYR A O 1
ATOM 3030 N N . TRP A 1 392 ? -23.992 -7.182 5.935 1.00 96.44 392 TRP A N 1
ATOM 3031 C CA . TRP A 1 392 ? -24.411 -8.476 6.476 1.00 96.44 392 TRP A CA 1
ATOM 3032 C C . TRP A 1 392 ? -24.433 -8.547 8.004 1.00 96.44 392 TRP A C 1
ATOM 3034 O O . TRP A 1 392 ? -25.162 -9.363 8.570 1.00 96.44 392 TRP A O 1
ATOM 3044 N N . LYS A 1 393 ? -23.681 -7.672 8.685 1.00 95.75 393 LYS A N 1
ATOM 3045 C CA . LYS A 1 393 ? -23.774 -7.481 10.143 1.00 95.75 393 LYS A CA 1
ATOM 3046 C C . LYS A 1 393 ? -24.925 -6.549 10.551 1.00 95.75 393 LYS A C 1
ATOM 3048 O O . LYS A 1 393 ? -25.145 -6.313 11.738 1.00 95.75 393 LYS A O 1
ATOM 3053 N N . GLY A 1 394 ? -25.695 -6.061 9.581 1.00 96.56 394 GLY A N 1
ATOM 3054 C CA . GLY A 1 394 ? -26.747 -5.068 9.749 1.00 96.56 394 GLY A CA 1
ATOM 3055 C C . GLY A 1 394 ? -26.271 -3.662 9.391 1.00 96.56 394 GLY A C 1
ATOM 3056 O O . GLY A 1 394 ? -25.082 -3.365 9.414 1.00 96.56 394 GLY A O 1
ATOM 3057 N N . GLN A 1 395 ? -27.224 -2.788 9.065 1.00 97.62 395 GLN A N 1
ATOM 3058 C CA . GLN A 1 395 ? -26.940 -1.397 8.717 1.00 97.62 395 GLN A CA 1
ATOM 3059 C C . GLN A 1 395 ? -26.146 -0.689 9.838 1.00 97.62 395 GLN A C 1
ATOM 3061 O O . GLN A 1 395 ? -26.565 -0.780 11.002 1.00 97.62 395 GLN A O 1
ATOM 3066 N N . PRO A 1 396 ? -25.060 0.042 9.505 1.00 98.06 396 PRO A N 1
ATOM 3067 C CA . PRO A 1 396 ? -24.319 0.853 10.466 1.00 98.06 396 PRO A CA 1
ATOM 3068 C C . PRO A 1 396 ? -25.186 1.806 11.288 1.00 98.06 396 PRO A C 1
ATOM 3070 O O . PRO A 1 396 ? -26.209 2.307 10.813 1.00 98.06 396 PRO A O 1
ATOM 3073 N N . LYS A 1 397 ? -24.753 2.090 12.521 1.00 96.88 397 LYS A N 1
ATOM 3074 C CA . LYS A 1 397 ? -25.431 3.038 13.418 1.00 96.88 397 LYS A CA 1
ATOM 3075 C C . LYS A 1 397 ? -25.309 4.484 12.958 1.00 96.88 397 LYS A C 1
ATOM 3077 O O . LYS A 1 397 ? -26.292 5.220 13.024 1.00 96.88 397 LYS A O 1
ATOM 3082 N N . THR A 1 398 ? -24.128 4.876 12.494 1.00 97.38 398 THR A N 1
ATOM 3083 C CA . THR A 1 398 ? -23.884 6.213 11.951 1.00 97.38 398 THR A CA 1
ATOM 3084 C C . THR A 1 398 ? -24.264 6.245 10.471 1.00 97.38 398 THR A C 1
ATOM 3086 O O . THR A 1 398 ? -23.827 5.404 9.691 1.00 97.38 398 THR A O 1
ATOM 3089 N N . GLN A 1 399 ? -25.097 7.209 10.065 1.00 97.75 399 GLN A N 1
ATOM 3090 C CA . GLN A 1 399 ? -25.634 7.247 8.700 1.00 97.75 399 GLN A CA 1
ATOM 3091 C C . GLN A 1 399 ? -24.587 7.675 7.666 1.00 97.75 399 GLN A C 1
ATOM 3093 O O . GLN A 1 399 ? -24.583 7.141 6.557 1.00 97.75 399 GLN A O 1
ATOM 3098 N N . TYR A 1 400 ? -23.728 8.641 7.998 1.00 98.38 400 TYR A N 1
ATOM 3099 C CA . TYR A 1 400 ? -22.697 9.140 7.090 1.00 98.38 400 TYR A CA 1
ATOM 3100 C C . TYR A 1 400 ? -21.320 9.138 7.743 1.00 98.38 400 TYR A C 1
ATOM 3102 O O . TYR A 1 400 ? -21.163 9.555 8.888 1.00 98.38 400 TYR A O 1
ATOM 3110 N N . VAL A 1 401 ? -20.308 8.757 6.975 1.00 98.56 401 VAL A N 1
ATOM 3111 C CA . VAL A 1 401 ? -18.902 8.931 7.352 1.00 98.56 401 VAL A CA 1
ATOM 3112 C C . VAL A 1 401 ? -18.251 9.841 6.321 1.00 98.56 401 VAL A C 1
ATOM 3114 O O . VAL A 1 401 ? -18.524 9.732 5.125 1.00 98.56 401 VAL A O 1
ATOM 3117 N N . LEU A 1 402 ? -17.444 10.786 6.784 1.00 98.44 402 LEU A N 1
ATOM 3118 C CA . LEU A 1 402 ? -16.713 11.726 5.951 1.00 98.44 402 LEU A CA 1
ATOM 3119 C C . LEU A 1 402 ? -15.231 11.566 6.255 1.00 98.44 402 LEU A C 1
ATOM 3121 O O . LEU A 1 402 ? -14.820 11.815 7.384 1.00 98.44 402 LEU A O 1
ATOM 3125 N N . PHE A 1 403 ? -14.428 11.196 5.262 1.00 98.44 403 PHE A N 1
ATOM 3126 C CA . PHE A 1 403 ? -12.975 11.307 5.374 1.00 98.44 403 PHE A CA 1
ATOM 3127 C C . PHE A 1 403 ? -12.546 12.614 4.716 1.00 98.44 403 PHE A C 1
ATOM 3129 O O . PHE A 1 403 ? -12.811 12.834 3.534 1.00 98.44 403 PHE A O 1
ATOM 3136 N N . GLN A 1 404 ? -11.951 13.509 5.497 1.00 98.25 404 GLN A N 1
ATOM 3137 C CA . GLN A 1 404 ? -11.661 14.881 5.106 1.00 98.25 404 GLN A CA 1
ATOM 3138 C C . GLN A 1 404 ? -10.161 15.154 5.170 1.00 98.25 404 GLN A C 1
ATOM 3140 O O . GLN A 1 404 ? -9.544 15.017 6.223 1.00 98.25 404 GLN A O 1
ATOM 3145 N N . GLU A 1 405 ? -9.605 15.599 4.049 1.00 97.62 405 GLU A N 1
ATOM 3146 C CA . GLU A 1 405 ? -8.204 15.983 3.928 1.00 97.62 405 GLU A CA 1
ATOM 3147 C C . GLU A 1 405 ? -7.864 17.175 4.826 1.00 97.62 405 GLU A C 1
ATOM 3149 O O . GLU A 1 405 ? -8.611 18.155 4.939 1.00 97.62 405 GLU A O 1
ATOM 3154 N N . THR A 1 406 ? -6.687 17.108 5.428 1.00 96.25 406 THR A N 1
ATOM 3155 C CA . THR A 1 406 ? -6.098 18.163 6.238 1.00 96.25 406 THR A CA 1
ATOM 3156 C C . THR A 1 406 ? -4.580 18.058 6.205 1.00 96.25 406 THR A C 1
ATOM 3158 O O . THR A 1 406 ? -4.018 16.990 5.981 1.00 96.25 406 THR A O 1
ATOM 3161 N N . ALA A 1 407 ? -3.889 19.167 6.464 1.00 95.25 407 ALA A N 1
ATOM 3162 C CA . ALA A 1 407 ? -2.457 19.110 6.717 1.00 95.25 407 ALA A CA 1
ATOM 3163 C C . ALA A 1 407 ? -2.184 18.386 8.046 1.00 95.25 407 ALA A C 1
ATOM 3165 O O . ALA A 1 407 ? -2.895 18.608 9.033 1.00 95.25 407 ALA A O 1
ATOM 3166 N N . ALA A 1 408 ? -1.109 17.596 8.100 1.00 92.12 408 ALA A N 1
ATOM 3167 C CA . ALA A 1 408 ? -0.675 16.890 9.306 1.00 92.12 408 ALA A CA 1
ATOM 3168 C C . ALA A 1 408 ? -0.526 17.808 10.538 1.00 92.12 408 ALA A C 1
ATOM 3170 O O . ALA A 1 408 ? -0.841 17.399 11.655 1.00 92.12 408 ALA A O 1
ATOM 3171 N N . SER A 1 409 ? -0.098 19.064 10.347 1.00 93.31 409 SER A N 1
ATOM 3172 C CA . SER A 1 409 ? 0.021 20.066 11.421 1.00 93.31 409 SER A CA 1
ATOM 3173 C C . SER A 1 409 ? -1.315 20.466 12.044 1.00 93.31 409 SER A C 1
ATOM 3175 O O . SER A 1 409 ? -1.354 20.910 13.190 1.00 93.31 409 SER A O 1
ATOM 3177 N N . ASP A 1 410 ? -2.407 20.317 11.298 1.00 95.56 410 ASP A N 1
ATOM 3178 C CA . ASP A 1 410 ? -3.718 20.833 11.678 1.00 95.56 410 ASP A CA 1
ATOM 3179 C C . ASP A 1 410 ? -4.583 19.746 12.335 1.00 95.56 410 ASP A C 1
ATOM 3181 O O . ASP A 1 410 ? -5.520 20.086 13.065 1.00 95.56 410 ASP A O 1
ATOM 3185 N N . LYS A 1 411 ? -4.229 18.458 12.164 1.00 96.62 411 LYS A N 1
ATOM 3186 C CA . LYS A 1 411 ? -4.964 17.281 12.671 1.00 96.62 411 LYS A CA 1
ATOM 3187 C C . LYS A 1 411 ? -5.367 17.420 14.145 1.00 96.62 411 LYS A C 1
ATOM 3189 O O . LYS A 1 411 ? -6.558 17.413 14.454 1.00 96.62 411 LYS A O 1
ATOM 3194 N N . LEU A 1 412 ? -4.412 17.639 15.062 1.00 96.69 412 LEU A N 1
ATOM 3195 C CA . LEU A 1 412 ? -4.713 17.741 16.502 1.00 96.69 412 LEU A CA 1
ATOM 3196 C C . LEU A 1 412 ? -5.702 18.880 16.803 1.00 96.69 412 LEU A C 1
ATOM 3198 O O . LEU A 1 412 ? -6.702 18.684 17.494 1.00 96.69 412 LEU A O 1
ATOM 3202 N N . SER A 1 413 ? -5.456 20.072 16.259 1.00 95.56 413 SER A N 1
ATOM 3203 C CA . SER A 1 413 ? -6.339 21.224 16.478 1.00 95.56 413 SER A CA 1
ATOM 3204 C C . SER A 1 413 ? -7.735 21.017 15.873 1.00 95.56 413 SER A C 1
ATOM 3206 O O . SER A 1 413 ? -8.731 21.489 16.435 1.00 95.56 413 SER A O 1
ATOM 3208 N N . GLY A 1 414 ? -7.815 20.261 14.775 1.00 96.19 414 GLY A N 1
ATOM 3209 C CA . GLY A 1 414 ? -9.041 19.931 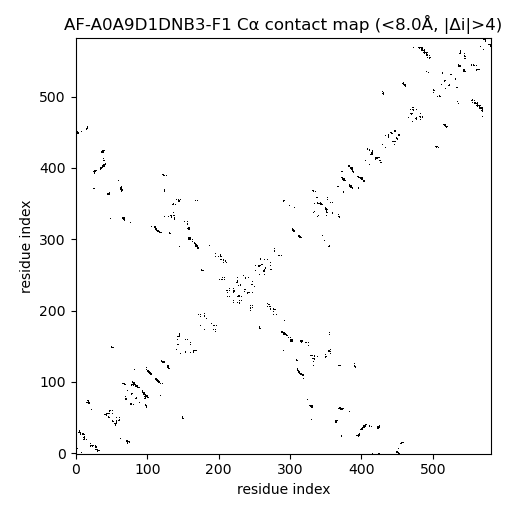14.059 1.00 96.19 414 GLY A CA 1
ATOM 3210 C C . GLY A 1 414 ? -9.994 19.029 14.840 1.00 96.19 414 GLY A C 1
ATOM 3211 O O . GLY A 1 414 ? -11.194 19.089 14.578 1.00 96.19 414 GLY A O 1
ATOM 3212 N N . VAL A 1 415 ? -9.502 18.270 15.828 1.00 96.69 415 VAL A N 1
ATOM 3213 C CA . VAL A 1 415 ? -10.328 17.453 16.742 1.00 96.69 415 VAL A CA 1
ATOM 3214 C C . VAL A 1 415 ? -10.467 18.059 18.146 1.00 96.69 415 VAL A C 1
ATOM 3216 O O . VAL A 1 415 ? -11.480 17.847 18.811 1.00 96.69 415 VAL A O 1
ATOM 3219 N N . ALA A 1 416 ? -9.470 18.816 18.612 1.00 95.12 416 ALA A N 1
ATOM 3220 C CA . ALA A 1 416 ? -9.367 19.222 20.016 1.00 95.12 416 ALA A CA 1
ATOM 3221 C C . ALA A 1 416 ? -9.873 20.639 20.324 1.00 95.12 416 ALA A C 1
ATOM 3223 O O . ALA A 1 416 ? -10.269 20.924 21.454 1.00 95.12 416 ALA A O 1
ATOM 3224 N N . SER A 1 417 ? -9.823 21.550 19.347 1.00 91.81 417 SER A N 1
ATOM 3225 C CA . SER A 1 417 ? -10.133 22.965 19.581 1.00 91.81 417 SER A CA 1
ATOM 3226 C C . SER A 1 417 ? -11.638 23.247 19.676 1.00 91.81 417 SER A C 1
ATOM 3228 O O . SER A 1 417 ? -12.475 22.472 19.218 1.00 91.81 417 SER A O 1
ATOM 3230 N N . ASP A 1 418 ? -12.009 24.428 20.179 1.00 86.62 418 ASP A N 1
ATOM 3231 C CA . ASP A 1 418 ? -13.410 24.887 20.170 1.00 86.62 418 ASP A CA 1
ATOM 3232 C C . ASP A 1 418 ? -13.979 25.063 18.745 1.00 86.62 418 ASP A C 1
ATOM 3234 O O . ASP A 1 418 ? -15.195 25.092 18.553 1.00 86.62 418 ASP A O 1
ATOM 3238 N N . ALA A 1 419 ? -13.103 25.183 17.741 1.00 88.62 419 ALA A N 1
ATOM 3239 C CA . ALA A 1 419 ? -13.451 25.239 16.323 1.00 88.62 419 ALA A CA 1
ATOM 3240 C C . ALA A 1 419 ? -13.283 23.878 15.619 1.00 88.62 419 ALA A C 1
ATOM 3242 O O . ALA A 1 419 ? -13.282 23.837 14.389 1.00 88.62 419 ALA A O 1
ATOM 3243 N N . ALA A 1 420 ? -13.130 22.784 16.378 1.00 90.19 420 ALA A N 1
ATOM 3244 C CA . ALA A 1 420 ? -12.932 21.444 15.841 1.00 90.19 420 ALA A CA 1
ATOM 3245 C C . ALA A 1 420 ? -14.017 21.069 14.823 1.00 90.19 420 ALA A C 1
ATOM 3247 O O . ALA A 1 420 ? -15.213 21.337 15.008 1.00 90.19 420 ALA A O 1
ATOM 3248 N N . THR A 1 421 ? -13.579 20.424 13.749 1.00 90.94 421 THR A N 1
ATOM 3249 C CA . THR A 1 421 ? -14.432 19.928 12.662 1.00 90.94 421 THR A CA 1
ATOM 3250 C C . THR A 1 421 ? -14.330 18.417 12.486 1.00 90.94 421 THR A C 1
ATOM 3252 O O . THR A 1 421 ? -15.208 17.844 11.853 1.00 90.94 421 THR A O 1
ATOM 3255 N N . PHE A 1 422 ? -13.326 17.779 13.094 1.00 96.25 422 PHE A N 1
ATOM 3256 C CA . PHE A 1 422 ? -13.130 16.335 13.085 1.00 96.25 422 PHE A CA 1
ATOM 3257 C C . PHE A 1 422 ? -13.611 15.710 14.393 1.00 96.25 422 PHE A C 1
ATOM 3259 O O . PHE A 1 422 ? -13.514 16.306 15.470 1.00 96.25 422 PHE A O 1
ATOM 3266 N N . ASP A 1 423 ? -14.068 14.472 14.292 1.00 97.38 423 ASP A N 1
ATOM 3267 C CA . ASP A 1 423 ? -14.415 13.602 15.409 1.00 97.38 423 ASP A CA 1
ATOM 3268 C C . ASP A 1 423 ? -13.247 12.651 15.727 1.00 97.38 423 ASP A C 1
ATOM 3270 O O . ASP A 1 423 ? -12.937 12.380 16.893 1.00 97.38 423 ASP A O 1
ATOM 3274 N N . ILE A 1 424 ? -12.547 12.190 14.685 1.00 96.69 424 ILE A N 1
ATOM 3275 C CA . ILE A 1 424 ? -11.396 11.278 14.741 1.00 96.69 424 ILE A CA 1
ATOM 3276 C C . ILE A 1 424 ? -10.279 11.825 13.838 1.00 96.69 424 ILE A C 1
ATOM 3278 O O . ILE A 1 424 ? -10.555 12.447 12.820 1.00 96.69 424 ILE A O 1
ATOM 3282 N N . THR A 1 425 ? -9.018 11.642 14.225 1.00 96.69 425 THR A N 1
ATOM 3283 C CA . THR A 1 425 ? -7.833 11.940 13.401 1.00 96.69 425 THR A CA 1
ATOM 3284 C C . THR A 1 425 ? -6.598 11.280 14.027 1.00 96.69 425 THR A C 1
ATOM 3286 O O . THR A 1 425 ? -6.650 10.852 15.186 1.00 96.69 425 THR A O 1
ATOM 3289 N N . ASP A 1 426 ? -5.509 11.227 13.271 1.00 94.00 426 ASP A N 1
ATOM 3290 C CA . ASP A 1 426 ? -4.236 10.563 13.552 1.00 94.00 426 ASP A CA 1
ATOM 3291 C C . ASP A 1 426 ? -3.050 11.557 13.422 1.00 94.00 426 ASP A C 1
ATOM 3293 O O . ASP A 1 426 ? -2.345 11.606 12.410 1.00 94.00 426 ASP A O 1
ATOM 3297 N N . PRO A 1 427 ? -2.826 12.438 14.416 1.00 94.69 427 PRO A N 1
ATOM 3298 C CA . PRO A 1 427 ? -1.716 13.387 14.370 1.00 94.69 427 PRO A CA 1
ATOM 3299 C C . PRO A 1 427 ? -0.364 12.682 14.563 1.00 94.69 427 PRO A C 1
ATOM 3301 O O . PRO A 1 427 ? -0.284 11.621 15.182 1.00 94.69 427 PRO A O 1
ATOM 3304 N N . ASN A 1 428 ? 0.722 13.328 14.123 1.00 90.94 428 ASN A N 1
ATOM 3305 C CA . ASN A 1 428 ? 2.082 12.900 14.463 1.00 90.94 428 ASN A CA 1
ATOM 3306 C C . ASN A 1 428 ? 2.242 12.790 15.983 1.00 90.94 428 ASN A C 1
ATOM 3308 O O . ASN A 1 428 ? 2.053 13.772 16.695 1.00 90.94 428 ASN A O 1
ATOM 3312 N N . PHE A 1 429 ? 2.630 11.622 16.486 1.00 91.75 429 PHE A N 1
ATOM 3313 C CA . PHE A 1 429 ? 2.643 11.360 17.923 1.00 91.75 429 PHE A CA 1
ATOM 3314 C C . PHE A 1 429 ? 4.032 11.592 18.538 1.00 91.75 429 PHE A C 1
ATOM 3316 O O . PHE A 1 429 ? 4.780 10.660 18.811 1.00 91.75 429 PHE A O 1
ATOM 3323 N N . ASN A 1 430 ? 4.397 12.866 18.703 1.00 93.06 430 ASN A N 1
ATOM 3324 C CA . ASN A 1 430 ? 5.661 13.309 19.308 1.00 93.06 430 ASN A CA 1
ATOM 3325 C C . ASN A 1 430 ? 5.455 13.895 20.720 1.00 93.06 430 ASN A C 1
ATOM 3327 O O . ASN A 1 430 ? 4.321 14.043 21.180 1.00 93.06 430 ASN A O 1
ATOM 3331 N N . VAL A 1 431 ? 6.549 14.245 21.409 1.00 94.88 431 VAL A N 1
ATOM 3332 C CA . VAL A 1 431 ? 6.502 14.783 22.786 1.00 94.88 431 VAL A CA 1
ATOM 3333 C C . VAL A 1 431 ? 5.616 16.025 22.923 1.00 94.88 431 VAL A C 1
ATOM 3335 O O . VAL A 1 431 ? 4.862 16.119 23.888 1.00 94.88 431 VAL A O 1
ATOM 3338 N N . ASP A 1 432 ? 5.647 16.935 21.948 1.00 95.06 432 ASP A N 1
ATOM 3339 C CA . ASP A 1 432 ? 4.841 18.161 21.975 1.00 95.06 432 ASP A CA 1
ATOM 3340 C C . ASP A 1 432 ? 3.349 17.835 21.821 1.00 95.06 432 ASP A C 1
ATOM 3342 O O . ASP A 1 432 ? 2.516 18.324 22.580 1.00 95.06 432 ASP A O 1
ATOM 3346 N N . THR A 1 433 ? 3.013 16.925 20.904 1.00 95.88 433 THR A N 1
ATOM 3347 C CA . THR A 1 433 ? 1.633 16.471 20.672 1.00 95.88 433 THR A CA 1
ATOM 3348 C C . THR A 1 433 ? 1.065 15.767 21.904 1.00 95.88 433 THR A C 1
ATOM 3350 O O . THR A 1 433 ? -0.094 15.982 22.260 1.00 95.88 433 THR A O 1
ATOM 3353 N N . VAL A 1 434 ? 1.871 14.950 22.592 1.00 96.25 434 VAL A N 1
ATOM 3354 C CA . VAL A 1 434 ? 1.483 14.297 23.853 1.00 96.25 434 VAL A CA 1
ATOM 3355 C C . VAL A 1 434 ? 1.151 15.332 24.926 1.00 96.25 434 VAL A C 1
ATOM 3357 O O . VAL A 1 434 ? 0.111 15.222 25.580 1.00 96.25 434 VAL A O 1
ATOM 3360 N N . GLU A 1 435 ? 2.008 16.335 25.113 1.00 96.88 435 GLU A N 1
ATOM 3361 C CA . GLU A 1 435 ? 1.781 17.382 26.111 1.00 96.88 435 GLU A CA 1
ATOM 3362 C C . GLU A 1 435 ? 0.588 18.277 25.749 1.00 96.88 435 GLU A C 1
ATOM 3364 O O . GLU A 1 435 ? -0.203 18.618 26.632 1.00 96.88 435 GLU A O 1
ATOM 3369 N N . ASP A 1 436 ? 0.378 18.573 24.466 1.00 96.94 436 ASP A N 1
ATOM 3370 C CA . ASP A 1 436 ? -0.799 19.307 24.001 1.00 96.94 436 ASP A CA 1
ATOM 3371 C C . ASP A 1 436 ? -2.096 18.528 24.273 1.00 96.94 436 ASP A C 1
ATOM 3373 O O . ASP A 1 436 ? -3.043 19.093 24.825 1.00 96.94 436 ASP A O 1
ATOM 3377 N N . ILE A 1 437 ? -2.149 17.222 23.968 1.00 97.38 437 ILE A N 1
ATOM 3378 C CA . ILE A 1 437 ? -3.315 16.365 24.268 1.00 97.38 437 ILE A CA 1
ATOM 3379 C C . ILE A 1 437 ? -3.624 16.378 25.768 1.00 97.38 437 ILE A C 1
ATOM 3381 O O . ILE A 1 437 ? -4.776 16.591 26.159 1.00 97.38 437 ILE A O 1
ATOM 3385 N N . LYS A 1 438 ? -2.605 16.191 26.616 1.00 97.38 438 LYS A N 1
ATOM 3386 C CA . LYS A 1 438 ? -2.764 16.285 28.074 1.00 97.38 438 LYS A CA 1
ATOM 3387 C C . LYS A 1 438 ? -3.257 17.666 28.498 1.00 97.38 438 LYS A C 1
ATOM 3389 O O . LYS A 1 438 ? -4.060 17.757 29.417 1.00 97.38 438 LYS A O 1
ATOM 3394 N N . GLY A 1 439 ? -2.809 18.730 27.833 1.00 97.56 439 GLY A N 1
ATOM 3395 C CA . GLY A 1 439 ? -3.252 20.101 28.077 1.00 97.56 439 GLY A CA 1
ATOM 3396 C C . GLY A 1 439 ? -4.721 20.355 27.719 1.00 97.56 439 GLY A C 1
ATOM 3397 O O . GLY A 1 439 ? -5.380 21.145 28.398 1.00 97.56 439 GLY A O 1
ATOM 3398 N N . TYR A 1 440 ? -5.252 19.681 26.693 1.00 96.94 440 TYR A N 1
ATOM 3399 C CA . TYR A 1 440 ? -6.677 19.743 26.345 1.00 96.94 440 TYR A CA 1
ATOM 3400 C C . TYR A 1 440 ? -7.564 19.024 27.365 1.00 96.94 440 TYR A C 1
ATOM 3402 O O . TYR A 1 440 ? -8.687 19.463 27.618 1.00 96.94 440 TYR A O 1
ATOM 3410 N N . ASN A 1 441 ? -7.077 17.935 27.956 1.00 98.00 441 ASN A N 1
ATOM 3411 C CA . ASN A 1 441 ? -7.818 17.170 28.949 1.00 98.00 441 ASN A CA 1
ATOM 3412 C C . ASN A 1 441 ? -7.660 17.759 30.359 1.00 98.00 441 ASN A C 1
ATOM 3414 O O . ASN A 1 441 ? -6.562 17.976 30.864 1.00 98.00 441 ASN A O 1
ATOM 3418 N N . SER A 1 442 ? -8.771 17.947 31.070 1.00 97.25 442 SER A N 1
ATOM 3419 C CA . SER A 1 442 ? -8.766 18.546 32.414 1.00 97.25 442 SER A CA 1
ATOM 3420 C C . SER A 1 442 ? -8.033 17.710 33.471 1.00 97.25 442 SER A C 1
ATOM 3422 O O . SER A 1 442 ? -7.631 18.241 34.511 1.00 97.25 442 SER A O 1
ATOM 3424 N N . ASN A 1 443 ? -7.856 16.410 33.221 1.00 97.81 443 ASN A N 1
ATOM 3425 C CA . ASN A 1 443 ? -7.119 15.494 34.086 1.00 97.81 443 ASN A CA 1
ATOM 3426 C C . ASN A 1 443 ? -5.606 15.457 33.803 1.00 97.81 443 ASN A C 1
ATOM 3428 O O . ASN A 1 443 ? -4.890 14.850 34.594 1.00 97.81 443 ASN A O 1
ATOM 3432 N N . GLY A 1 444 ? -5.118 16.108 32.740 1.00 97.69 444 GLY A N 1
ATOM 3433 C CA . GLY A 1 444 ? -3.703 16.079 32.364 1.00 97.69 444 GLY A CA 1
ATOM 3434 C C . GLY A 1 444 ? -3.235 14.751 31.762 1.00 97.69 444 GLY A C 1
ATOM 3435 O O . GLY A 1 444 ? -2.034 14.497 31.745 1.00 97.69 444 GLY A O 1
ATOM 3436 N N . GLU A 1 445 ? -4.155 13.900 31.298 1.00 97.38 445 GLU A N 1
ATOM 3437 C CA . GLU A 1 445 ? -3.867 12.567 30.757 1.00 97.38 445 GLU A CA 1
ATOM 3438 C C . GLU A 1 445 ? -4.239 12.467 29.268 1.00 97.38 445 GLU A C 1
ATOM 3440 O O . GLU A 1 445 ? -4.981 13.289 28.729 1.00 97.38 445 GLU A O 1
ATOM 3445 N N . LEU A 1 446 ? -3.766 11.419 28.587 1.00 95.69 446 LEU A N 1
ATOM 3446 C CA . LEU A 1 446 ? -4.069 11.167 27.167 1.00 95.69 446 LEU A CA 1
ATOM 3447 C C . LEU A 1 446 ? -5.530 10.771 26.897 1.00 95.69 446 LEU A C 1
ATOM 3449 O O . LEU A 1 446 ? -6.009 10.875 25.766 1.00 95.69 446 LEU A O 1
ATOM 3453 N N . THR A 1 447 ? -6.229 10.314 27.934 1.00 96.25 447 THR A N 1
ATOM 3454 C CA . THR A 1 447 ? -7.655 9.987 27.904 1.00 96.25 447 THR A CA 1
ATOM 3455 C C . THR A 1 447 ? -8.367 10.790 28.980 1.00 96.25 447 THR A C 1
ATOM 3457 O O . THR A 1 447 ? -8.043 10.677 30.165 1.00 96.25 447 THR A O 1
ATOM 3460 N N . GLY A 1 448 ? -9.337 11.603 28.576 1.00 96.12 448 GLY A N 1
ATOM 3461 C CA . GLY A 1 448 ? -10.013 12.539 29.462 1.00 96.12 448 GLY A CA 1
ATOM 3462 C C . GLY A 1 448 ? -11.335 13.046 28.903 1.00 96.12 448 GLY A C 1
ATOM 3463 O O . GLY A 1 448 ? -11.996 12.386 28.109 1.00 96.12 448 GLY A O 1
ATOM 3464 N N . ASP A 1 449 ? -11.748 14.217 29.374 1.00 94.94 449 ASP A N 1
ATOM 3465 C CA . ASP A 1 449 ? -13.052 14.813 29.090 1.00 94.94 449 ASP A CA 1
ATOM 3466 C C . ASP A 1 449 ? -13.159 15.478 27.714 1.00 94.94 449 ASP A C 1
ATOM 3468 O O . ASP A 1 449 ? -14.284 15.718 27.276 1.00 94.94 449 ASP A O 1
ATOM 3472 N N . LYS A 1 450 ? -12.040 15.738 27.025 1.00 95.94 450 LYS A N 1
ATOM 3473 C CA . LYS A 1 450 ? -12.009 16.321 25.672 1.00 95.94 450 LYS A CA 1
ATOM 3474 C C . LYS A 1 450 ? -11.569 15.334 24.600 1.00 95.94 450 LYS A C 1
ATOM 3476 O O . LYS A 1 450 ? -12.157 15.283 23.518 1.00 95.94 450 LYS A O 1
ATOM 3481 N N . LEU A 1 451 ? -10.527 14.565 24.894 1.00 97.44 451 LEU A N 1
ATOM 3482 C CA . LEU A 1 451 ? -9.911 13.630 23.967 1.00 97.44 451 LEU A CA 1
ATOM 3483 C C . LEU A 1 451 ? -9.727 12.265 24.617 1.00 97.44 451 LEU A C 1
ATOM 3485 O O . LEU A 1 451 ? -9.257 12.154 25.749 1.00 97.44 451 LEU A O 1
ATOM 3489 N N . THR A 1 452 ? -10.040 11.226 23.850 1.00 96.25 452 THR A N 1
ATOM 3490 C CA . THR A 1 452 ? -9.570 9.859 24.094 1.00 96.25 452 THR A CA 1
ATOM 3491 C C . THR A 1 452 ? -8.542 9.506 23.027 1.00 96.25 452 THR A C 1
ATOM 3493 O O . THR A 1 452 ? -8.794 9.703 21.830 1.00 96.25 452 THR A O 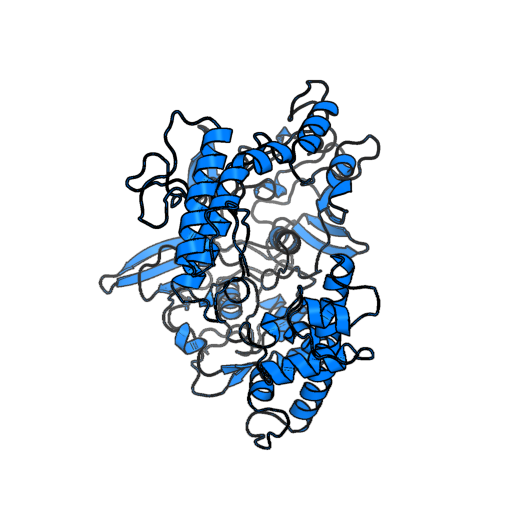1
ATOM 3496 N N . THR A 1 453 ? -7.386 9.012 23.464 1.00 95.50 453 THR A N 1
ATOM 3497 C CA . THR A 1 453 ? -6.258 8.644 22.600 1.00 95.50 453 THR A CA 1
ATOM 3498 C C . THR A 1 453 ? -6.028 7.145 22.694 1.00 95.50 453 THR A C 1
ATOM 3500 O O . THR A 1 453 ? -5.865 6.619 23.792 1.00 95.50 453 THR A O 1
ATOM 3503 N N . PHE A 1 454 ? -5.981 6.479 21.543 1.00 92.62 454 PHE A N 1
ATOM 3504 C CA . PHE A 1 454 ? -5.618 5.071 21.431 1.00 92.62 454 PHE A CA 1
ATOM 3505 C C . PHE A 1 454 ? -4.245 4.990 20.773 1.00 92.62 454 PHE A C 1
ATOM 3507 O O . PHE A 1 454 ? -4.060 5.492 19.668 1.00 92.62 454 PHE A O 1
ATOM 3514 N N . THR A 1 455 ? -3.280 4.402 21.472 1.00 90.69 455 THR A N 1
ATOM 3515 C CA . THR A 1 455 ? -1.933 4.164 20.948 1.00 90.69 455 THR A CA 1
ATOM 3516 C C . THR A 1 455 ? -1.828 2.713 20.519 1.00 90.69 455 THR A C 1
ATOM 3518 O O . THR A 1 455 ? -2.067 1.821 21.334 1.00 90.69 455 THR A O 1
ATOM 3521 N N . ILE A 1 456 ? -1.455 2.488 19.265 1.00 87.81 456 ILE A N 1
ATOM 3522 C CA . ILE A 1 456 ? -1.154 1.162 18.729 1.00 87.81 456 ILE A CA 1
ATOM 3523 C C . ILE A 1 456 ? 0.313 1.093 18.354 1.00 87.81 456 ILE A C 1
ATOM 3525 O O . ILE A 1 456 ? 0.894 2.079 17.897 1.00 87.81 456 ILE A O 1
ATOM 3529 N N . ASP A 1 457 ? 0.902 -0.083 18.518 1.00 84.38 457 ASP A N 1
ATOM 3530 C CA . ASP A 1 457 ? 2.225 -0.322 17.975 1.00 84.38 457 ASP A CA 1
ATOM 3531 C C . ASP A 1 457 ? 2.141 -0.343 16.444 1.00 84.38 457 ASP A C 1
ATOM 3533 O O . ASP A 1 457 ? 1.268 -0.983 15.855 1.00 84.38 457 ASP A O 1
ATOM 3537 N N . ASN A 1 458 ? 3.059 0.346 15.777 1.00 84.25 458 ASN A N 1
ATOM 3538 C CA . ASN A 1 458 ? 3.100 0.356 14.322 1.00 84.25 458 ASN A CA 1
ATOM 3539 C C . ASN A 1 458 ? 3.642 -0.985 13.780 1.00 84.25 458 ASN A C 1
ATOM 3541 O O . ASN A 1 458 ? 4.698 -1.461 14.220 1.00 84.25 458 ASN A O 1
ATOM 3545 N N . LEU A 1 459 ? 2.992 -1.577 12.768 1.00 82.62 459 LEU A N 1
ATOM 3546 C CA . LEU A 1 459 ? 3.511 -2.747 12.027 1.00 82.62 459 LEU A CA 1
ATOM 3547 C C . LEU A 1 459 ? 4.586 -2.331 11.011 1.00 82.62 459 LEU A C 1
ATOM 3549 O O . LEU A 1 459 ? 4.579 -2.720 9.849 1.00 82.62 459 LEU A O 1
ATOM 3553 N N . GLY A 1 460 ? 5.523 -1.505 11.453 1.00 84.69 460 GLY A N 1
ATOM 3554 C CA . GLY A 1 460 ? 6.574 -0.938 10.629 1.00 84.69 460 GLY A CA 1
ATOM 3555 C C . GLY A 1 460 ? 7.712 -0.420 11.491 1.00 84.69 460 GLY A C 1
ATOM 3556 O O . GLY A 1 460 ? 7.660 -0.465 12.720 1.00 84.69 460 GLY A O 1
ATOM 3557 N N . TYR A 1 461 ? 8.766 0.063 10.842 1.00 88.31 461 TYR A N 1
ATOM 3558 C CA . TYR A 1 461 ? 9.908 0.650 11.528 1.00 88.31 461 TYR A CA 1
ATOM 3559 C C . TYR A 1 461 ? 10.518 1.797 10.724 1.00 88.31 461 TYR A C 1
ATOM 3561 O O . TYR A 1 461 ? 10.563 1.765 9.496 1.00 88.31 461 TYR A O 1
ATOM 3569 N N . GLY A 1 462 ? 11.019 2.808 11.435 1.00 88.44 462 GLY A N 1
ATOM 3570 C CA . GLY A 1 462 ? 11.846 3.862 10.853 1.00 88.44 462 GLY A CA 1
ATOM 3571 C C . GLY A 1 462 ? 13.302 3.414 10.736 1.00 88.44 462 GLY A C 1
ATOM 3572 O O . GLY A 1 462 ? 13.810 2.689 11.594 1.00 88.44 462 GLY A O 1
ATOM 3573 N N . TYR A 1 463 ? 13.993 3.847 9.684 1.00 90.19 463 TYR A N 1
ATOM 3574 C CA . TYR A 1 463 ? 15.402 3.524 9.464 1.00 90.19 463 TYR A CA 1
ATOM 3575 C C . TYR A 1 463 ? 16.146 4.670 8.774 1.00 90.19 463 TYR A C 1
ATOM 3577 O O . TYR A 1 463 ? 15.546 5.528 8.133 1.00 90.19 463 TYR A O 1
ATOM 3585 N N . ILE A 1 464 ? 17.474 4.668 8.905 1.00 89.12 464 ILE A N 1
ATOM 3586 C CA . ILE A 1 464 ? 18.368 5.506 8.101 1.00 89.12 464 ILE A CA 1
ATOM 3587 C C . ILE A 1 464 ? 18.925 4.621 6.992 1.00 89.12 464 ILE A C 1
ATOM 3589 O O . ILE A 1 464 ? 19.635 3.649 7.263 1.00 89.12 464 ILE A O 1
ATOM 3593 N N . ALA A 1 465 ? 18.596 4.947 5.746 1.00 89.12 465 ALA A N 1
ATOM 3594 C CA . ALA A 1 465 ? 19.150 4.268 4.585 1.00 89.12 465 ALA A CA 1
ATOM 3595 C C . ALA A 1 465 ? 20.550 4.811 4.263 1.00 89.12 465 ALA A C 1
ATOM 3597 O O . ALA A 1 465 ? 20.794 6.014 4.322 1.00 89.12 465 ALA A O 1
ATOM 3598 N N . MET A 1 466 ? 21.467 3.930 3.865 1.00 91.44 466 MET A N 1
ATOM 3599 C CA . MET A 1 466 ? 22.708 4.324 3.198 1.00 91.44 466 MET A CA 1
ATOM 3600 C C . MET A 1 466 ? 22.716 3.704 1.809 1.00 91.44 466 MET A C 1
ATOM 3602 O O . MET A 1 466 ? 22.760 2.479 1.685 1.00 91.44 466 MET A O 1
ATOM 3606 N N . CYS A 1 467 ? 22.703 4.540 0.770 1.00 86.38 467 CYS A N 1
ATOM 3607 C CA . CYS A 1 467 ? 22.832 4.064 -0.603 1.00 86.38 467 CYS A CA 1
ATOM 3608 C C . CYS A 1 467 ? 24.206 3.404 -0.783 1.00 86.38 467 CYS A C 1
ATOM 3610 O O . CYS A 1 467 ? 25.242 4.068 -0.710 1.00 86.38 467 CYS A O 1
ATOM 3612 N N . ALA A 1 468 ? 24.226 2.086 -0.991 1.00 89.31 468 ALA A N 1
ATOM 3613 C CA . ALA A 1 468 ? 25.470 1.326 -1.075 1.00 89.31 468 ALA A CA 1
ATOM 3614 C C . ALA A 1 468 ? 26.345 1.759 -2.259 1.00 89.31 468 ALA A C 1
ATOM 3616 O O . ALA A 1 468 ? 27.567 1.717 -2.130 1.00 89.31 468 ALA A O 1
ATOM 3617 N N . ASN A 1 469 ? 25.722 2.200 -3.356 1.00 82.69 469 ASN A N 1
ATOM 3618 C CA . ASN A 1 469 ? 26.399 2.684 -4.559 1.00 82.69 469 ASN A CA 1
ATOM 3619 C C . ASN A 1 469 ? 27.080 4.040 -4.326 1.00 82.69 469 ASN A C 1
ATOM 3621 O O . ASN A 1 469 ? 28.188 4.249 -4.805 1.00 82.69 469 ASN A O 1
ATOM 3625 N N . ASN A 1 470 ? 26.473 4.921 -3.524 1.00 85.50 470 ASN A N 1
ATOM 3626 C CA . ASN A 1 470 ? 27.034 6.247 -3.240 1.00 85.50 470 ASN A CA 1
ATOM 3627 C C . ASN A 1 470 ? 28.045 6.205 -2.087 1.00 85.50 470 ASN A C 1
ATOM 3629 O O . ASN A 1 470 ? 29.030 6.937 -2.080 1.00 85.50 470 ASN A O 1
ATOM 3633 N N . VAL A 1 471 ? 27.823 5.330 -1.103 1.00 92.88 471 VAL A N 1
ATOM 3634 C CA . VAL A 1 471 ? 28.715 5.145 0.049 1.00 92.88 471 VAL A CA 1
ATOM 3635 C C . VAL A 1 471 ? 29.596 3.918 -0.193 1.00 92.88 471 VAL A C 1
ATOM 3637 O O . VAL A 1 471 ? 29.432 2.862 0.436 1.00 92.88 471 VAL A O 1
ATOM 3640 N N . CYS A 1 472 ? 30.522 4.057 -1.143 1.00 94.12 472 CYS A N 1
ATOM 3641 C CA . CYS A 1 472 ? 31.489 3.030 -1.514 1.00 94.12 472 CYS A CA 1
ATOM 3642 C C . CYS A 1 472 ? 32.900 3.596 -1.742 1.00 94.12 472 CYS A C 1
ATOM 3644 O O . CYS A 1 472 ? 33.101 4.790 -1.948 1.00 94.12 472 CYS A O 1
ATOM 3646 N N . ILE A 1 473 ? 33.883 2.706 -1.677 1.00 95.00 473 ILE A N 1
ATOM 3647 C CA . ILE A 1 473 ? 35.274 2.936 -2.050 1.00 95.00 473 ILE A CA 1
ATOM 3648 C C . ILE A 1 473 ? 35.461 2.430 -3.482 1.00 95.00 473 ILE A C 1
ATOM 3650 O O . ILE A 1 473 ? 35.009 1.334 -3.820 1.00 95.00 473 ILE A O 1
ATOM 3654 N N . ASP A 1 474 ? 36.116 3.242 -4.313 1.00 91.50 474 ASP A N 1
ATOM 3655 C CA . ASP A 1 474 ? 36.491 2.924 -5.698 1.00 91.50 474 ASP A CA 1
ATOM 3656 C C . ASP A 1 474 ? 35.329 2.488 -6.616 1.00 91.50 474 ASP A C 1
ATOM 3658 O O . ASP A 1 474 ? 35.539 1.773 -7.595 1.00 91.50 474 ASP A O 1
ATOM 3662 N N . GLY A 1 475 ? 34.094 2.911 -6.319 1.00 88.06 475 GLY A N 1
ATOM 3663 C CA . GLY A 1 475 ? 32.915 2.564 -7.121 1.00 88.06 475 GLY A CA 1
ATOM 3664 C C . GLY A 1 475 ? 32.448 1.110 -6.975 1.00 88.06 475 GLY A C 1
ATOM 3665 O O . GLY A 1 475 ? 31.563 0.689 -7.715 1.00 88.06 475 GLY A O 1
ATOM 3666 N N . ASP A 1 476 ? 33.020 0.329 -6.048 1.00 94.12 476 ASP A N 1
ATOM 3667 C CA . ASP A 1 476 ? 32.620 -1.060 -5.796 1.00 94.12 476 ASP A CA 1
ATOM 3668 C C . ASP A 1 476 ? 31.821 -1.164 -4.484 1.00 94.12 476 ASP A C 1
ATOM 3670 O O . ASP A 1 476 ? 32.414 -1.278 -3.402 1.00 94.12 476 ASP A O 1
ATOM 3674 N N . PRO A 1 477 ? 30.476 -1.168 -4.526 1.00 91.19 477 PRO A N 1
ATOM 3675 C CA . PRO A 1 477 ? 29.639 -1.243 -3.330 1.00 91.19 477 PRO A CA 1
ATOM 3676 C C . PRO A 1 477 ? 29.767 -2.576 -2.577 1.00 91.19 477 PRO A C 1
ATOM 3678 O O . PRO A 1 477 ? 29.460 -2.622 -1.376 1.00 91.19 477 PRO A O 1
ATOM 3681 N N . ALA A 1 478 ? 30.212 -3.646 -3.243 1.00 94.62 478 ALA A N 1
ATOM 3682 C CA . ALA A 1 478 ? 30.304 -4.994 -2.690 1.00 94.62 478 ALA A CA 1
ATOM 3683 C C . ALA A 1 478 ? 31.663 -5.293 -2.037 1.00 94.62 478 ALA A C 1
ATOM 3685 O O . ALA A 1 478 ? 31.765 -6.278 -1.290 1.00 94.62 478 ALA A O 1
ATOM 3686 N N . SER A 1 479 ? 32.677 -4.452 -2.272 1.00 97.50 479 SER A N 1
ATOM 3687 C CA . SER A 1 479 ? 34.008 -4.610 -1.686 1.00 97.50 479 SER A CA 1
ATOM 3688 C C . SER A 1 479 ? 33.980 -4.582 -0.154 1.00 97.50 479 SER A C 1
ATOM 3690 O O . SER A 1 479 ? 33.136 -3.937 0.480 1.00 97.50 479 SER A O 1
ATOM 3692 N N . ASP A 1 480 ? 34.938 -5.271 0.467 1.00 97.75 480 ASP A N 1
ATOM 3693 C CA . ASP A 1 480 ? 35.090 -5.246 1.925 1.00 97.75 480 ASP A CA 1
ATOM 3694 C C . ASP A 1 480 ? 35.412 -3.835 2.432 1.00 97.75 480 ASP A C 1
ATOM 3696 O O . ASP A 1 480 ? 34.933 -3.441 3.496 1.00 97.75 480 ASP A O 1
ATOM 3700 N N . ALA A 1 481 ? 36.136 -3.041 1.638 1.00 97.88 481 ALA A N 1
ATOM 3701 C CA . ALA A 1 481 ? 36.421 -1.648 1.951 1.00 97.88 481 ALA A CA 1
ATOM 3702 C C . ALA A 1 481 ? 35.131 -0.813 2.043 1.00 97.88 481 ALA A C 1
ATOM 3704 O O . ALA A 1 481 ? 34.904 -0.135 3.045 1.00 97.88 481 ALA A O 1
ATOM 3705 N N . SER A 1 482 ? 34.233 -0.933 1.063 1.00 97.81 482 SER A N 1
ATOM 3706 C CA . SER A 1 482 ? 32.931 -0.251 1.055 1.00 97.81 482 SER A CA 1
ATOM 3707 C C . SER A 1 482 ? 32.007 -0.717 2.177 1.00 97.81 482 SER A C 1
ATOM 3709 O O . SER A 1 482 ? 31.331 0.093 2.814 1.00 97.81 482 SER A O 1
ATOM 3711 N N . LYS A 1 483 ? 31.990 -2.023 2.472 1.00 97.88 483 LYS A N 1
ATOM 3712 C CA . LYS A 1 483 ? 31.244 -2.555 3.623 1.00 97.88 483 LYS A CA 1
ATOM 3713 C C . LYS A 1 483 ? 31.771 -1.977 4.934 1.00 97.88 483 LYS A C 1
ATOM 3715 O O . LYS A 1 483 ? 30.966 -1.592 5.778 1.00 97.88 483 LYS A O 1
ATOM 3720 N N . ASN A 1 484 ? 33.091 -1.886 5.100 1.00 98.12 484 ASN A N 1
ATOM 3721 C CA . ASN A 1 484 ? 33.707 -1.283 6.280 1.00 98.12 484 ASN A CA 1
ATOM 3722 C C . ASN A 1 484 ? 33.400 0.215 6.376 1.00 98.12 484 ASN A C 1
ATOM 3724 O O . ASN A 1 484 ? 33.014 0.670 7.449 1.00 98.12 484 ASN A O 1
ATOM 3728 N N . LEU A 1 485 ? 33.453 0.962 5.269 1.00 97.88 485 LEU A N 1
ATOM 3729 C CA . LEU A 1 485 ? 33.045 2.371 5.232 1.00 97.88 485 LEU A CA 1
ATOM 3730 C C . LEU A 1 485 ? 31.625 2.551 5.789 1.00 97.88 485 LEU A C 1
ATOM 3732 O O . LEU A 1 485 ? 31.406 3.338 6.710 1.00 97.88 485 LEU A O 1
ATOM 3736 N N . ARG A 1 486 ? 30.665 1.763 5.290 1.00 97.88 486 ARG A N 1
ATOM 3737 C CA . ARG A 1 486 ? 29.272 1.823 5.756 1.00 97.88 486 ARG A CA 1
ATOM 3738 C C . ARG A 1 486 ? 29.109 1.360 7.201 1.00 97.88 486 ARG A C 1
ATOM 3740 O O . ARG A 1 486 ? 28.358 1.986 7.938 1.00 97.88 486 ARG A O 1
ATOM 3747 N N . LYS A 1 487 ? 29.824 0.320 7.644 1.00 97.56 487 LYS A N 1
ATOM 3748 C CA . LYS A 1 487 ? 29.819 -0.108 9.057 1.00 97.56 487 LYS A CA 1
ATOM 3749 C C . LYS A 1 487 ? 30.348 0.980 9.990 1.00 97.56 487 LYS A C 1
ATOM 3751 O O . LYS A 1 487 ? 29.778 1.165 11.061 1.00 97.56 487 LYS A O 1
ATOM 3756 N N . GLY A 1 488 ? 31.373 1.729 9.581 1.00 97.81 488 GLY A N 1
ATOM 3757 C CA . GLY A 1 488 ? 31.888 2.867 10.343 1.00 97.81 488 GLY A CA 1
ATOM 3758 C C . GLY A 1 488 ? 30.820 3.939 10.563 1.00 97.81 488 GLY A C 1
ATOM 3759 O O . GLY A 1 488 ? 30.545 4.303 11.705 1.00 97.81 488 GLY A O 1
ATOM 3760 N N . PHE A 1 489 ? 30.144 4.374 9.495 1.00 97.19 489 PHE A N 1
ATOM 3761 C CA . PHE A 1 489 ? 29.026 5.321 9.607 1.00 97.19 489 PHE A CA 1
ATOM 3762 C C . PHE A 1 489 ? 27.846 4.757 10.401 1.00 97.19 489 PHE A C 1
ATOM 3764 O O . PHE A 1 489 ? 27.336 5.433 11.290 1.00 97.19 489 PHE A O 1
ATOM 3771 N N . ALA A 1 490 ? 27.444 3.510 10.144 1.00 96.94 490 ALA A N 1
ATOM 3772 C CA . ALA A 1 490 ? 26.353 2.873 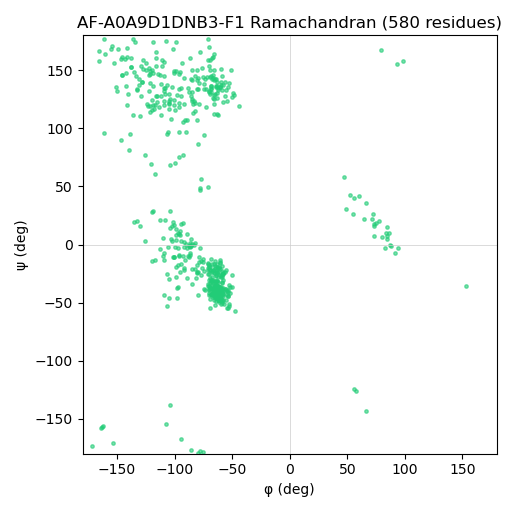10.873 1.00 96.94 490 ALA A CA 1
ATOM 3773 C C . ALA A 1 490 ? 26.631 2.782 12.378 1.00 96.94 490 ALA A C 1
ATOM 3775 O O . ALA A 1 490 ? 25.730 3.036 13.166 1.00 96.94 490 ALA A O 1
ATOM 3776 N N . THR A 1 491 ? 27.873 2.490 12.779 1.00 97.31 491 THR A N 1
ATOM 3777 C CA . THR A 1 491 ? 28.289 2.462 14.193 1.00 97.31 491 THR A CA 1
ATOM 3778 C C . THR A 1 491 ? 28.119 3.836 14.844 1.00 97.31 491 THR A C 1
ATOM 3780 O O . THR A 1 491 ? 27.601 3.939 15.956 1.00 97.31 491 THR A O 1
ATOM 3783 N N . LEU A 1 492 ? 28.487 4.908 14.132 1.00 95.44 492 LEU A N 1
ATOM 3784 C CA . LEU A 1 492 ? 28.290 6.280 14.604 1.00 95.44 492 LEU A CA 1
ATOM 3785 C C . LEU A 1 492 ? 26.809 6.656 14.683 1.00 95.44 492 LEU A C 1
ATOM 3787 O O . LEU A 1 492 ? 26.397 7.263 15.659 1.00 95.44 492 LEU A O 1
ATOM 3791 N N . PHE A 1 493 ? 25.986 6.301 13.698 1.00 94.81 493 PHE A N 1
ATOM 3792 C CA . PHE A 1 493 ? 24.556 6.622 13.742 1.00 94.81 493 PHE A CA 1
ATOM 3793 C C . PHE A 1 493 ? 23.814 5.803 14.800 1.00 94.81 493 PHE A C 1
ATOM 3795 O O . PHE A 1 493 ? 22.944 6.329 15.494 1.00 94.81 493 PHE A O 1
ATOM 3802 N N . ALA A 1 494 ? 24.175 4.529 14.958 1.00 94.75 494 ALA A N 1
ATOM 3803 C CA . ALA A 1 494 ? 23.495 3.605 15.853 1.00 94.75 494 ALA A CA 1
ATOM 3804 C C . ALA A 1 494 ? 23.557 4.044 17.318 1.00 94.75 494 ALA A C 1
ATOM 3806 O O . ALA A 1 494 ? 22.561 3.863 18.021 1.00 94.75 494 ALA A O 1
ATOM 3807 N N . VAL A 1 495 ? 24.679 4.629 17.757 1.00 94.12 495 VAL A N 1
ATOM 3808 C CA . VAL A 1 495 ? 24.872 5.046 19.154 1.00 94.12 495 VAL A CA 1
ATOM 3809 C C . VAL A 1 495 ? 24.025 6.266 19.540 1.00 94.12 495 VAL A C 1
ATOM 3811 O O . VAL A 1 495 ? 23.667 6.397 20.702 1.00 94.12 495 VAL A O 1
ATOM 3814 N N . TYR A 1 496 ? 23.641 7.121 18.584 1.00 92.25 496 TYR A N 1
ATOM 3815 C CA . TYR A 1 496 ? 22.807 8.308 18.839 1.00 92.25 496 TYR A CA 1
ATOM 3816 C C . TYR A 1 496 ? 21.299 8.046 18.746 1.00 92.25 496 TYR A C 1
ATOM 3818 O O . TYR A 1 496 ? 20.506 8.959 18.988 1.00 92.25 496 TYR A O 1
ATOM 3826 N N . ARG A 1 497 ? 20.877 6.823 18.388 1.00 92.81 497 ARG A N 1
ATOM 3827 C CA . ARG A 1 497 ? 19.451 6.500 18.222 1.00 92.81 497 ARG A CA 1
ATOM 3828 C C . ARG A 1 497 ? 18.660 6.766 19.497 1.00 92.81 497 ARG A C 1
ATOM 3830 O O . ARG A 1 497 ? 17.597 7.364 19.398 1.00 92.81 497 ARG A O 1
ATOM 3837 N N . ASP A 1 498 ? 19.200 6.395 20.661 1.00 88.06 498 ASP A N 1
ATOM 3838 C CA . ASP A 1 498 ? 18.569 6.632 21.969 1.00 88.06 498 ASP A CA 1
ATOM 3839 C C . ASP A 1 498 ? 18.243 8.114 22.163 1.00 88.06 498 ASP A C 1
ATOM 3841 O O . ASP A 1 498 ? 17.091 8.480 22.378 1.00 88.06 498 ASP A O 1
ATOM 3845 N N . THR A 1 499 ? 19.229 8.993 22.012 1.00 89.44 499 THR A N 1
ATOM 3846 C CA . THR A 1 499 ? 19.050 10.437 22.208 1.00 89.44 499 THR A CA 1
ATOM 3847 C C . THR A 1 499 ? 18.055 11.034 21.221 1.00 89.44 499 THR A C 1
ATOM 3849 O O . THR A 1 499 ? 17.162 11.779 21.624 1.00 89.44 499 THR A O 1
ATOM 3852 N N . VAL A 1 500 ? 18.191 10.709 19.931 1.00 89.12 500 VAL A N 1
ATOM 3853 C CA . VAL A 1 500 ? 17.335 11.254 18.867 1.00 89.12 500 VAL A CA 1
ATOM 3854 C C . VAL A 1 500 ? 15.889 10.800 19.055 1.00 89.12 500 VAL A C 1
ATOM 3856 O O . VAL A 1 500 ? 14.998 11.647 19.118 1.00 89.12 500 VAL A O 1
ATOM 3859 N N . VAL A 1 501 ? 15.657 9.493 19.211 1.00 90.88 501 VAL A N 1
ATOM 3860 C CA . VAL A 1 501 ? 14.313 8.930 19.403 1.00 90.88 501 VAL A CA 1
ATOM 3861 C C . VAL A 1 501 ? 13.680 9.482 20.678 1.00 90.88 501 VAL A C 1
ATOM 3863 O O . VAL A 1 501 ? 12.568 9.998 20.612 1.00 90.88 501 VAL A O 1
ATOM 3866 N N . ASN A 1 502 ? 14.398 9.489 21.804 1.00 89.62 502 ASN A N 1
ATOM 3867 C CA . ASN A 1 502 ? 13.859 9.989 23.072 1.00 89.62 502 ASN A CA 1
ATOM 3868 C C . ASN A 1 502 ? 13.553 11.494 23.023 1.00 89.62 502 ASN A C 1
ATOM 3870 O O . ASN A 1 502 ? 12.579 11.937 23.623 1.00 89.62 502 ASN A O 1
ATOM 3874 N N . SER A 1 503 ? 14.353 12.295 22.311 1.00 91.75 503 SER A N 1
ATOM 3875 C CA . SER A 1 503 ? 14.109 13.741 22.201 1.00 91.75 503 SER A CA 1
ATOM 3876 C C . SER A 1 503 ? 12.857 14.102 21.399 1.00 91.75 503 SER A C 1
ATOM 3878 O O . SER A 1 503 ? 12.230 15.113 21.700 1.00 91.75 503 SER A O 1
ATOM 3880 N N . TYR A 1 504 ? 12.493 13.294 20.399 1.00 92.25 504 TYR A N 1
ATOM 3881 C CA . TYR A 1 504 ? 11.344 13.566 19.535 1.00 92.25 504 TYR A CA 1
ATOM 3882 C C . TYR A 1 504 ? 10.089 12.802 19.972 1.00 92.25 504 TYR A C 1
ATOM 3884 O O . TYR A 1 504 ? 9.012 13.385 20.063 1.00 92.25 504 TYR A O 1
ATOM 3892 N N . TYR A 1 505 ? 10.219 11.509 20.274 1.00 91.94 505 TYR A N 1
ATOM 3893 C CA . TYR A 1 505 ? 9.102 10.625 20.624 1.00 91.94 505 TYR A CA 1
ATOM 3894 C C . TYR A 1 505 ? 8.935 10.422 22.136 1.00 91.94 505 TYR A C 1
ATOM 3896 O O . TYR A 1 505 ? 7.864 10.016 22.590 1.00 91.94 505 TYR A O 1
ATOM 3904 N N . GLY A 1 506 ? 9.964 10.687 22.945 1.00 89.94 506 GLY A N 1
ATOM 3905 C CA . GLY A 1 506 ? 9.936 10.344 24.367 1.00 89.94 506 GLY A CA 1
ATOM 3906 C C . GLY A 1 506 ? 9.702 8.846 24.554 1.00 89.94 506 GLY A C 1
ATOM 3907 O O . GLY A 1 506 ? 10.399 8.029 23.965 1.00 89.94 506 GLY A O 1
ATOM 3908 N N . GLU A 1 507 ? 8.691 8.487 25.342 1.00 87.19 507 GLU A N 1
ATOM 3909 C CA . GLU A 1 507 ? 8.331 7.088 25.623 1.00 87.19 507 GLU A CA 1
ATOM 3910 C C . GLU A 1 507 ? 7.442 6.447 24.537 1.00 87.19 507 GLU A C 1
ATOM 3912 O O . GLU A 1 507 ? 7.070 5.284 24.657 1.00 87.19 507 GLU A O 1
ATOM 3917 N N . THR A 1 508 ? 7.081 7.184 23.480 1.00 88.25 508 THR A N 1
ATOM 3918 C CA . THR A 1 508 ? 6.100 6.735 22.467 1.00 88.25 508 THR A CA 1
ATOM 3919 C C . THR A 1 508 ? 6.710 5.976 21.287 1.00 88.25 508 THR A C 1
ATOM 3921 O O . THR A 1 508 ? 5.991 5.533 20.395 1.00 88.25 508 THR A O 1
ATOM 3924 N N . ALA A 1 509 ? 8.029 5.788 21.283 1.00 89.75 509 ALA A N 1
ATOM 3925 C CA . ALA A 1 509 ? 8.728 4.954 20.317 1.00 89.75 509 ALA A CA 1
ATOM 3926 C C . ALA A 1 509 ? 9.797 4.116 21.021 1.00 89.75 509 ALA A C 1
ATOM 3928 O O . ALA A 1 509 ? 10.341 4.500 22.053 1.00 89.75 509 ALA A O 1
ATOM 3929 N N . SER A 1 510 ? 10.115 2.963 20.440 1.00 87.94 510 SER A N 1
ATOM 3930 C CA . SER A 1 510 ? 11.144 2.055 20.945 1.00 87.94 510 SER A CA 1
ATOM 3931 C C . SER A 1 510 ? 12.210 1.806 19.889 1.00 87.94 510 SER A C 1
ATOM 3933 O O . SER A 1 510 ? 11.923 1.731 18.694 1.00 87.94 510 SER A O 1
ATOM 3935 N N . ILE A 1 511 ? 13.454 1.633 20.330 1.00 89.88 511 ILE A N 1
ATOM 3936 C CA . ILE A 1 511 ? 14.557 1.283 19.435 1.00 89.88 511 ILE A CA 1
ATOM 3937 C C . ILE A 1 511 ? 14.571 -0.220 19.208 1.00 89.88 511 ILE A C 1
ATOM 3939 O O . ILE A 1 511 ? 14.702 -1.008 20.143 1.00 89.88 511 ILE A O 1
ATOM 3943 N N . ILE A 1 512 ? 14.505 -0.603 17.938 1.00 90.62 512 ILE A N 1
ATOM 3944 C CA . ILE A 1 512 ? 14.692 -1.981 17.496 1.00 90.62 512 ILE A CA 1
ATOM 3945 C C . ILE A 1 512 ? 16.142 -2.214 17.056 1.00 90.62 512 ILE A C 1
ATOM 3947 O O . ILE A 1 512 ? 16.829 -1.309 16.566 1.00 90.62 512 ILE A O 1
ATOM 3951 N N . GLN A 1 513 ? 16.626 -3.441 17.244 1.00 92.19 513 GLN A N 1
ATOM 3952 C CA . GLN A 1 513 ? 17.992 -3.835 16.868 1.00 92.19 513 GLN A CA 1
ATOM 3953 C C . GLN A 1 513 ? 18.056 -4.602 15.544 1.00 92.19 513 GLN A C 1
ATOM 3955 O O . GLN A 1 513 ? 19.129 -4.770 14.972 1.00 92.19 513 GLN A O 1
ATOM 3960 N N . TYR A 1 514 ? 16.900 -5.010 15.031 1.00 91.56 514 TYR A N 1
ATOM 3961 C CA . TYR A 1 514 ? 16.748 -5.792 13.813 1.00 91.56 514 TYR A CA 1
ATOM 3962 C C . TYR A 1 514 ? 15.726 -5.103 12.902 1.00 91.56 514 TYR A C 1
ATOM 3964 O O . TYR A 1 514 ? 14.863 -4.393 13.415 1.00 91.56 514 TYR A O 1
ATOM 3972 N N . PRO A 1 515 ? 15.797 -5.284 11.571 1.00 89.75 515 PRO A N 1
ATOM 3973 C CA . PRO A 1 515 ? 14.864 -4.683 10.615 1.00 89.75 515 PRO A CA 1
ATOM 3974 C C . PRO A 1 515 ? 13.517 -5.430 10.604 1.00 89.75 515 PRO A C 1
ATOM 3976 O O . PRO A 1 515 ? 13.090 -5.972 9.588 1.00 89.75 515 PRO A O 1
ATOM 3979 N N . ILE A 1 516 ? 12.883 -5.529 11.769 1.00 87.12 516 ILE A N 1
ATOM 3980 C CA . ILE A 1 516 ? 11.597 -6.186 11.995 1.00 87.12 516 ILE A CA 1
ATOM 3981 C C . ILE A 1 516 ? 10.899 -5.486 13.162 1.00 87.12 516 ILE A C 1
ATOM 3983 O O . ILE A 1 516 ? 11.523 -5.229 14.191 1.00 87.12 516 ILE A O 1
ATOM 3987 N N . SER A 1 517 ? 9.616 -5.146 13.001 1.00 86.75 517 SER A N 1
ATOM 3988 C CA . SER A 1 517 ? 8.845 -4.535 14.090 1.00 86.75 517 SER A CA 1
ATOM 3989 C C . SER A 1 517 ? 8.674 -5.525 15.242 1.00 86.75 517 SER A C 1
ATOM 3991 O O . SER A 1 517 ? 8.427 -6.709 15.009 1.00 86.75 517 SER A O 1
ATOM 3993 N N . ASN A 1 518 ? 8.753 -5.034 16.481 1.00 84.12 518 ASN A N 1
ATOM 3994 C CA . ASN A 1 518 ? 8.564 -5.843 17.690 1.00 84.12 518 ASN A CA 1
ATOM 3995 C C . ASN A 1 518 ? 7.137 -6.398 17.834 1.00 84.12 518 ASN A C 1
ATOM 3997 O O . ASN A 1 518 ? 6.925 -7.308 18.633 1.00 84.12 518 ASN A O 1
ATOM 4001 N N . THR A 1 519 ? 6.174 -5.881 17.065 1.00 80.56 519 THR A N 1
ATOM 4002 C CA . THR A 1 519 ? 4.819 -6.447 16.969 1.00 80.56 519 THR A CA 1
ATOM 4003 C C . THR A 1 519 ? 4.795 -7.794 16.259 1.00 80.56 519 THR A C 1
ATOM 4005 O O . THR A 1 519 ? 3.871 -8.580 16.451 1.00 80.56 519 THR A O 1
ATOM 4008 N N . SER A 1 520 ? 5.812 -8.091 15.446 1.00 79.38 520 SER A N 1
ATOM 4009 C CA . SER A 1 520 ? 5.920 -9.377 14.775 1.00 79.38 520 SER A CA 1
ATOM 4010 C C . SER A 1 520 ? 6.301 -10.475 15.762 1.00 79.38 520 SER A C 1
ATOM 4012 O O . SER A 1 520 ? 7.277 -10.363 16.505 1.00 79.38 520 SER A O 1
ATOM 4014 N N . TRP A 1 521 ? 5.600 -11.607 15.692 1.00 74.75 521 TRP A N 1
ATOM 4015 C CA . TRP A 1 521 ? 5.945 -12.808 16.455 1.00 74.75 521 TRP A CA 1
ATOM 4016 C C . TRP A 1 521 ? 7.367 -13.317 16.159 1.00 74.75 521 TRP A C 1
ATOM 4018 O O . TRP A 1 521 ? 7.958 -13.993 17.002 1.00 74.75 521 TRP A O 1
ATOM 4028 N N . ALA A 1 522 ? 7.913 -12.989 14.982 1.00 79.38 522 ALA A N 1
ATOM 4029 C CA . ALA A 1 522 ? 9.244 -13.387 14.532 1.00 79.38 522 ALA A CA 1
ATOM 4030 C C . ALA A 1 522 ? 10.361 -12.414 14.963 1.00 79.38 522 ALA A C 1
ATOM 4032 O O . ALA A 1 522 ? 11.526 -12.651 14.640 1.00 79.38 522 ALA A O 1
ATOM 4033 N N . ALA A 1 523 ? 10.034 -11.319 15.658 1.00 85.44 523 ALA A N 1
ATOM 4034 C CA . ALA A 1 523 ? 11.024 -10.342 16.098 1.00 85.44 523 ALA A CA 1
ATOM 4035 C C . ALA A 1 523 ? 11.975 -10.940 17.157 1.00 85.44 523 ALA A C 1
ATOM 4037 O O . ALA A 1 523 ? 11.495 -11.441 18.181 1.00 85.44 523 ALA A O 1
ATOM 4038 N N . PRO A 1 524 ? 13.310 -10.868 16.957 1.00 88.94 524 PRO A N 1
ATOM 4039 C CA . PRO A 1 524 ? 14.280 -11.289 17.964 1.00 88.94 524 PRO A CA 1
ATOM 4040 C C . PRO A 1 524 ? 14.127 -10.503 19.267 1.00 88.94 524 PRO A C 1
ATOM 4042 O O . PRO A 1 524 ? 13.986 -9.278 19.257 1.00 88.94 524 PRO A O 1
ATOM 4045 N N . ARG A 1 525 ? 14.207 -11.197 20.401 1.00 88.19 525 ARG A N 1
ATOM 4046 C CA . ARG A 1 525 ? 14.037 -10.630 21.744 1.00 88.19 525 ARG A CA 1
ATOM 4047 C C . ARG A 1 525 ? 15.357 -10.618 22.512 1.00 88.19 525 ARG A C 1
ATOM 4049 O O . ARG A 1 525 ? 16.168 -11.517 22.319 1.00 88.19 525 ARG A O 1
ATOM 4056 N N . PRO A 1 526 ? 15.547 -9.704 23.484 1.00 87.81 526 PRO A N 1
ATOM 4057 C CA . PRO A 1 526 ? 16.767 -9.653 24.299 1.00 87.81 526 PRO A CA 1
ATOM 4058 C C . PRO A 1 526 ? 17.139 -10.951 25.034 1.00 87.81 526 PRO A C 1
ATOM 4060 O O . PRO A 1 526 ? 18.286 -11.120 25.434 1.00 87.81 526 PRO A O 1
ATOM 4063 N N . ALA A 1 527 ? 16.173 -11.845 25.256 1.00 88.31 527 ALA A N 1
ATOM 4064 C CA . ALA A 1 527 ? 16.396 -13.143 25.889 1.00 88.31 527 ALA A CA 1
ATOM 4065 C C . ALA A 1 527 ? 16.764 -14.261 24.894 1.00 88.31 527 ALA A C 1
ATOM 4067 O O . ALA A 1 527 ? 17.119 -15.356 25.334 1.00 88.31 527 ALA A O 1
ATOM 4068 N N . ASP A 1 528 ? 16.654 -14.009 23.590 1.00 89.00 528 ASP A N 1
ATOM 4069 C CA . ASP A 1 528 ? 16.921 -14.998 22.554 1.00 89.00 528 ASP A CA 1
ATOM 4070 C C . ASP A 1 528 ? 18.430 -15.217 22.394 1.00 89.00 528 ASP A C 1
ATOM 4072 O O . ASP A 1 528 ? 19.251 -14.304 22.521 1.00 89.00 528 ASP A O 1
ATOM 4076 N N . GLU A 1 529 ? 18.811 -16.462 22.107 1.00 90.75 529 GLU A N 1
ATOM 4077 C CA . GLU A 1 529 ? 20.204 -16.810 21.844 1.00 90.75 529 GLU A CA 1
ATOM 4078 C C . GLU A 1 529 ? 20.699 -16.088 20.582 1.00 90.75 529 GLU A C 1
ATOM 4080 O O . GLU A 1 529 ? 20.093 -16.190 19.517 1.00 90.75 529 GLU A O 1
ATOM 4085 N N . GLY A 1 530 ? 21.815 -15.364 20.698 1.00 85.88 530 GLY A N 1
ATOM 4086 C CA . GLY A 1 530 ? 22.382 -14.591 19.589 1.00 85.88 530 GLY A CA 1
ATOM 4087 C C . GLY A 1 530 ? 21.763 -13.204 19.388 1.00 85.88 530 GLY A C 1
ATOM 4088 O O . GLY A 1 530 ? 22.059 -12.564 18.380 1.00 85.88 530 GLY A O 1
ATOM 4089 N N . TYR A 1 531 ? 20.932 -12.724 20.322 1.00 91.25 531 TYR A N 1
ATOM 4090 C CA . TYR A 1 531 ? 20.495 -11.329 20.316 1.00 91.25 531 TYR A CA 1
ATOM 4091 C C . TYR A 1 531 ? 21.678 -10.380 20.554 1.00 91.25 531 TYR A C 1
ATOM 4093 O O . TYR A 1 531 ? 22.417 -10.513 21.532 1.00 91.25 531 TYR A O 1
ATOM 4101 N N . GLU A 1 532 ? 21.821 -9.381 19.689 1.00 90.62 532 GLU A N 1
ATOM 4102 C CA . GLU A 1 532 ? 22.880 -8.380 19.734 1.00 90.62 532 GLU A CA 1
ATOM 4103 C C . GLU A 1 532 ? 22.313 -6.976 19.497 1.00 90.62 532 GLU A C 1
ATOM 4105 O O . GLU A 1 532 ? 21.354 -6.770 18.752 1.00 90.62 532 GLU A O 1
ATOM 4110 N N . THR A 1 533 ? 22.936 -5.973 20.119 1.00 91.62 533 THR A N 1
ATOM 4111 C CA . THR A 1 533 ? 22.645 -4.570 19.798 1.00 91.62 533 THR A CA 1
ATOM 4112 C C . THR A 1 533 ? 23.162 -4.268 18.389 1.00 91.62 533 THR A C 1
ATOM 4114 O O . THR A 1 533 ? 24.290 -4.638 18.050 1.00 91.62 533 THR A O 1
ATOM 4117 N N . ALA A 1 534 ? 22.378 -3.567 17.566 1.00 92.75 534 ALA A N 1
ATOM 4118 C CA . ALA A 1 534 ? 22.791 -3.245 16.203 1.00 92.75 534 ALA A CA 1
ATOM 4119 C C . ALA A 1 534 ? 24.101 -2.443 16.198 1.00 92.75 534 ALA A C 1
ATOM 4121 O O . ALA A 1 534 ? 24.237 -1.461 16.930 1.00 92.75 534 ALA A O 1
ATOM 4122 N N . PHE A 1 535 ? 25.044 -2.856 15.346 1.00 95.25 535 PHE A N 1
ATOM 4123 C CA . PHE A 1 535 ? 26.351 -2.209 15.168 1.00 95.25 535 PHE A CA 1
ATOM 4124 C C . PHE A 1 535 ? 27.169 -2.088 16.473 1.00 95.25 535 PHE A C 1
ATOM 4126 O O . PHE A 1 535 ? 27.820 -1.077 16.714 1.00 95.25 535 PHE A O 1
ATOM 4133 N N . SER A 1 536 ? 27.139 -3.129 17.316 1.00 95.44 536 SER A N 1
ATOM 4134 C CA . SER A 1 536 ? 27.809 -3.160 18.630 1.00 95.44 536 SER A CA 1
ATOM 4135 C C . SER A 1 536 ? 29.133 -3.938 18.683 1.00 95.44 536 SER A C 1
ATOM 4137 O O . SER A 1 536 ? 29.605 -4.280 19.770 1.00 95.44 536 SER A O 1
ATOM 4139 N N . VAL A 1 537 ? 29.769 -4.171 17.531 1.00 96.62 537 VAL A N 1
ATOM 4140 C CA . VAL A 1 537 ? 31.092 -4.810 17.435 1.00 96.62 537 VAL A CA 1
ATOM 4141 C C . VAL A 1 537 ? 32.070 -3.982 16.602 1.00 96.62 537 VAL A C 1
ATOM 4143 O O . VAL A 1 537 ? 31.663 -3.255 15.694 1.00 96.62 537 VAL A O 1
ATOM 4146 N N . ASP A 1 538 ? 33.361 -4.098 16.906 1.00 97.50 538 ASP A N 1
ATOM 4147 C CA . ASP A 1 538 ? 34.442 -3.483 16.137 1.00 97.50 538 ASP A CA 1
ATOM 4148 C C . ASP A 1 538 ? 34.756 -4.267 14.846 1.00 97.50 538 ASP A C 1
ATOM 4150 O O . ASP A 1 538 ? 34.109 -5.261 14.503 1.00 97.50 538 ASP A O 1
ATOM 4154 N N . VAL A 1 539 ? 35.761 -3.805 14.097 1.00 97.25 539 VAL A N 1
ATOM 4155 C CA . VAL A 1 539 ? 36.175 -4.418 12.825 1.00 97.25 539 VAL A CA 1
ATOM 4156 C C . VAL A 1 539 ? 36.693 -5.853 12.969 1.00 97.25 539 VAL A C 1
ATOM 4158 O O . VAL A 1 539 ? 36.597 -6.632 12.020 1.00 97.25 539 VAL A O 1
ATOM 4161 N N . ASP A 1 540 ? 37.184 -6.211 14.154 1.00 96.81 540 ASP A N 1
ATOM 4162 C CA . ASP A 1 540 ? 37.686 -7.544 14.482 1.00 96.81 540 ASP A CA 1
ATOM 4163 C C . ASP A 1 540 ? 36.582 -8.447 15.071 1.00 96.81 540 ASP A C 1
ATOM 4165 O O . ASP A 1 540 ? 36.819 -9.627 15.337 1.00 96.81 540 ASP A O 1
ATOM 4169 N N . GLY A 1 541 ? 35.364 -7.918 15.240 1.00 95.25 541 GLY A N 1
ATOM 4170 C CA . GLY A 1 541 ? 34.207 -8.628 15.781 1.00 95.25 541 GLY A CA 1
ATOM 4171 C C . GLY A 1 541 ? 34.134 -8.643 17.309 1.00 95.25 541 GLY A C 1
ATOM 4172 O O . GLY A 1 541 ? 33.383 -9.444 17.863 1.00 95.25 541 GLY A O 1
ATOM 4173 N N . ASN A 1 542 ? 34.892 -7.793 18.007 1.00 96.38 542 ASN A N 1
ATOM 4174 C CA . ASN A 1 542 ? 34.810 -7.694 19.465 1.00 96.38 542 ASN A CA 1
ATOM 4175 C C . ASN A 1 542 ? 33.690 -6.729 19.886 1.00 96.38 542 ASN A C 1
ATOM 4177 O O . ASN A 1 542 ? 33.545 -5.676 19.263 1.00 96.38 542 ASN A O 1
ATOM 4181 N N . PRO A 1 543 ? 32.941 -7.017 20.967 1.00 96.19 543 PRO A N 1
ATOM 4182 C CA . PRO A 1 543 ? 31.950 -6.089 21.509 1.00 96.19 543 PRO A CA 1
ATOM 4183 C C . PRO A 1 543 ? 32.558 -4.736 21.902 1.00 96.19 543 PRO A C 1
ATOM 4185 O O . PRO A 1 543 ? 33.616 -4.693 22.532 1.00 96.19 543 PRO A O 1
ATOM 4188 N N . ILE A 1 544 ? 31.866 -3.638 21.580 1.00 96.81 544 ILE A N 1
ATOM 4189 C CA . ILE A 1 544 ? 32.331 -2.265 21.877 1.00 96.81 544 ILE A CA 1
ATOM 4190 C C . ILE A 1 544 ? 31.660 -1.646 23.107 1.00 96.81 544 ILE A C 1
ATOM 4192 O O . ILE A 1 544 ? 32.104 -0.602 23.578 1.00 96.81 544 ILE A O 1
ATOM 4196 N N . TYR A 1 545 ? 30.603 -2.275 23.629 1.00 95.06 545 TYR A N 1
ATOM 4197 C CA . TYR A 1 545 ? 29.852 -1.795 24.789 1.00 95.06 545 TYR A CA 1
ATOM 4198 C C . TYR A 1 545 ? 29.909 -2.789 25.947 1.00 95.06 545 TYR A C 1
ATOM 4200 O O . TYR A 1 545 ? 29.915 -4.003 25.743 1.00 95.06 545 TYR A O 1
ATOM 4208 N N . THR A 1 546 ? 29.890 -2.256 27.166 1.00 91.75 546 THR A N 1
ATOM 4209 C CA . THR A 1 546 ? 29.649 -3.006 28.403 1.00 91.75 546 THR A CA 1
ATOM 4210 C C . THR A 1 546 ? 28.488 -2.373 29.168 1.00 91.75 546 THR A C 1
ATOM 4212 O O . THR A 1 546 ? 28.195 -1.189 28.988 1.00 91.75 546 THR A O 1
ATOM 4215 N N . ASP A 1 547 ? 27.819 -3.155 30.020 1.00 87.44 547 ASP A N 1
ATOM 4216 C CA . ASP A 1 547 ? 26.606 -2.729 30.740 1.00 87.44 547 ASP A CA 1
ATOM 4217 C C . ASP A 1 547 ? 26.825 -1.528 31.682 1.00 87.44 547 ASP A C 1
ATOM 4219 O O . ASP A 1 547 ? 25.868 -0.869 32.085 1.00 87.44 547 ASP A O 1
ATOM 4223 N N . ASP A 1 548 ? 28.074 -1.249 32.062 1.00 93.31 548 ASP A N 1
ATOM 4224 C CA . ASP A 1 548 ? 28.470 -0.188 32.989 1.00 93.31 548 ASP A CA 1
ATOM 4225 C C . ASP A 1 548 ? 28.926 1.114 32.311 1.00 93.31 548 ASP A C 1
ATOM 4227 O O . ASP A 1 548 ? 29.203 2.088 33.014 1.00 93.31 548 ASP A O 1
ATOM 4231 N N . MET A 1 549 ? 28.977 1.162 30.974 1.00 95.56 549 MET A N 1
ATOM 4232 C CA . MET A 1 549 ? 29.357 2.380 30.254 1.00 95.56 549 MET A CA 1
ATOM 4233 C C . MET A 1 549 ? 28.303 3.480 30.390 1.00 95.56 549 MET A C 1
ATOM 4235 O O . MET A 1 549 ? 27.109 3.280 30.157 1.00 95.56 549 MET A O 1
ATOM 4239 N N . THR A 1 550 ? 28.772 4.690 30.670 1.00 94.62 550 THR A N 1
ATOM 4240 C CA . THR A 1 550 ? 27.995 5.918 30.496 1.00 94.62 550 THR A CA 1
ATOM 4241 C C . THR A 1 550 ? 27.720 6.191 29.016 1.00 94.62 550 THR A C 1
ATOM 4243 O O . THR A 1 550 ? 28.417 5.704 28.129 1.00 94.62 550 THR A O 1
ATOM 4246 N N . GLU A 1 551 ? 26.726 7.032 28.733 1.00 90.94 551 GLU A N 1
ATOM 4247 C CA . GLU A 1 551 ? 26.398 7.460 27.366 1.00 90.94 551 GLU A CA 1
ATOM 4248 C C . GLU A 1 551 ? 27.620 8.047 26.633 1.00 90.94 551 GLU A C 1
ATOM 4250 O O . GLU A 1 551 ? 27.918 7.660 25.506 1.00 90.94 551 GLU A O 1
ATOM 4255 N N . GLN A 1 552 ? 28.400 8.901 27.309 1.00 94.62 552 GLN A N 1
ATOM 4256 C CA . GLN A 1 552 ? 29.620 9.470 26.732 1.00 94.62 552 GLN A CA 1
ATOM 4257 C C . GLN A 1 552 ? 30.686 8.403 26.451 1.00 94.62 552 GLN A C 1
ATOM 4259 O O . GLN A 1 552 ? 31.329 8.448 25.406 1.00 94.62 552 GLN A O 1
ATOM 4264 N N . GLU A 1 553 ? 30.862 7.423 27.341 1.00 96.75 553 GLU A N 1
ATOM 4265 C CA . GLU A 1 553 ? 31.796 6.314 27.102 1.00 96.75 553 GLU A CA 1
ATOM 4266 C C . GLU A 1 553 ? 31.354 5.452 25.914 1.00 96.75 553 GLU A C 1
ATOM 4268 O O . GLU A 1 553 ? 32.199 5.015 25.132 1.00 96.75 553 GLU A O 1
ATOM 4273 N N . ARG A 1 554 ? 30.042 5.267 25.711 1.00 95.44 554 ARG A N 1
ATOM 4274 C CA . ARG A 1 554 ? 29.508 4.588 24.520 1.00 95.44 554 ARG A CA 1
ATOM 4275 C C . ARG A 1 554 ? 29.777 5.386 23.246 1.00 95.44 554 ARG A C 1
ATOM 4277 O O . ARG A 1 554 ? 30.146 4.784 22.238 1.00 95.44 554 ARG A O 1
ATOM 4284 N N . TYR A 1 555 ? 29.644 6.712 23.275 1.00 96.19 555 TYR A N 1
ATOM 4285 C CA . TYR A 1 555 ? 30.013 7.568 22.141 1.00 96.19 555 TYR A CA 1
ATOM 4286 C C . TYR A 1 555 ? 31.492 7.458 21.798 1.00 96.19 555 TYR A C 1
ATOM 4288 O O . TYR A 1 555 ? 31.845 7.267 20.633 1.00 96.19 555 TYR A O 1
ATOM 4296 N N . ASP A 1 556 ? 32.353 7.509 22.809 1.00 96.56 556 ASP A N 1
ATOM 4297 C CA . ASP A 1 556 ? 33.793 7.397 22.614 1.00 96.56 556 ASP A CA 1
ATOM 4298 C C . ASP A 1 556 ? 34.167 6.007 22.065 1.00 96.56 556 ASP A C 1
ATOM 4300 O O . ASP A 1 556 ? 34.971 5.910 21.134 1.00 96.56 556 ASP A O 1
ATOM 4304 N N . ALA A 1 557 ? 33.544 4.933 22.565 1.00 97.62 557 ALA A N 1
ATOM 4305 C CA . ALA A 1 557 ? 33.749 3.569 22.071 1.00 97.62 557 ALA A CA 1
ATOM 4306 C C . ALA A 1 557 ? 33.280 3.392 20.615 1.00 97.62 557 ALA A C 1
ATOM 4308 O O . ALA A 1 557 ? 34.018 2.847 19.791 1.00 97.62 557 ALA A O 1
ATOM 4309 N N . ALA A 1 558 ? 32.096 3.910 20.272 1.00 97.62 558 ALA A N 1
ATOM 4310 C CA . ALA A 1 558 ? 31.577 3.908 18.904 1.00 97.62 558 ALA A CA 1
ATOM 4311 C C . ALA A 1 558 ? 32.497 4.680 17.947 1.00 97.62 558 ALA A C 1
ATOM 4313 O O . ALA A 1 558 ? 32.774 4.212 16.842 1.00 97.62 558 ALA A O 1
ATOM 4314 N N . LEU A 1 559 ? 33.030 5.826 18.386 1.00 97.12 559 LEU A N 1
ATOM 4315 C CA . LEU A 1 559 ? 33.997 6.605 17.618 1.00 97.12 559 LEU A CA 1
ATOM 4316 C C . LEU A 1 559 ? 35.284 5.812 17.356 1.00 97.12 559 LEU A C 1
ATOM 4318 O O . LEU A 1 559 ? 35.771 5.801 16.225 1.00 97.12 559 LEU A O 1
ATOM 4322 N N . GLN A 1 560 ? 35.827 5.121 18.364 1.00 97.19 560 GLN A N 1
ATOM 4323 C CA . GLN A 1 560 ? 37.019 4.287 18.175 1.00 97.19 560 GLN A CA 1
ATOM 4324 C C . GLN A 1 560 ? 36.764 3.117 17.218 1.00 97.19 560 GLN A C 1
ATOM 4326 O O . GLN A 1 560 ? 37.578 2.865 16.325 1.00 97.19 560 GLN A O 1
ATOM 4331 N N . ALA A 1 561 ? 35.622 2.442 17.348 1.00 98.25 561 ALA A N 1
ATOM 4332 C CA . ALA A 1 561 ? 35.229 1.365 16.446 1.00 98.25 561 ALA A CA 1
ATOM 4333 C C . ALA A 1 561 ? 35.078 1.861 14.997 1.00 98.25 561 ALA A C 1
ATOM 4335 O O . ALA A 1 561 ? 35.618 1.254 14.069 1.00 98.25 561 ALA A O 1
ATOM 4336 N N . ALA A 1 562 ? 34.434 3.016 14.803 1.00 98.12 562 ALA A N 1
ATOM 4337 C CA . ALA A 1 562 ? 34.283 3.645 13.495 1.00 98.12 562 ALA A CA 1
ATOM 4338 C C . ALA A 1 562 ? 35.632 4.019 12.860 1.00 98.12 562 ALA A C 1
ATOM 4340 O O . ALA A 1 562 ? 35.837 3.758 11.675 1.00 98.12 562 ALA A O 1
ATOM 4341 N N . ILE A 1 563 ? 36.588 4.552 13.636 1.00 97.81 563 ILE A N 1
ATOM 4342 C CA . ILE A 1 563 ? 37.961 4.802 13.157 1.00 97.81 563 ILE A CA 1
ATOM 4343 C C . ILE A 1 563 ? 38.607 3.499 12.661 1.00 97.81 563 ILE A C 1
ATOM 4345 O O . ILE A 1 563 ? 39.243 3.497 11.605 1.00 97.81 563 ILE A O 1
ATOM 4349 N N . GLY A 1 564 ? 38.434 2.388 13.384 1.00 98.00 564 GLY A N 1
ATOM 4350 C CA . GLY A 1 564 ? 38.912 1.067 12.963 1.00 98.00 564 GLY A CA 1
ATOM 4351 C C . GLY A 1 564 ? 38.318 0.627 11.623 1.00 98.00 564 GLY A C 1
ATOM 4352 O O . GLY A 1 564 ? 39.058 0.257 10.708 1.00 98.00 564 GLY A O 1
ATOM 4353 N N . PHE A 1 565 ? 36.999 0.751 11.468 1.00 98.50 565 PHE A N 1
ATOM 4354 C CA . PHE A 1 565 ? 36.313 0.462 10.209 1.00 98.50 565 PHE A CA 1
ATOM 4355 C C . PHE A 1 565 ? 36.798 1.344 9.053 1.00 98.50 565 PHE A C 1
ATOM 4357 O O . PHE A 1 565 ? 37.094 0.835 7.977 1.00 98.50 565 PHE A O 1
ATOM 4364 N N . PHE A 1 566 ? 36.952 2.650 9.261 1.00 98.19 566 PHE A N 1
ATOM 4365 C CA . PHE A 1 566 ? 37.443 3.569 8.232 1.00 98.19 566 PHE A CA 1
ATOM 4366 C C . PHE A 1 566 ? 38.898 3.284 7.824 1.00 98.19 566 PHE A C 1
ATOM 4368 O O . PHE A 1 566 ? 39.219 3.327 6.636 1.00 98.19 566 PHE A O 1
ATOM 4375 N N . LYS A 1 567 ? 39.769 2.900 8.767 1.00 97.19 567 LYS A N 1
ATOM 4376 C CA . LYS A 1 567 ? 41.118 2.392 8.450 1.00 97.19 567 LYS A CA 1
ATOM 4377 C C . LYS A 1 567 ? 41.046 1.119 7.599 1.00 97.19 567 LYS A C 1
ATOM 4379 O O . LYS A 1 567 ? 41.766 1.001 6.610 1.00 97.19 567 LYS A O 1
ATOM 4384 N N . ALA A 1 568 ? 40.157 0.186 7.940 1.00 97.81 568 ALA A N 1
ATOM 4385 C CA . ALA A 1 568 ? 39.938 -1.041 7.169 1.00 97.81 568 ALA A CA 1
ATOM 4386 C C . ALA A 1 568 ? 39.246 -0.802 5.814 1.00 97.81 568 ALA A C 1
ATOM 4388 O O . ALA A 1 568 ? 39.324 -1.650 4.927 1.00 97.81 568 ALA A O 1
ATOM 4389 N N . ALA A 1 569 ? 38.608 0.356 5.634 1.00 97.50 569 ALA A N 1
ATOM 4390 C CA . ALA A 1 569 ? 38.127 0.845 4.347 1.00 97.50 569 ALA A CA 1
ATOM 4391 C C . ALA A 1 569 ? 39.245 1.438 3.467 1.00 97.50 569 ALA A C 1
ATOM 4393 O O . ALA A 1 569 ? 38.988 1.818 2.331 1.00 97.50 569 ALA A O 1
ATOM 4394 N N . GLY A 1 570 ? 40.484 1.513 3.968 1.00 95.94 570 GLY A N 1
ATOM 4395 C CA . GLY A 1 570 ? 41.628 2.057 3.236 1.00 95.94 570 GLY A CA 1
ATOM 4396 C C . GLY A 1 570 ? 41.785 3.575 3.349 1.00 95.94 570 GLY A C 1
ATOM 4397 O O . GLY A 1 570 ? 42.609 4.144 2.636 1.00 95.94 570 GLY A O 1
ATOM 4398 N N . LEU A 1 571 ? 41.037 4.240 4.238 1.00 96.00 571 LEU A N 1
ATOM 4399 C CA . LEU A 1 571 ? 41.169 5.683 4.445 1.00 96.00 571 LEU A CA 1
ATOM 4400 C C . LEU A 1 571 ? 42.451 6.019 5.220 1.00 96.00 571 LEU A C 1
ATOM 4402 O O . LEU A 1 571 ? 42.796 5.370 6.213 1.00 96.00 571 LEU A O 1
ATOM 4406 N N . ASN A 1 572 ? 43.147 7.073 4.787 1.00 93.56 572 ASN A N 1
ATOM 4407 C CA . ASN A 1 572 ? 44.420 7.485 5.374 1.00 93.56 572 ASN A CA 1
ATOM 4408 C C . ASN A 1 572 ? 44.203 8.128 6.747 1.00 93.56 572 ASN A C 1
ATOM 4410 O O . ASN A 1 572 ? 43.568 9.174 6.856 1.00 93.56 572 ASN A O 1
ATOM 4414 N N . TRP A 1 573 ? 44.773 7.532 7.793 1.00 94.62 573 TRP A N 1
ATOM 4415 C CA . TRP A 1 573 ? 44.709 8.046 9.160 1.00 94.62 573 TRP A CA 1
ATOM 4416 C C . TRP A 1 573 ? 46.037 8.674 9.581 1.00 94.62 573 TRP A C 1
ATOM 4418 O O . TRP A 1 573 ? 47.076 8.009 9.578 1.00 94.62 573 TRP A O 1
ATOM 4428 N N . ASP A 1 574 ? 45.996 9.938 9.992 1.00 93.81 574 ASP A N 1
ATOM 4429 C CA . ASP A 1 574 ? 47.136 10.617 10.597 1.00 93.81 574 ASP A CA 1
ATOM 4430 C C . ASP A 1 574 ? 47.093 10.494 12.126 1.00 93.81 574 ASP A C 1
ATOM 4432 O O . ASP A 1 574 ? 46.336 11.182 12.814 1.00 93.81 574 ASP A O 1
ATOM 4436 N N . GLU A 1 575 ? 47.966 9.643 12.668 1.00 90.25 575 GLU A N 1
ATOM 4437 C CA . GLU A 1 575 ? 48.094 9.416 14.112 1.00 90.25 575 GLU A CA 1
ATOM 4438 C C . GLU A 1 575 ? 48.488 10.685 14.887 1.00 90.25 575 GLU A C 1
ATOM 4440 O O . GLU A 1 575 ? 48.174 10.805 16.070 1.00 90.25 575 GLU A O 1
ATOM 4445 N N . ALA A 1 576 ? 49.174 11.646 14.252 1.00 89.81 576 ALA A N 1
ATOM 4446 C CA . ALA A 1 576 ? 49.605 12.863 14.937 1.00 89.81 576 ALA A CA 1
ATOM 4447 C C . ALA A 1 576 ? 48.442 13.835 15.180 1.00 89.81 576 ALA A C 1
ATOM 4449 O O . ALA A 1 576 ? 48.396 14.492 16.223 1.00 89.81 576 ALA A O 1
ATOM 4450 N N . SER A 1 577 ? 47.520 13.946 14.222 1.00 91.62 577 SER A N 1
ATOM 4451 C CA . SER A 1 577 ? 46.352 14.824 14.328 1.00 91.62 577 SER A CA 1
ATOM 4452 C C . SER A 1 577 ? 45.099 14.125 14.850 1.00 91.62 577 SER A C 1
ATOM 4454 O O . SER A 1 577 ? 44.175 14.817 15.283 1.00 91.62 577 SER A O 1
ATOM 4456 N N . GLY A 1 578 ? 45.062 12.790 14.827 1.00 90.50 578 GLY A N 1
ATOM 4457 C CA . GLY A 1 578 ? 43.878 12.008 15.175 1.00 90.50 578 GLY A CA 1
ATOM 4458 C C . GLY A 1 578 ? 42.746 12.211 14.167 1.00 90.50 578 GLY A C 1
ATOM 4459 O O . GLY A 1 578 ? 41.584 12.316 14.561 1.00 90.50 578 GLY A O 1
ATOM 4460 N N . LYS A 1 579 ? 43.086 12.369 12.881 1.00 93.00 579 LYS A N 1
ATOM 4461 C CA . LYS A 1 579 ? 42.130 12.657 11.805 1.00 93.00 579 LYS A CA 1
ATOM 4462 C C . LYS A 1 579 ? 42.426 11.840 10.556 1.00 93.00 579 LYS A C 1
ATOM 4464 O O . LYS A 1 579 ? 43.575 11.509 10.270 1.00 93.00 579 LYS A O 1
ATOM 4469 N N . PHE A 1 580 ? 41.376 11.587 9.779 1.00 91.50 580 PHE A N 1
ATOM 4470 C CA . PHE A 1 580 ? 41.526 11.123 8.406 1.00 91.50 580 PHE A CA 1
ATOM 4471 C C . PHE A 1 580 ? 41.988 12.271 7.502 1.00 91.50 580 PHE A C 1
ATOM 4473 O O . PHE A 1 580 ? 41.577 13.420 7.689 1.00 91.50 580 PHE A O 1
ATOM 4480 N N . VAL A 1 581 ? 42.855 11.961 6.541 1.00 90.31 581 VAL A N 1
ATOM 4481 C CA . VAL A 1 581 ? 43.407 12.909 5.564 1.00 90.31 581 VAL A CA 1
ATOM 4482 C C . VAL A 1 581 ? 43.150 12.414 4.143 1.00 90.31 581 VAL A C 1
ATOM 4484 O O . VAL A 1 581 ? 43.038 11.210 3.921 1.00 90.31 581 VAL A O 1
ATOM 4487 N N . ALA A 1 582 ? 43.019 13.357 3.206 1.00 78.81 582 ALA A N 1
ATOM 4488 C CA . ALA A 1 582 ? 42.828 13.065 1.786 1.00 78.81 582 ALA A CA 1
ATOM 4489 C C . ALA A 1 582 ? 44.055 12.380 1.168 1.00 78.81 582 ALA A C 1
ATOM 4491 O O . ALA A 1 582 ? 45.193 12.751 1.549 1.00 78.81 582 ALA A O 1
#

Foldseek 3Di:
DFVQFWVVVQADPPAAQQRHRQNSQLRTDTDPDLEAEEEDAFAPLQQFLQAGPDVVSNSSVQQFFFWLWGADRLRHIFQQQDVWDWDDDPNDIDTHHGFWHWDWDQDPLFKIKTKIFGDFQFAWLVRHTFWVLLLLLLLLQCLFLLRDHPAPLLVFQFACSVQQNPQKDFLLQVLLVCDLPDDDCVFHDPVSSVLLVVLLLQLLLVQLVLQVVLCCVVVQDPVPQSCSSLVSLVNNPDDRNDGSSNSSVVQCVVFPSDQDCVGSQVSGPPDRSLVSSLVSCPVCSLVRSFMTGRDDHDLDRPQWADDDRRITMRMGPHDDPCNSVSSRGIRADLVQQFAVVQDDVVVSRSRHDRRGSPSNSVCRSAHIYQRQWHFDDDDPQKTKTAGRCSRPVGTRPRGMYIHGHDPLVCFLVLQQPPNHDHVHYDHDQWPVSQQVCLVSAPNSHVPHNTHNDDAYFHQADDDDDDDLQVQADPSDSPDLLSVLSVLLVQLLVLLCCVVVCCNINNVNDDDAQDRGGPSDPPRDDPPDPPDDRHSQAAPVGHGQDDPPDDSVSSNVSSNVRSVRSNVVSVFDADPVVRDTDD

Organism: NCBI:txid2840923

pLDDT: mean 95.0, std 3.76, range [74.75, 98.88]

Secondary structure (DSSP, 8-state):
-BTTTB-GGGS-SS-BTTB-SSTTTTT--BSS-SEEEEEE----S--STTT--SHHHHHHHHTT--BSS-B-TTS-B-SBTTT-EEEEETTEEEEE--SEEEEEEE-TTS-EEEEEEE-S--B-TTSPBP-HHHHHHHHHHHHSTT--SS--GGGS-BTTHHHHHTTEEEHHHHHHHH-TT----SSS-HHHHHHHHHHHHHHHHHHHHHHHHHHHHTTSS-TT-HHHHHHHTT-TT--TT--HHHHHHHHHHHHTT--STTTGGGG-SSS-HHHHHHHHHGGGHHHHTSEEE-S---SS-TTEEEEETTEEEEEESS--TTHHHHT--B---HHHHS-GGGEEGGGTEESSBTTB-HHHHTTTTS--SSSSEEEEEEETTEEEEEE-TT-TT-S-SSSEEEEEE--TTTHHHHHHSTT---SEE-----HHHHHHHHHHSTTSSSSSSSB-------SS-------TTTS-BTTBTTSHHHHHHHHHHHHHHHHTHHHHHHHHHGGG----SSSS-TTSTT---TTSTT---TT-B-TTS-B---TT--HHHHHHHHHHHHHHHHHHTT-EEETTTTEEE-

InterPro domains:
  IPR000914 Solute-binding protein family 5 domain [PF00496] (107-158)
  IPR000914 Solute-binding protein family 5 domain [PF00496] (293-574)
  IPR039424 Solute-binding protein family 5 [PTHR30290] (59-573)

Sequence (582 aa):
MSTERVNIDTVTPDITTFWDWMNDIELLETNGNDQLVVGYDYFSSKFSPFFGKTQYDVDVGDMTTQYLMGLDREGNPVLNGIEGETRSYNGTDYTYTGISDVEIVQNDDGTVDYNITLRDDIVFSDGTPMTIDDVIFSMYVLSDPTYDGSSTFYAVPIEGMEEYRSGMDLLLNLIVAAGPDNTDFTNWTEEQQTTLWDAFWKGGEKFAQEIVDYCVDNGYAEAGDVAGAAAAWNYPDLAADATAADFFQAMVDAYGYDISDAGINLETAGTAISDFILAELGDKAAEYQAGVATGSTVPNISGIVKTGDYSMTVRTTRYDAAAIYQLGVTVAPLHYYGDVSKYDYENNMFGFTKGDLSTVRDKTTQPLGAGPYKFVSYANGVVTFEANENYWKGQPKTQYVLFQETAASDKLSGVASDAATFDITDPNFNVDTVEDIKGYNSNGELTGDKLTTFTIDNLGYGYIAMCANNVCIDGDPASDASKNLRKGFATLFAVYRDTVVNSYYGETASIIQYPISNTSWAAPRPADEGYETAFSVDVDGNPIYTDDMTEQERYDAALQAAIGFFKAAGLNWDEASGKFVA

Mean predicted aligned error: 6.11 Å

Radius of gyration: 27.37 Å; Cα contacts (8 Å, |Δi|>4): 1087; chains: 1; bounding box: 78×64×71 Å

Solvent-accessible surface area (backbone atoms only — not comparable to full-atom values): 31400 Å² total; per-residue (Å²): 59,16,48,70,44,29,38,68,92,37,48,49,75,84,55,29,74,51,30,43,63,70,78,44,47,42,59,29,39,41,53,90,48,60,56,47,33,32,42,37,62,80,70,85,61,25,20,19,88,67,48,34,81,47,73,70,16,38,54,57,17,55,43,14,31,39,49,46,38,52,54,36,66,84,60,47,76,45,42,47,8,66,90,36,44,78,48,75,54,98,90,42,82,43,73,46,67,44,51,17,29,50,48,78,45,78,46,97,87,44,28,28,38,39,40,35,40,45,61,86,82,45,30,26,68,87,65,52,72,52,47,37,64,18,44,50,24,34,53,50,53,56,42,32,68,54,56,81,42,80,73,62,52,56,74,44,62,35,35,41,37,69,52,37,34,37,34,50,45,36,42,48,57,55,48,43,76,58,41,93,86,56,82,82,57,88,88,48,52,72,66,57,49,55,53,48,54,56,16,43,55,57,12,34,23,51,48,35,38,47,37,36,49,52,23,34,76,71,66,62,21,59,90,89,37,41,24,47,18,35,32,72,71,77,41,70,85,53,51,90,82,40,46,37,54,55,52,29,49,53,43,35,73,72,41,49,68,38,69,46,72,88,24,50,33,58,67,51,72,81,63,54,54,66,56,35,22,37,60,60,42,48,95,50,28,59,66,37,52,20,40,40,76,77,54,77,62,48,77,54,41,75,17,64,37,81,74,52,73,36,24,32,34,43,30,23,66,44,82,57,91,63,42,67,69,53,64,36,39,58,39,40,47,35,79,73,39,40,34,62,94,37,46,38,74,95,76,54,26,60,17,52,56,89,23,44,60,53,59,43,58,76,35,22,72,60,45,67,21,42,13,50,26,36,68,71,48,77,57,96,58,30,38,38,32,36,43,16,75,55,16,83,92,47,50,26,65,34,45,27,43,33,47,29,50,43,58,68,88,47,32,56,52,32,36,68,41,99,82,38,74,26,33,35,56,79,46,73,75,28,48,68,47,52,52,50,48,12,67,66,8,89,80,60,34,61,60,43,77,42,32,40,64,86,83,58,69,60,95,53,79,90,82,86,86,73,61,46,72,79,51,38,47,95,79,36,46,85,39,69,30,9,48,23,42,46,49,16,53,47,20,52,53,50,71,47,43,64,59,55,47,41,71,46,27,40,89,74,58,82,90,70,57,57,103,52,31,80,80,43,92,83,38,90,43,92,86,43,90,88,59,64,65,53,67,44,49,33,78,88,66,47,72,56,73,61,98,84,59,49,74,68,54,44,50,54,34,29,50,53,32,20,52,47,14,31,47,64,30,70,50,47,70,39,82,91,79,72,40,77,54,136

Nearest PDB structures (foldseek):
  3zs6-assembly1_A  TM=6.912E-01  e=1.991E-08  Burkholderia pseudomallei
  6e4d-assembly1_A  TM=7.023E-01  e=4.391E-07  Mycobacterium tuberculosis
  5kzt-assembly1_A  TM=6.347E-01  e=2.289E-07  Listeria monocytogenes 10403S
  2d5w-assembly2_B  TM=5.758E-01  e=3.003E-07  Thermus thermophilus HB8
  4wed-assembly1_A  TM=5.848E-01  e=6.991E-06  Sinorhizobium meliloti 1021